Protein 4LFG (pdb70)

Secondary structure (DSSP, 8-state):
---HHHHHHHHHHHHHHSS--S-HHHHHHHHHHHHH----HHHHHHHHHHHHTTPPP-HHHHHHHHHHHHHHHHHHHHHTSTTTT--SEETTEE-HHHHS-HHHHHHHHHHHHHHHHHHHTTS-S-HHHHHHHHHHHHHHHSTTTHHHHHHHHHHTTT----HHHHHHHHIIIIIHHHHHHHHHHHHHTT--HHHHHHHHHHHHHHHHHHHHHHHHHHHHS-HHHHSS-TTHHHHTT---HHHHH-HHHHHHHHHHHHHHHHHHHHHHHTTSS---HHHHHHHHHT----/-HHHHHHHHHHHHHHSS--S-HHHHHHHHHHHHH----HHHHHHHHHHHHTT----HHHHHHHHHHHHHHHHHHHHHTSTTTT--SEETTEE-HHHHS-HHHHHHHHHHHHHHHHHHHHTS-S-HHHHHHHHHHHHHHHSTTTHHHHHHHHHHTTT----HHHHHHHHIIIIIHHHHHHHHHHHHHTT--HHHHHHHHHHHHHHHH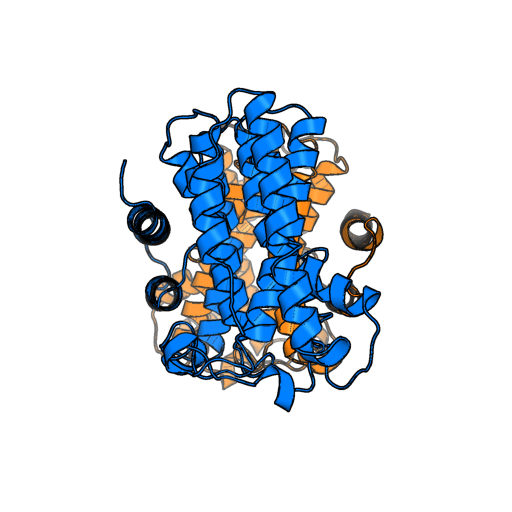HHHHHHHHHHHHS-HHHHSS-TTHHHHTT---HHHHH-HHHHHHHHHHHHHHHHHHHHHHHHHSS---HHHHHHHHHT----

Foldseek 3Di:
DDDLLVLLLVLVVCLQVVDDDDDPLLSVLLNCLVVLDDPLLLLVLLVLQLVQLVHDDDSLSSLLSSLLVLLVSLLVLVCCDPVHLVWLWDSLHGRSCNVPHRVSSNVSSVCSNVVSLVSLVPHPQDVVLSVVLSVLSCCCRDCNAQVVLSVLQLVCFVHDDAPVSLLSSQCGNFQSSQLSSQLSSCSSVVHDPVSSVLSSVLSSLVRSLLQLLVLLCLAPPPCVVRGIHHPSCVVRRTDHCCVRPNNVVSLVSSVVSLVVSVVSQVVVVVPHSGHNPVVNVVSVVSHDDD/DLVVLLLVLVVCLLPVDDDDDPLLSVLLVCLVVLDDPLLLLVLLVLQLVQQVHDDDSLSSLLSSLLVLLVSLLVLVCCDPVHLVWLWDSQHGRSCNVPRNVSSNVSSVCSNVVSLVSLVPHPQDVVLSVVLSVLSCCCRDCNAQVVLSVLQLVCFPHDDDPVSLLSSQCGNFQSSQLSSQLSSCSSVVHDPVNSVLSSVLSNLVRSLVQLLVLLCLAPPDCVVRGIHHDSCVVRRTDHCCVHPNDVVSLVSSVVSLVVSVVSQVVVVVPHSGHNPVVNVVSVVSHDDD

Sequence (578 aa):
SMDKLKKIDQTIHAFYCEKKAVISEKLNEAVLYSINAGGKRIRPILFLEVIEALQIPLTESHFKAAAALEMIHTGSLIHDDLPAMDNDDYRRGQLTNHKKFDEATAILAGDSLFLDAFGMLAETDFPTDVTVDLVRSLSSSASGTFGMVGGQMMLDDMMAAEGKKLNLKNLQLIHRHKTGQLLAYPFWAAARVAQLDENLLATFLEIGMIIGLAFQVRDDILDDITANFEEIGKTPKKDVMAEKMMTYPHLLGLNESYQILDEESLDQAEAILRKLSDEIAFAPQKILSLIERLRLDDADKLKKIDQTIHAFYCEKKAVISEKLNEEAVLYSINAGGKRIRPILFLEVIEEALQIPLTESHFKAAAALEMIHTGSLIHDDLPAMDNDDYRRGQQLTNHKKFDEATAILAGDSLFLDAFGMLAETDFPTDVTVDDLVRSLSSSASGTFGMVGGQMLDMAAEGKKLNLKNLQLIHRHKTGQLLAYPFWAAARVAQLDENNLLATFLEIGMMIIGLAFQVRDDILDITANFEEIGKTPKKDVMAEKMTYPHLLGLNESYQILDESLDQAEAILRKLSDEIAFAPQQKILSSLIERLRLDA

CATH classification: 1.10.600.10

InterPro domains:
  IPR000092 Polyprenyl synthetase-like [PF00348] (23-260)
  IPR000092 Polyprenyl synthetase-like [cd00685] (23-272)
  IPR008949 Isoprenoid synthase domain superfamily [G3DSA:1.10.600.10] (1-289)
  IPR008949 Isoprenoid synthase domain superfamily [SSF48576] (3-272)
  IPR033749 Polyprenyl synthetase, conserved site [PS00444] (205-217)
  IPR033749 Polyprenyl synthetase, conserved site [PS00723] (75-91)
  IPR053378 Prenyl diphosphate synthase [NF045485] (5-270)

Solvent-accessible surface area: 22553 Å² total; per-residue (Å²): 154,121,76,26,81,154,31,0,31,88,3,0,63,21,9,2,100,124,69,88,72,25,3,113,132,0,8,80,0,0,31,44,11,0,88,25,27,36,135,12,11,20,0,18,0,4,0,23,0,0,49,6,20,110,47,110,46,63,80,6,9,12,37,8,0,0,0,2,1,0,0,24,1,0,15,27,7,3,24,5,1,50,30,13,37,75,8,60,81,41,38,38,89,72,2,5,10,103,103,54,74,56,12,15,0,1,4,0,0,2,0,0,2,0,3,0,0,5,1,0,0,47,16,117,20,73,46,66,1,2,10,39,1,1,89,31,1,3,46,7,0,0,0,16,0,8,0,0,0,16,9,33,10,34,45,3,53,48,110,197,58,82,72,149,40,0,37,62,5,1,95,26,43,14,0,39,7,0,0,12,0,0,36,0,0,0,29,19,21,103,38,85,154,107,23,28,61,26,0,72,85,0,0,42,25,0,0,30,1,19,12,0,34,31,3,0,23,15,47,66,10,82,67,137,122,31,10,44,54,33,106,69,25,92,168,44,111,19,10,12,4,15,139,54,64,32,68,130,76,0,35,109,30,2,58,90,16,0,72,94,0,9,60,31,0,123,131,5,42,121,107,56,79,13,60,10,119,126,0,8,55,18,0,80,198,10,60,36,136,130,143,30,96,146,68,0,36,96,8,0,59,34,31,2,90,146,115,86,72,25,2,92,125,0,9,80,0,0,29,44,12,1,90,25,29,39,122,16,17,21,0,17,1,3,0,17,0,0,56,4,18,108,49,109,57,62,80,9,8,9,50,6,0,0,0,1,1,0,0,25,1,0,14,26,8,4,24,6,2,52,29,12,33,87,2,61,79,42,38,40,93,69,2,6,10,107,102,70,77,60,10,14,0,2,4,0,0,2,0,0,2,0,2,0,0,5,1,0,0,66,16,113,17,71,49,69,1,3,11,38,0,1,90,32,1,3,62,5,0,0,0,24,0,7,0,0,0,14,12,35,8,35,56,4,52,46,118,211,55,81,68,151,44,0,43,63,3,0,90,23,41,14,2,51,6,0,3,13,0,0,39,0,0,0,31,20,21,105,39,88,136,124,30,14,61,40,0,71,83,0,0,73,27,1,0,23,0,21,12,0,31,38,3,0,33,6,44,65,8,78,84,145,116,29,8,36,53,42,92,40,27,79,141,37,99,11,8,10,3,15,128,64,50,28,63,128,75,0,38,117,42,3,57,102,19,2,68,86,0,8,57,43,0,126,122,4,43,124,103,46,78,13,60,14,121,112,0,9,54,14,0,84,198,6,61,39,139,129

Radius of gyration: 24.06 Å; Cα contacts (8 Å, |Δi|>4): 1002; chains: 2; bounding box: 75×46×61 Å

Nearest PDB structures (foldseek):
  4lfg-assembly1_B  TM=1.002E+00  e=7.440E-41  Streptococcus uberis 0140J
  4lfe-assembly1_A  TM=9.857E-01  e=1.745E-35  Streptococcus uberis 0140J
  9ddy-assembly1_A  TM=9.814E-01  e=6.508E-26  Streptococcus pneumoniae TIGR4
  9ddy-assembly1_B  TM=9.662E-01  e=3.533E-23  Streptococcus pneumoniae TIGR4
  3p8l-assembly1_A  TM=9.491E-01  e=4.270E-19  Enterococcus faecalis

Organism: Streptococcus uberis (strain ATCC BAA-854 / 0140J) (NCBI:txid218495)

Structure (mmCIF, N/CA/C/O backbone):
data_4LFG
#
_entry.id   4LFG
#
_cell.length_a   70.385
_cell.length_b   74.326
_cell.length_c   124.473
_cell.angle_alpha   90.00
_cell.angle_beta   90.00
_cell.angle_gamma   90.00
#
_symmetry.space_group_name_H-M   'P 21 21 21'
#
loop_
_entity.id
_entity.type
_entity.pdbx_description
1 polymer 'Geranylgeranyl Diphosphate Synthase'
2 non-polymer '3-METHYLBUT-3-ENYL TRIHYDROGEN DIPHOSPHATE'
3 non-polymer 'MAGNESIUM ION'
4 water water
#
loop_
_atom_site.group_PDB
_atom_site.id
_atom_site.type_symbol
_atom_site.label_atom_id
_atom_site.label_alt_id
_atom_site.label_comp_id
_atom_site.label_asym_id
_atom_site.label_entity_id
_atom_site.label_seq_id
_atom_site.pdbx_PDB_ins_code
_atom_site.Cartn_x
_atom_site.Cartn_y
_atom_site.Cartn_z
_atom_site.occupancy
_atom_site.B_iso_or_equiv
_atom_site.auth_seq_id
_atom_site.auth_comp_id
_atom_site.auth_asym_id
_atom_site.auth_atom_id
_atom_site.pdbx_PDB_model_num
ATOM 1 N N . SER A 1 1 ? 58.301 58.911 44.679 1.00 79.33 0 SER A N 1
ATOM 2 C CA . SER A 1 1 ? 57.164 58.054 45.133 1.00 95.47 0 SER A CA 1
ATOM 3 C C . SER A 1 1 ? 56.854 56.978 44.090 1.00 75.81 0 SER A C 1
ATOM 4 O O . SER A 1 1 ? 57.411 55.879 44.140 1.00 66.83 0 SER A O 1
ATOM 7 N N . MET A 1 2 ? 55.977 57.297 43.141 1.00 65.27 1 MET A N 1
ATOM 8 C CA . MET A 1 2 ? 55.653 56.373 42.060 1.00 51.58 1 MET A CA 1
ATOM 9 C C . MET A 1 2 ? 56.750 56.501 41.015 1.00 38.82 1 MET A C 1
ATOM 10 O O . MET A 1 2 ? 57.441 57.528 40.947 1.00 37.41 1 MET A O 1
ATOM 15 N N . ASP A 1 3 ? 56.928 55.460 40.212 1.00 36.85 2 ASP A N 1
ATOM 16 C CA . ASP A 1 3 ? 57.846 55.546 39.106 1.00 31.35 2 ASP A CA 1
ATOM 17 C C . ASP A 1 3 ? 57.311 56.591 38.130 1.00 25.44 2 ASP A C 1
ATOM 18 O O . ASP A 1 3 ? 56.211 56.442 37.613 1.00 27.72 2 ASP A O 1
ATOM 23 N N . LYS A 1 4 ? 58.086 57.646 37.904 1.00 31.38 3 LYS A N 1
ATOM 24 C CA . LYS A 1 4 ? 57.635 58.763 37.074 1.00 23.86 3 LYS A CA 1
ATOM 25 C C . LYS A 1 4 ? 57.382 58.362 35.633 1.00 27.52 3 LYS A C 1
ATOM 26 O O . LYS A 1 4 ? 56.402 58.798 35.031 1.00 23.25 3 LYS A O 1
ATOM 32 N N . LEU A 1 5 ? 58.252 57.534 35.068 1.00 24.66 4 LEU A N 1
ATOM 33 C CA . LEU A 1 5 ? 58.111 57.147 33.674 1.00 25.33 4 LEU A CA 1
ATOM 34 C C . LEU A 1 5 ? 56.783 56.435 33.459 1.00 21.29 4 LEU A C 1
ATOM 35 O O . LEU A 1 5 ? 56.045 56.758 32.547 1.00 23.50 4 LEU A O 1
ATOM 40 N N . LYS A 1 6 ? 56.473 55.482 34.332 1.00 22.13 5 LYS A N 1
ATOM 41 C CA . LYS A 1 6 ? 55.236 54.729 34.215 1.00 21.34 5 LYS A CA 1
ATOM 42 C C . LYS A 1 6 ? 54.001 55.589 34.430 1.00 17.85 5 LYS A C 1
ATOM 43 O O . LYS A 1 6 ? 53.000 55.414 33.738 1.00 19.82 5 LYS A O 1
ATOM 49 N N . LYS A 1 7 ? 54.075 56.501 35.394 1.00 18.40 6 LYS A N 1
ATOM 50 C CA . LYS A 1 7 ? 52.967 57.399 35.677 1.00 22.30 6 LYS A CA 1
ATOM 51 C C . LYS A 1 7 ? 52.714 58.395 34.531 1.00 17.46 6 LYS A C 1
ATOM 52 O O . LYS A 1 7 ? 51.571 58.663 34.193 1.00 17.76 6 LYS A O 1
ATOM 58 N N . ILE A 1 8 ? 53.774 58.924 33.939 1.00 17.46 7 ILE A N 1
ATOM 59 C CA . ILE A 1 8 ? 53.627 59.800 32.762 1.00 16.11 7 ILE A CA 1
ATOM 60 C C . ILE A 1 8 ? 52.876 59.063 31.650 1.00 16.90 7 ILE A C 1
ATOM 61 O O . ILE A 1 8 ? 51.923 59.580 31.057 1.00 16.74 7 ILE A O 1
ATOM 66 N N . ASP A 1 9 ? 53.318 57.848 31.360 1.00 17.10 8 ASP A N 1
ATOM 67 C CA . ASP A 1 9 ? 52.698 57.081 30.301 1.00 15.52 8 ASP A CA 1
ATOM 68 C C . ASP A 1 9 ? 51.270 56.702 30.631 1.00 17.74 8 ASP A C 1
ATOM 69 O O . ASP A 1 9 ? 50.414 56.786 29.762 1.00 17.59 8 ASP A O 1
ATOM 74 N N . GLN A 1 10 ? 51.004 56.329 31.880 1.00 18.24 9 GLN A N 1
ATOM 75 C CA . GLN A 1 10 ? 49.626 56.061 32.310 1.00 18.89 9 GLN A CA 1
ATOM 76 C C . GLN A 1 10 ? 48.727 57.288 32.161 1.00 18.96 9 GLN A C 1
ATOM 77 O O . GLN A 1 10 ? 47.553 57.165 31.798 1.00 17.22 9 GLN A O 1
ATOM 83 N N . THR A 1 11 ? 49.285 58.471 32.422 1.00 16.70 10 THR A N 1
ATOM 84 C CA . THR A 1 11 ? 48.550 59.725 32.310 1.00 14.66 10 THR A CA 1
ATOM 85 C C . THR A 1 11 ? 48.164 59.982 30.835 1.00 15.76 10 THR A C 1
ATOM 86 O O . THR A 1 11 ? 47.032 60.359 30.530 1.00 17.27 10 THR A O 1
ATOM 90 N N . ILE A 1 12 ? 49.100 59.748 29.931 1.00 15.46 11 ILE A N 1
ATOM 91 C CA . ILE A 1 12 ? 48.834 59.900 28.506 1.00 15.41 11 ILE A CA 1
ATOM 92 C C . ILE A 1 12 ? 47.793 58.857 28.070 1.00 20.66 11 ILE A C 1
ATOM 93 O O . ILE A 1 12 ? 46.788 59.195 27.435 1.00 16.54 11 ILE A O 1
ATOM 98 N N . HIS A 1 13 ? 48.005 57.605 28.466 1.00 18.35 12 HIS A N 1
ATOM 99 C CA . HIS A 1 13 ? 47.041 56.527 28.162 1.00 21.72 12 HIS A CA 1
ATOM 100 C C . HIS A 1 13 ? 45.621 56.878 28.601 1.00 20.38 12 HIS A C 1
ATOM 101 O O . HIS A 1 13 ? 44.666 56.694 27.847 1.00 23.34 12 HIS A O 1
ATOM 108 N N . ALA A 1 14 ? 45.488 57.405 29.814 1.00 18.60 13 ALA A N 1
ATOM 109 C CA . ALA A 1 14 ? 44.177 57.729 30.380 1.00 20.42 13 ALA A CA 1
ATOM 110 C C . ALA A 1 14 ? 43.473 58.832 29.591 1.00 23.24 13 ALA A C 1
ATOM 111 O O . ALA A 1 14 ? 42.266 58.802 29.413 1.00 23.67 13 ALA A O 1
ATOM 113 N N . PHE A 1 15 ? 44.233 59.808 29.116 1.00 16.65 14 PHE A N 1
ATOM 114 C CA . PHE A 1 15 ? 43.680 60.852 28.276 1.00 16.99 14 PHE A CA 1
ATOM 115 C C . PHE A 1 15 ? 42.982 60.273 27.062 1.00 17.97 14 PHE A C 1
ATOM 116 O O . PHE A 1 15 ? 41.923 60.773 26.661 1.00 20.26 14 PHE A O 1
ATOM 124 N N . TYR A 1 16 ? 43.590 59.252 26.465 1.00 16.41 15 TYR A N 1
ATOM 125 C CA . TYR A 1 16 ? 43.066 58.644 25.242 1.00 20.74 15 TYR A CA 1
ATOM 126 C C . TYR A 1 16 ? 41.978 57.615 25.490 1.00 30.07 15 TYR A C 1
ATOM 127 O O . TYR A 1 16 ? 41.200 57.342 24.580 1.00 29.54 15 TYR A O 1
ATOM 136 N N . CYS A 1 17 ? 41.919 57.065 26.709 1.00 28.10 16 CYS A N 1
ATOM 137 C CA . CYS A 1 17 ? 40.936 56.020 27.064 1.00 34.20 16 CYS A CA 1
ATOM 138 C C . CYS A 1 17 ? 39.751 56.533 27.885 1.00 41.80 16 CYS A C 1
ATOM 139 O O . CYS A 1 17 ? 38.750 55.834 28.012 1.00 43.16 16 CYS A O 1
ATOM 142 N N . GLU A 1 18 ? 39.853 57.744 28.428 1.00 42.92 17 GLU A N 1
ATOM 143 C CA . GLU A 1 18 ? 38.796 58.308 29.289 1.00 60.53 17 GLU A CA 1
ATOM 144 C C . GLU A 1 18 ? 37.640 58.925 28.509 1.00 54.27 17 GLU A C 1
ATOM 145 O O . GLU A 1 18 ? 36.618 59.312 29.093 1.00 39.85 17 GLU A O 1
ATOM 151 N N . LYS A 1 19 ? 37.912 59.212 27.275 1.00 36.35 18 LYS A N 1
ATOM 152 C CA A LYS A 1 19 ? 36.789 59.631 26.333 0.50 31.85 18 LYS A CA 1
ATOM 153 C CA B LYS A 1 19 ? 36.836 59.629 26.384 0.50 34.21 18 LYS A CA 1
ATOM 154 C C . LYS A 1 19 ? 36.345 58.547 25.200 1.00 25.55 18 LYS A C 1
ATOM 155 O O . LYS A 1 19 ? 37.004 57.571 24.743 1.00 23.55 18 LYS A O 1
ATOM 166 N N . ALA A 1 20 ? 35.076 58.677 24.867 1.00 29.62 19 ALA A N 1
ATOM 167 C CA . ALA A 1 20 ? 34.559 57.744 23.855 1.00 27.83 19 ALA A CA 1
ATOM 168 C C . ALA A 1 20 ? 35.365 57.847 22.555 1.00 24.05 19 ALA A C 1
ATOM 169 O O . ALA A 1 20 ? 35.503 58.924 21.984 1.00 20.32 19 ALA A O 1
ATOM 171 N N . VAL A 1 21 ? 35.892 56.722 22.085 1.00 21.81 20 VAL A N 1
ATOM 172 C CA . VAL A 1 21 ? 36.780 56.732 20.920 1.00 23.11 20 VAL A CA 1
ATOM 173 C C . VAL A 1 21 ? 36.044 57.150 19.656 1.00 20.86 20 VAL A C 1
ATOM 174 O O . VAL A 1 21 ? 34.896 56.766 19.440 1.00 22.16 20 VAL A O 1
ATOM 178 N N . ILE A 1 22 ? 36.685 57.990 18.855 1.00 16.47 21 ILE A N 1
ATOM 179 C CA . ILE A 1 22 ? 36.159 58.386 17.563 1.00 19.12 21 ILE A CA 1
ATOM 180 C C . ILE A 1 22 ? 36.813 57.548 16.475 1.00 21.09 21 ILE A C 1
ATOM 181 O O . ILE A 1 22 ? 36.118 56.923 15.658 1.00 18.70 21 ILE A O 1
ATOM 186 N N . SER A 1 23 ? 38.145 57.524 16.452 1.00 18.85 22 SER A N 1
ATOM 187 C CA . SER A 1 23 ? 38.896 56.628 15.558 1.00 16.84 22 SER A CA 1
ATOM 188 C C . SER A 1 23 ? 39.852 55.751 16.348 1.00 21.35 22 SER A C 1
ATOM 189 O O . SER A 1 23 ? 40.876 56.224 16.841 1.00 17.59 22 SER A O 1
ATOM 192 N N . GLU A 1 24 ? 39.548 54.458 16.439 1.00 19.10 23 GLU A N 1
ATOM 193 C CA . GLU A 1 24 ? 40.458 53.530 17.102 1.00 21.95 23 GLU A CA 1
ATOM 194 C C . GLU A 1 24 ? 41.825 53.503 16.412 1.00 15.58 23 GLU A C 1
ATOM 195 O O . GLU A 1 24 ? 42.854 53.408 17.100 1.00 18.99 23 GLU A O 1
ATOM 201 N N . LYS A 1 25 ? 41.842 53.628 15.085 1.00 18.80 24 LYS A N 1
ATOM 202 C CA . LYS A 1 25 ? 43.104 53.619 14.339 1.00 19.47 24 LYS A CA 1
ATOM 203 C C . LYS A 1 25 ? 43.973 54.800 14.760 1.00 16.87 24 LYS A C 1
ATOM 204 O O . LYS A 1 25 ? 45.179 54.638 14.936 1.00 16.97 24 LYS A O 1
ATOM 210 N N . LEU A 1 26 ? 43.365 55.971 14.954 1.00 16.78 25 LEU A N 1
ATOM 211 C CA . LEU A 1 26 ? 44.119 57.150 15.415 1.00 14.30 25 LEU A CA 1
ATOM 212 C C . LEU A 1 26 ? 44.713 56.955 16.793 1.00 15.20 25 LEU A C 1
ATOM 213 O O . LEU A 1 26 ? 45.898 57.233 17.020 1.00 16.67 25 LEU A O 1
ATOM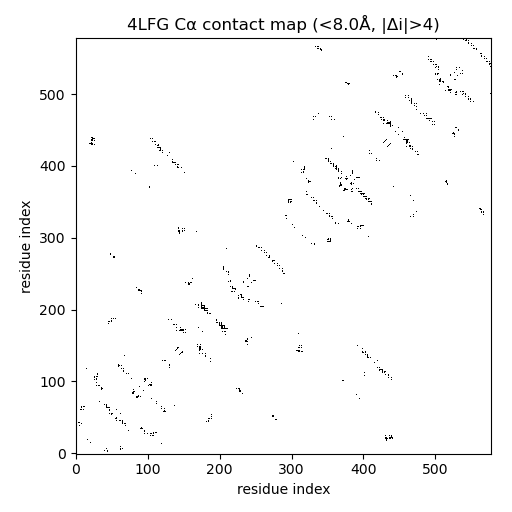 218 N N . ASN A 1 27 ? 43.898 56.480 17.730 1.00 16.98 26 ASN A N 1
ATOM 219 C CA . ASN A 1 27 ? 44.364 56.233 19.086 1.00 17.04 26 ASN A CA 1
ATOM 220 C C . ASN A 1 27 ? 45.512 55.244 19.062 1.00 16.64 26 ASN A C 1
ATOM 221 O O . ASN A 1 27 ? 46.477 55.409 19.792 1.00 16.21 26 ASN A O 1
ATOM 226 N N . GLU A 1 28 ? 45.385 54.208 18.226 1.00 17.35 27 GLU A N 1
ATOM 227 C CA . GLU A 1 28 ? 46.408 53.173 18.126 1.00 17.01 27 GLU A CA 1
ATOM 228 C C . GLU A 1 28 ? 47.728 53.746 17.626 1.00 16.40 27 GLU A C 1
ATOM 229 O O . GLU A 1 28 ? 48.783 53.369 18.120 1.00 17.62 27 GLU A O 1
ATOM 235 N N . ALA A 1 29 ? 47.653 54.634 16.633 1.00 17.38 28 ALA A N 1
ATOM 236 C CA . ALA A 1 29 ? 48.843 55.225 16.030 1.00 17.59 28 ALA A CA 1
ATOM 237 C C . ALA A 1 29 ? 49.545 56.168 16.990 1.00 17.51 28 ALA A C 1
ATOM 238 O O . ALA A 1 29 ? 50.771 56.188 17.081 1.00 17.15 28 ALA A O 1
ATOM 240 N N . VAL A 1 30 ? 48.765 56.979 17.687 1.00 15.52 29 VAL A N 1
ATOM 241 C CA . VAL A 1 30 ? 49.344 57.862 18.703 1.00 15.81 29 VAL A CA 1
ATOM 242 C C . VAL A 1 30 ? 50.062 57.055 19.780 1.00 14.84 29 VAL A C 1
ATOM 243 O O . VAL A 1 30 ? 51.233 57.300 20.112 1.00 18.50 29 VAL A O 1
ATOM 247 N N . LEU A 1 31 ? 49.369 56.087 20.341 1.00 17.43 30 LEU A N 1
ATOM 248 C CA . LEU A 1 31 ? 49.950 55.311 21.427 1.00 14.96 30 LEU A CA 1
ATOM 249 C C . LEU A 1 31 ? 51.141 54.459 20.969 1.00 17.13 30 LEU A C 1
ATOM 250 O O . LEU A 1 31 ? 52.062 54.187 21.744 1.00 18.36 30 LEU A O 1
ATOM 255 N N . TYR A 1 32 ? 51.138 54.054 19.707 1.00 17.59 31 TYR A N 1
ATOM 256 C CA . TYR A 1 32 ? 52.272 53.293 19.188 1.00 18.87 31 TYR A CA 1
ATOM 257 C C . TYR A 1 32 ? 53.563 54.073 19.387 1.00 15.47 31 TYR A C 1
ATOM 258 O O . TYR A 1 32 ? 54.547 53.513 19.863 1.00 17.04 31 TYR A O 1
ATOM 267 N N . SER A 1 33 ? 53.563 55.352 19.011 1.00 15.52 32 SER A N 1
ATOM 268 C CA . SER A 1 33 ? 54.774 56.178 19.115 1.00 19.11 32 SER A CA 1
ATOM 269 C C . SER A 1 33 ? 55.141 56.500 20.570 1.00 18.84 32 SER A C 1
ATOM 270 O O . SER A 1 33 ? 56.332 56.519 20.945 1.00 20.26 32 SER A O 1
ATOM 273 N N . ILE A 1 34 ? 54.133 56.769 21.385 1.00 20.57 33 ILE A N 1
ATOM 274 C CA . ILE A 1 34 ? 54.348 56.938 22.807 1.00 25.56 33 ILE A CA 1
ATOM 275 C C . ILE A 1 34 ? 54.967 55.666 23.397 1.00 25.46 33 ILE A C 1
ATOM 276 O O . ILE A 1 34 ? 55.969 55.732 24.110 1.00 27.26 33 ILE A O 1
ATOM 281 N N . ASN A 1 35 ? 54.384 54.508 23.094 1.00 23.28 34 ASN A N 1
ATOM 282 C CA . ASN A 1 35 ? 54.836 53.243 23.689 1.00 22.80 34 ASN A CA 1
ATOM 283 C C . ASN A 1 35 ? 56.142 52.673 23.111 1.00 26.26 34 ASN A C 1
ATOM 284 O O . ASN A 1 35 ? 56.690 51.724 23.670 1.00 22.79 34 ASN A O 1
ATOM 289 N N . ALA A 1 36 ? 56.639 53.235 22.012 1.00 21.86 35 ALA A N 1
ATOM 290 C CA . ALA A 1 36 ? 57.841 52.707 21.360 1.00 20.22 35 ALA A CA 1
ATOM 291 C C . ALA A 1 36 ? 59.069 52.893 22.232 1.00 24.90 35 ALA A C 1
ATOM 292 O O . ALA A 1 36 ? 60.001 52.090 22.183 1.00 22.18 35 ALA A O 1
ATOM 294 N N . GLY A 1 37 ? 59.063 53.952 23.030 1.00 25.01 36 GLY A N 1
ATOM 295 C CA . GLY A 1 37 ? 60.172 54.233 23.925 1.00 31.49 36 GLY A CA 1
ATOM 296 C C . GLY A 1 37 ? 60.271 55.719 24.199 1.00 22.64 36 GLY A C 1
ATOM 297 O O . GLY A 1 37 ? 59.278 56.448 24.126 1.00 23.69 36 GLY A O 1
ATOM 298 N N . GLY A 1 38 ? 61.485 56.161 24.496 1.00 22.80 37 GLY A N 1
ATOM 299 C CA . GLY A 1 38 ? 61.748 57.561 24.793 1.00 24.79 37 GLY A CA 1
ATOM 300 C C . GLY A 1 38 ? 62.251 57.673 26.218 1.00 20.43 37 GLY A C 1
ATOM 301 O O . GLY A 1 38 ? 61.797 56.949 27.104 1.00 20.28 37 GLY A O 1
ATOM 302 N N . LYS A 1 39 ? 63.221 58.561 26.421 1.00 17.80 38 LYS A N 1
ATOM 303 C CA . LYS A 1 39 ? 63.811 58.772 27.735 1.00 22.78 38 LYS A CA 1
ATOM 304 C C . LYS A 1 39 ? 62.930 59.607 28.671 1.00 19.75 38 LYS A C 1
ATOM 305 O O . LYS A 1 39 ? 63.174 59.641 29.886 1.00 20.83 38 LYS A O 1
ATOM 311 N N . ARG A 1 40 ? 61.919 60.269 28.115 1.00 15.23 39 ARG A N 1
ATOM 312 C CA . ARG A 1 40 ? 60.999 61.125 28.874 1.00 13.03 39 ARG A CA 1
ATOM 313 C C . ARG A 1 40 ? 61.754 62.216 29.643 1.00 15.27 39 ARG A C 1
ATOM 314 O O . ARG A 1 40 ? 61.324 62.628 30.723 1.00 16.37 39 ARG A O 1
ATOM 322 N N . ILE A 1 41 ? 62.866 62.700 29.088 1.00 16.11 40 ILE A N 1
ATOM 323 C CA . ILE A 1 41 ? 63.677 63.698 29.817 1.00 14.96 40 ILE A CA 1
ATOM 324 C C . ILE A 1 41 ? 62.897 64.989 30.089 1.00 13.19 40 ILE A C 1
ATOM 325 O O . ILE A 1 41 ? 63.042 65.593 31.147 1.00 16.41 40 ILE A O 1
ATOM 330 N N . ARG A 1 42 ? 62.101 65.423 29.126 1.00 13.48 41 ARG A N 1
ATOM 331 C CA . ARG A 1 42 ? 61.360 66.682 29.265 1.00 11.60 41 ARG A CA 1
ATOM 332 C C . ARG A 1 42 ? 60.331 66.663 30.408 1.00 15.39 41 ARG A C 1
ATOM 333 O O . ARG A 1 42 ? 60.392 67.522 31.286 1.00 13.78 41 ARG A O 1
ATOM 341 N N . PRO A 1 43 ? 59.396 65.693 30.413 1.00 12.67 42 PRO A N 1
ATOM 342 C CA . PRO A 1 43 ? 58.457 65.624 31.536 1.00 16.23 42 PRO A CA 1
ATOM 343 C C . PRO A 1 43 ? 59.147 65.309 32.884 1.00 14.83 42 PRO A C 1
ATOM 344 O O . PRO A 1 43 ? 58.724 65.820 33.924 1.00 14.32 42 PRO A O 1
ATOM 348 N N . ILE A 1 44 ? 60.198 64.491 32.859 1.00 13.65 43 ILE A N 1
ATOM 349 C CA . ILE A 1 44 ? 60.921 64.144 34.099 1.00 13.65 43 ILE A CA 1
ATOM 350 C C . ILE A 1 44 ? 61.552 65.387 34.699 1.00 16.39 43 ILE A C 1
ATOM 351 O O . ILE A 1 44 ? 61.452 65.604 35.894 1.00 15.66 43 ILE A O 1
ATOM 356 N N . LEU A 1 45 ? 62.146 66.242 33.867 1.00 14.75 44 LEU A N 1
ATOM 357 C CA . LEU A 1 45 ? 62.748 67.478 34.391 1.00 18.18 44 LEU A CA 1
ATOM 358 C C . LEU A 1 45 ? 61.719 68.412 35.043 1.00 18.15 44 LEU A C 1
ATOM 359 O O . LEU A 1 45 ? 61.972 68.952 36.131 1.00 15.78 44 LEU A O 1
ATOM 364 N N . PHE A 1 46 ? 60.563 68.583 34.405 1.00 15.63 45 PHE A N 1
ATOM 365 C CA . PHE A 1 46 ? 59.471 69.344 35.011 1.00 15.72 45 PHE A CA 1
ATOM 366 C C . PHE A 1 46 ? 59.140 68.776 36.409 1.00 16.83 45 PHE A C 1
ATOM 367 O O . PHE A 1 46 ? 59.107 69.513 37.402 1.00 15.01 45 PHE A O 1
ATOM 375 N N . LEU A 1 47 ? 58.897 67.473 36.475 1.00 13.10 46 LEU A N 1
ATOM 376 C CA . LEU A 1 47 ? 58.486 66.820 37.738 1.00 13.25 46 LEU A CA 1
ATOM 377 C C . LEU A 1 47 ? 59.590 66.913 38.793 1.00 18.89 46 LEU A C 1
ATOM 378 O O . LEU A 1 47 ? 59.317 67.130 39.980 1.00 16.59 46 LEU A O 1
ATOM 383 N N . GLU A 1 48 ? 60.834 66.746 38.361 1.00 16.94 47 GLU A N 1
ATOM 384 C CA . GLU A 1 48 ? 61.971 66.879 39.276 1.00 18.41 47 GLU A CA 1
ATOM 385 C C . GLU A 1 48 ? 62.148 68.286 39.802 1.00 14.20 47 GLU A C 1
ATOM 386 O O . GLU A 1 48 ? 62.558 68.453 40.947 1.00 16.95 47 GLU A O 1
ATOM 392 N N . VAL A 1 49 ? 61.881 69.310 38.994 1.00 14.72 48 VAL A N 1
ATOM 393 C CA . VAL A 1 49 ? 61.986 70.683 39.498 1.00 14.98 48 VAL A CA 1
ATOM 394 C C . VAL A 1 49 ? 60.874 70.993 40.520 1.00 20.27 48 VAL A C 1
ATOM 395 O O . VAL A 1 49 ? 61.126 71.613 41.551 1.00 17.23 48 VAL A O 1
ATOM 399 N N . ILE A 1 50 ? 59.649 70.570 40.229 1.00 15.48 49 ILE A N 1
ATOM 400 C CA . ILE A 1 50 ? 58.537 70.653 41.205 1.00 18.20 49 ILE A CA 1
ATOM 401 C C . ILE A 1 50 ? 58.902 70.001 42.554 1.00 14.96 49 ILE A C 1
ATOM 402 O O . ILE A 1 50 ? 58.712 70.607 43.621 1.00 15.02 49 ILE A O 1
ATOM 407 N N . GLU A 1 51 ? 59.452 68.792 42.509 1.00 14.79 50 GLU A N 1
ATOM 408 C CA . GLU A 1 51 ? 59.859 68.081 43.722 1.00 18.94 50 GLU A CA 1
ATOM 409 C C . GLU A 1 51 ? 61.033 68.739 44.415 1.00 19.85 50 GLU A C 1
ATOM 410 O O . GLU A 1 51 ? 61.050 68.805 45.654 1.00 18.02 50 GLU A O 1
ATOM 416 N N . ALA A 1 52 ? 61.988 69.252 43.636 1.00 15.74 51 ALA A N 1
ATOM 417 C CA . ALA A 1 52 ? 63.151 69.950 44.197 1.00 14.64 51 ALA A CA 1
ATOM 418 C C . ALA A 1 52 ? 62.709 71.194 44.950 1.00 18.20 51 ALA A C 1
ATOM 419 O O . ALA A 1 52 ? 63.338 71.564 45.928 1.00 19.03 51 ALA A O 1
ATOM 421 N N . LEU A 1 53 ? 61.630 71.825 44.475 1.00 16.61 52 LEU A N 1
ATOM 422 C CA . LEU A 1 53 ? 61.012 72.974 45.150 1.00 14.88 52 LEU A CA 1
ATOM 423 C C . LEU A 1 53 ? 60.060 72.617 46.288 1.00 16.90 52 LEU A C 1
ATOM 424 O O . LEU A 1 53 ? 59.314 73.469 46.783 1.00 18.95 52 LEU A O 1
ATOM 429 N N . GLN A 1 54 ? 60.108 71.362 46.711 1.00 16.99 53 GLN A N 1
ATOM 430 C CA . GLN A 1 54 ? 59.414 70.850 47.891 1.00 21.34 53 GLN A CA 1
ATOM 431 C C . GLN A 1 54 ? 57.899 70.779 47.723 1.00 29.06 53 GLN A C 1
ATOM 432 O O . GLN A 1 54 ? 57.175 70.710 48.704 1.00 21.73 53 GLN A O 1
ATOM 438 N N . ILE A 1 55 ? 57.431 70.747 46.480 1.00 19.83 54 ILE A N 1
ATOM 439 C CA . ILE A 1 55 ? 56.000 70.652 46.199 1.00 19.23 54 ILE A CA 1
ATOM 440 C C . ILE A 1 55 ? 55.634 69.180 45.992 1.00 20.32 54 ILE A C 1
ATOM 441 O O . ILE A 1 55 ? 56.218 68.525 45.135 1.00 20.23 54 ILE A O 1
ATOM 446 N N . PRO A 1 56 ? 54.699 68.627 46.802 1.00 20.55 55 PRO A N 1
ATOM 447 C CA . PRO A 1 56 ? 54.283 67.244 46.578 1.00 23.92 55 PRO A CA 1
ATOM 448 C C . PRO A 1 56 ? 53.621 67.063 45.211 1.00 19.18 55 PRO A C 1
ATOM 449 O O . PRO A 1 56 ? 52.837 67.913 44.796 1.00 19.81 55 PRO A O 1
ATOM 453 N N . LEU A 1 57 ? 53.970 65.988 44.517 1.00 17.36 56 LEU A N 1
ATOM 454 C CA . LEU A 1 57 ? 53.455 65.766 43.172 1.00 20.06 56 LEU A CA 1
ATOM 455 C C . LEU A 1 57 ? 51.981 65.380 43.212 1.00 23.45 56 LEU A C 1
ATOM 456 O O . LEU A 1 57 ? 51.567 64.574 44.050 1.00 20.82 56 LEU A O 1
ATOM 461 N N . THR A 1 58 ? 51.211 65.957 42.293 1.00 17.85 57 THR A N 1
ATOM 462 C CA . THR A 1 58 ? 49.778 65.679 42.134 1.00 21.32 57 THR A CA 1
ATOM 463 C C . THR A 1 58 ? 49.501 65.214 40.718 1.00 20.22 57 THR A C 1
ATOM 464 O O . THR A 1 58 ? 50.364 65.283 39.851 1.00 18.15 57 THR A O 1
ATOM 468 N N . GLU A 1 59 ? 48.283 64.725 40.496 1.00 18.30 58 GLU A N 1
ATOM 469 C CA . GLU A 1 59 ? 47.830 64.367 39.160 1.00 17.21 58 GLU A CA 1
ATOM 470 C C . GLU A 1 59 ? 48.047 65.507 38.154 1.00 16.85 58 GLU A C 1
ATOM 471 O O . GLU A 1 59 ? 48.423 65.259 36.991 1.00 19.82 58 GLU A O 1
ATOM 477 N N . SER A 1 60 ? 47.808 66.729 38.602 1.00 16.76 59 SER A N 1
ATOM 478 C CA . SER A 1 60 ? 47.950 67.916 37.763 1.00 14.46 59 SER A CA 1
ATOM 479 C C . SER A 1 60 ? 49.383 68.085 37.262 1.00 16.93 59 SER A C 1
ATOM 480 O O . SER A 1 60 ? 49.580 68.421 36.105 1.00 15.14 59 SER A O 1
ATOM 483 N N . HIS A 1 61 ? 50.371 67.844 38.121 1.00 14.35 60 HIS A N 1
ATOM 484 C CA . HIS A 1 61 ? 51.768 67.952 37.673 1.00 15.25 60 HIS A CA 1
ATOM 485 C C . HIS A 1 61 ? 52.030 66.915 36.584 1.00 14.84 60 HIS A C 1
ATOM 486 O O . HIS A 1 61 ? 52.720 67.199 35.601 1.00 15.02 60 HIS A O 1
ATOM 493 N N . PHE A 1 62 ? 51.479 65.717 36.743 1.00 13.76 61 PHE A N 1
ATOM 494 C CA . PHE A 1 62 ? 51.701 64.670 35.743 1.00 16.29 61 PHE A CA 1
ATOM 495 C C . PHE A 1 62 ? 51.007 64.994 34.436 1.00 17.46 61 PHE A C 1
ATOM 496 O O . PHE A 1 62 ? 51.523 64.643 33.380 1.00 14.53 61 PHE A O 1
ATOM 504 N N . LYS A 1 63 ? 49.863 65.679 34.510 1.00 15.69 62 LYS A N 1
ATOM 505 C CA . LYS A 1 63 ? 49.168 66.102 33.297 1.00 13.71 62 LYS A CA 1
ATOM 506 C C . LYS A 1 63 ? 49.960 67.158 32.540 1.00 17.46 62 LYS A C 1
ATOM 507 O O . LYS A 1 63 ? 50.076 67.098 31.315 1.00 13.16 62 LYS A O 1
ATOM 513 N N . ALA A 1 64 ? 50.490 68.138 33.263 1.00 13.28 63 ALA A N 1
ATOM 514 C CA . ALA A 1 64 ? 51.313 69.167 32.633 1.00 13.31 63 ALA A CA 1
ATOM 515 C C . ALA A 1 64 ? 52.561 68.545 32.009 1.00 11.92 63 ALA A C 1
ATOM 516 O O . ALA A 1 64 ? 52.952 68.892 30.895 1.00 15.28 63 ALA A O 1
ATOM 518 N N . ALA A 1 65 ? 53.177 67.604 32.712 1.00 12.27 64 ALA A N 1
ATOM 519 C CA . ALA A 1 65 ? 54.350 66.895 32.190 1.00 13.11 64 ALA A CA 1
ATOM 520 C C . ALA A 1 65 ? 53.985 66.121 30.922 1.00 14.08 64 ALA A C 1
ATOM 521 O O . ALA A 1 65 ? 54.713 66.159 29.908 1.00 13.69 64 ALA A O 1
ATOM 523 N N . ALA A 1 66 ? 52.833 65.457 30.967 1.00 16.05 65 ALA A N 1
ATOM 524 C CA . ALA A 1 66 ? 52.375 64.630 29.858 1.00 14.24 65 ALA A CA 1
ATOM 525 C C . ALA A 1 66 ? 52.122 65.482 28.611 1.00 12.41 65 ALA A C 1
ATOM 526 O O . ALA A 1 66 ? 52.430 65.074 27.491 1.00 14.32 65 ALA A O 1
ATOM 528 N N . ALA A 1 67 ? 51.560 66.669 28.798 1.00 14.02 66 ALA A N 1
ATOM 529 C CA . ALA A 1 67 ? 51.292 67.582 27.694 1.00 13.20 66 ALA A CA 1
ATOM 530 C C . ALA A 1 67 ? 52.580 67.936 26.952 1.00 15.60 66 ALA A C 1
ATOM 531 O O . ALA A 1 67 ? 52.633 67.971 25.711 1.00 15.26 66 ALA A O 1
ATOM 533 N N . LEU A 1 68 ? 53.620 68.231 27.722 1.00 16.68 67 LEU A N 1
ATOM 534 C CA . LEU A 1 68 ? 54.927 68.505 27.151 1.00 15.82 67 LEU A CA 1
ATOM 535 C C . LEU A 1 68 ? 55.444 67.303 26.350 1.00 11.28 67 LEU A C 1
ATOM 536 O O . LEU A 1 68 ? 55.936 67.464 25.235 1.00 12.93 67 LEU A O 1
ATOM 541 N N . GLU A 1 69 ? 55.354 66.104 26.916 1.00 13.32 68 GLU A N 1
ATOM 542 C CA . GLU A 1 69 ? 55.801 64.915 26.220 1.00 14.05 68 GLU A CA 1
ATOM 543 C C . GLU A 1 69 ? 54.994 64.667 24.941 1.00 12.54 68 GLU A C 1
ATOM 544 O O . GLU A 1 69 ? 55.544 64.210 23.942 1.00 13.33 68 GLU A O 1
ATOM 550 N N . MET A 1 70 ? 53.712 65.002 24.962 1.00 13.76 69 MET A N 1
ATOM 551 C CA . MET A 1 70 ? 52.857 64.855 23.788 1.00 11.92 69 MET A CA 1
ATOM 552 C C . MET A 1 70 ? 53.338 65.730 22.649 1.00 13.39 69 MET A C 1
ATOM 553 O O . MET A 1 70 ? 53.499 65.228 21.538 1.00 13.33 69 MET A O 1
ATOM 558 N N . ILE A 1 71 ? 53.658 66.998 22.928 1.00 11.84 70 ILE A N 1
ATOM 559 C CA . ILE A 1 71 ? 54.182 67.879 21.875 1.00 12.60 70 ILE A CA 1
ATOM 560 C C . ILE A 1 71 ? 55.509 67.333 21.347 1.00 13.40 70 ILE A C 1
ATOM 561 O O . ILE A 1 71 ? 55.707 67.252 20.127 1.00 13.94 70 ILE A O 1
ATOM 566 N N . HIS A 1 72 ? 56.397 66.949 22.256 1.00 10.71 71 HIS A N 1
ATOM 567 C CA . HIS A 1 72 ? 57.688 66.369 21.866 1.00 13.59 71 HIS A CA 1
ATOM 568 C C . HIS A 1 72 ? 57.494 65.145 20.936 1.00 11.07 71 HIS A C 1
ATOM 569 O O . HIS A 1 72 ? 58.137 65.030 19.875 1.00 13.42 71 HIS A O 1
ATOM 576 N N . THR A 1 73 ? 56.585 64.261 21.318 1.00 15.76 72 THR A N 1
ATOM 577 C CA . THR A 1 73 ? 56.303 63.072 20.526 1.00 14.15 72 THR A CA 1
ATOM 578 C C . THR A 1 73 ? 55.770 63.417 19.129 1.00 14.65 72 THR A C 1
ATOM 579 O O . THR A 1 73 ? 56.251 62.869 18.129 1.00 13.19 72 THR A O 1
ATOM 583 N N . GLY A 1 74 ? 54.824 64.349 19.048 1.00 14.97 73 GLY A N 1
ATOM 584 C CA . GLY A 1 74 ? 54.302 64.765 17.762 1.00 13.41 73 GLY A CA 1
ATOM 585 C C . GLY A 1 74 ? 55.418 65.312 16.871 1.00 12.64 73 GLY A C 1
ATOM 586 O O . GLY A 1 74 ? 55.442 65.065 15.669 1.00 14.86 73 GLY A O 1
ATOM 587 N N . SER A 1 75 ? 56.343 66.055 17.469 1.00 14.06 74 SER A N 1
ATOM 588 C CA . SER A 1 75 ? 57.449 66.642 16.720 1.00 12.51 74 SER A CA 1
ATOM 589 C C . SER A 1 75 ? 58.342 65.550 16.106 1.00 13.31 74 SER A C 1
ATOM 590 O O . SER A 1 75 ? 58.812 65.707 14.982 1.00 15.82 74 SER A O 1
ATOM 593 N N . LEU A 1 76 ? 58.550 64.456 16.824 1.00 13.50 75 LEU A N 1
ATOM 594 C CA . LEU A 1 76 ? 59.363 63.331 16.310 1.00 13.89 75 LEU A CA 1
ATOM 595 C C . LEU A 1 76 ? 58.678 62.645 15.152 1.00 13.49 75 LEU A C 1
ATOM 596 O O . LEU A 1 76 ? 59.325 62.314 14.149 1.00 13.94 75 LEU A O 1
ATOM 601 N N . ILE A 1 77 ? 57.370 62.442 15.280 1.00 14.31 76 ILE A N 1
ATOM 602 C CA . ILE A 1 77 ? 56.607 61.751 14.240 1.00 14.56 76 ILE A CA 1
ATOM 603 C C . ILE A 1 77 ? 56.708 62.517 12.930 1.00 14.94 76 ILE A C 1
ATOM 604 O O . ILE A 1 77 ? 56.948 61.932 11.873 1.00 14.13 76 ILE A O 1
ATOM 609 N N . HIS A 1 78 ? 56.557 63.833 12.994 1.00 14.84 77 HIS A N 1
ATOM 610 C CA . HIS A 1 78 ? 56.656 64.640 11.771 1.00 15.90 77 HIS A CA 1
ATOM 611 C C . HIS A 1 78 ? 58.086 64.771 11.285 1.00 14.32 77 HIS A C 1
ATOM 612 O O . HIS A 1 78 ? 58.327 64.794 10.076 1.00 17.45 77 HIS A O 1
ATOM 619 N N . ASP A 1 79 ? 59.026 64.827 12.219 1.00 14.37 78 ASP A N 1
ATOM 620 C CA . ASP A 1 79 ? 60.446 64.949 11.869 1.00 17.33 78 ASP A CA 1
ATOM 621 C C . ASP A 1 79 ? 60.922 63.739 11.062 1.00 17.32 78 ASP A C 1
ATOM 622 O O . ASP A 1 79 ? 61.787 63.891 10.205 1.00 18.48 78 ASP A O 1
ATOM 627 N N . ASP A 1 80 ? 60.363 62.560 11.341 1.00 14.78 79 ASP A N 1
ATOM 628 C CA . ASP A 1 80 ? 60.753 61.307 10.664 1.00 16.38 79 ASP A CA 1
ATOM 629 C C . ASP A 1 80 ? 60.149 61.115 9.282 1.00 16.16 79 ASP A C 1
ATOM 630 O O . ASP A 1 80 ? 60.584 60.249 8.527 1.00 17.24 79 ASP A O 1
ATOM 635 N N . LEU A 1 81 ? 59.133 61.911 8.934 1.00 17.23 80 LEU A N 1
ATOM 636 C CA . LEU A 1 81 ? 58.419 61.706 7.697 1.00 17.25 80 LEU A CA 1
ATOM 637 C C . LEU A 1 81 ? 59.331 61.785 6.467 1.00 14.02 80 LEU A C 1
ATOM 638 O O . LEU A 1 81 ? 60.374 62.457 6.487 1.00 15.59 80 LEU A O 1
ATOM 643 N N . PRO A 1 82 ? 58.921 61.130 5.387 1.00 17.99 81 PRO A N 1
ATOM 644 C CA . PRO A 1 82 ? 59.691 61.136 4.147 1.00 22.32 81 PRO A CA 1
ATOM 645 C C . PRO A 1 82 ? 60.026 62.515 3.616 1.00 22.48 81 PRO A C 1
ATOM 646 O O . PRO A 1 82 ? 61.134 62.716 3.155 1.00 18.87 81 PRO A O 1
ATOM 650 N N . ALA A 1 83 ? 59.102 63.472 3.722 1.00 21.37 82 ALA A N 1
ATOM 651 C CA . ALA A 1 83 ? 59.389 64.844 3.298 1.00 20.54 82 ALA A CA 1
ATOM 652 C C . ALA A 1 83 ? 60.372 65.583 4.214 1.00 23.79 82 ALA A C 1
ATOM 653 O O . ALA A 1 83 ? 60.967 66.575 3.819 1.00 21.65 82 ALA A O 1
ATOM 655 N N . MET A 1 84 ? 60.561 65.080 5.429 1.00 17.79 83 MET A N 1
ATOM 656 C CA . MET A 1 84 ? 61.457 65.668 6.398 1.00 20.10 83 MET A CA 1
ATOM 657 C C . MET A 1 84 ? 62.728 64.812 6.436 1.00 21.36 83 MET A C 1
ATOM 658 O O . MET A 1 84 ? 63.443 64.765 5.433 1.00 22.84 83 MET A O 1
ATOM 663 N N . ASP A 1 85 ? 63.005 64.118 7.543 1.00 17.66 84 ASP A N 1
ATOM 664 C CA . ASP A 1 85 ? 64.280 63.400 7.695 1.00 17.98 84 ASP A CA 1
ATOM 665 C C . ASP A 1 85 ? 64.248 61.982 7.111 1.00 20.06 84 ASP A C 1
ATOM 666 O O . ASP A 1 85 ? 65.315 61.360 6.945 1.00 21.41 84 ASP A O 1
ATOM 671 N N . ASN A 1 86 ? 63.048 61.475 6.813 1.00 17.60 85 ASN A N 1
ATOM 672 C CA . ASN A 1 86 ? 62.889 60.197 6.099 1.00 20.51 85 ASN A CA 1
ATOM 673 C C . ASN A 1 86 ? 63.583 59.017 6.801 1.00 20.58 85 ASN A C 1
ATOM 674 O O . ASN A 1 86 ? 64.382 58.301 6.199 1.00 21.02 85 ASN A O 1
ATOM 679 N N . ASP A 1 87 ? 63.290 58.818 8.083 1.00 17.94 86 ASP A N 1
ATOM 680 C CA . ASP A 1 87 ? 63.866 57.688 8.828 1.00 16.70 86 ASP A CA 1
ATOM 681 C C . ASP A 1 87 ? 62.838 56.602 8.898 1.00 19.15 86 ASP A C 1
ATOM 682 O O . ASP A 1 87 ? 61.643 56.857 9.107 1.00 20.00 86 ASP A O 1
ATOM 687 N N . ASP A 1 88 ? 63.327 55.377 8.745 1.00 15.47 87 ASP A N 1
ATOM 688 C CA . ASP A 1 88 ? 62.504 54.197 8.925 1.00 17.47 87 ASP A CA 1
ATOM 689 C C . ASP A 1 88 ? 62.432 53.731 10.374 1.00 16.56 87 ASP A C 1
ATOM 690 O O . ASP A 1 88 ? 61.539 52.951 10.701 1.00 15.71 87 ASP A O 1
ATOM 695 N N . TYR A 1 89 ? 63.333 54.226 11.243 1.00 17.48 88 TYR A N 1
ATOM 696 C CA . TYR A 1 89 ? 63.397 53.818 12.649 1.00 15.98 88 TYR A CA 1
ATOM 697 C C . TYR A 1 89 ? 63.462 55.014 13.624 1.00 15.34 88 TYR A C 1
ATOM 698 O O . TYR A 1 89 ? 64.094 56.023 13.337 1.00 15.63 88 TYR A O 1
ATOM 707 N N . ARG A 1 90 ? 62.793 54.850 14.760 1.00 16.01 89 ARG A N 1
ATOM 708 C CA . ARG A 1 90 ? 62.721 55.822 15.874 1.00 15.44 89 ARG A CA 1
ATOM 709 C C . ARG A 1 90 ? 62.449 55.004 17.143 1.00 20.01 89 ARG A C 1
ATOM 710 O O . ARG A 1 90 ? 61.569 54.153 17.164 1.00 21.33 89 ARG A O 1
ATOM 718 N N . ARG A 1 91 ? 63.188 55.282 18.205 1.00 20.01 90 ARG A N 1
ATOM 719 C CA . ARG A 1 91 ? 63.003 54.587 19.492 1.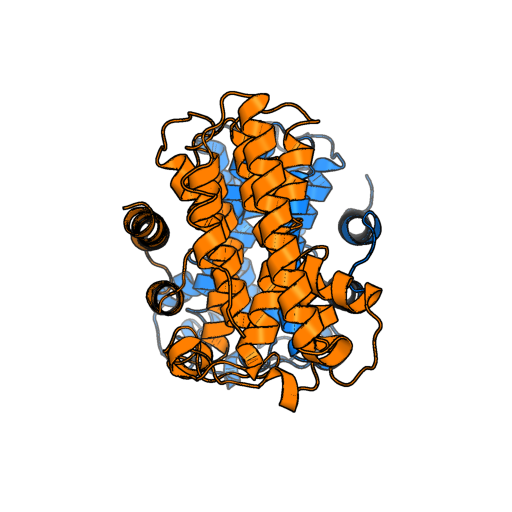00 20.20 90 ARG A CA 1
ATOM 720 C C . ARG A 1 91 ? 63.123 53.069 19.360 1.00 23.56 90 ARG A C 1
ATOM 721 O O . ARG A 1 91 ? 62.469 52.314 20.083 1.00 25.96 90 ARG A O 1
ATOM 729 N N . GLY A 1 92 ? 63.985 52.632 18.439 1.00 18.74 91 GLY A N 1
ATOM 730 C CA . GLY A 1 92 ? 64.310 51.218 18.268 1.00 29.47 91 GLY A CA 1
ATOM 731 C C . GLY A 1 92 ? 63.275 50.454 17.465 1.00 28.47 91 GLY A C 1
ATOM 732 O O . GLY A 1 92 ? 63.395 49.239 17.284 1.00 23.35 91 GLY A O 1
ATOM 733 N N . GLN A 1 93 ? 62.275 51.163 16.954 1.00 18.84 92 GLN A N 1
ATOM 734 C CA . GLN A 1 93 ? 61.161 50.539 16.249 1.00 18.56 92 GLN A CA 1
ATOM 735 C C . GLN A 1 93 ? 60.923 51.242 14.916 1.00 17.66 92 GLN A C 1
ATOM 736 O O . GLN A 1 93 ? 61.463 52.303 14.660 1.00 17.00 92 GLN A O 1
ATOM 742 N N . LEU A 1 94 ? 60.099 50.636 14.067 1.00 18.14 93 LEU A N 1
ATOM 743 C CA . LEU A 1 94 ? 59.640 51.320 12.877 1.00 13.27 93 LEU A CA 1
ATOM 744 C C . LEU A 1 94 ? 59.029 52.648 13.268 1.00 16.69 93 LEU A C 1
ATOM 745 O O . LEU A 1 94 ? 58.313 52.755 14.281 1.00 17.26 93 LEU A O 1
ATOM 750 N N . THR A 1 95 ? 59.331 53.667 12.468 1.00 16.68 94 THR A N 1
ATOM 751 C CA . THR A 1 95 ? 58.690 54.955 12.630 1.00 15.85 94 THR A CA 1
ATOM 752 C C . THR A 1 95 ? 57.194 54.820 12.360 1.00 14.01 94 THR A C 1
ATOM 753 O O . THR A 1 95 ? 56.719 53.871 11.690 1.00 12.39 94 THR A O 1
ATOM 757 N N . ASN A 1 96 ? 56.441 55.793 12.848 1.00 15.33 95 ASN A N 1
ATOM 758 C CA . ASN A 1 96 ? 54.993 55.762 12.727 1.00 16.81 95 ASN A CA 1
ATOM 759 C C . ASN A 1 96 ? 54.504 55.528 11.288 1.00 15.70 95 ASN A C 1
ATOM 760 O O . ASN A 1 96 ? 53.636 54.683 11.044 1.00 17.03 95 ASN A O 1
ATOM 765 N N . HIS A 1 97 ? 55.070 56.262 10.327 1.00 13.44 96 HIS A N 1
ATOM 766 C CA . HIS A 1 97 ? 54.634 56.133 8.946 1.00 13.40 96 HIS A CA 1
ATOM 767 C C . HIS A 1 97 ? 55.026 54.800 8.293 1.00 15.35 96 HIS A C 1
ATOM 768 O O . HIS A 1 97 ? 54.375 54.390 7.338 1.00 17.92 96 HIS A O 1
ATOM 775 N N . LYS A 1 98 ? 56.066 54.144 8.808 1.00 15.29 97 LYS A N 1
ATOM 776 C CA . LYS A 1 98 ? 56.498 52.829 8.297 1.00 17.17 97 LYS A CA 1
ATOM 777 C C . LYS A 1 98 ? 55.742 51.698 8.981 1.00 18.40 97 LYS A C 1
ATOM 778 O O . LYS A 1 98 ? 55.532 50.644 8.389 1.00 23.82 97 LYS A O 1
ATOM 784 N N . LYS A 1 99 ? 55.338 51.889 10.225 1.00 15.33 98 LYS A N 1
ATOM 785 C CA . LYS A 1 99 ? 54.414 50.988 10.886 1.00 17.83 98 LYS A CA 1
ATOM 786 C C . LYS A 1 99 ? 52.977 51.004 10.312 1.00 23.62 98 LYS A C 1
ATOM 787 O O . LYS A 1 99 ? 52.328 49.982 10.162 1.00 18.21 98 LYS A O 1
ATOM 793 N N . PHE A 1 100 ? 52.518 52.217 10.027 1.00 16.40 99 PHE A N 1
ATOM 794 C CA . PHE A 1 100 ? 51.186 52.476 9.561 1.00 17.89 99 PHE A CA 1
ATOM 795 C C . PHE A 1 100 ? 51.255 52.968 8.134 1.00 22.81 99 PHE A C 1
ATOM 796 O O . PHE A 1 100 ? 51.560 52.219 7.262 1.00 17.37 99 PHE A O 1
ATOM 804 N N . ASP A 1 101 ? 51.018 54.239 7.927 1.00 16.05 100 ASP A N 1
ATOM 805 C CA . ASP A 1 101 ? 51.242 54.867 6.647 1.00 19.16 100 ASP A CA 1
ATOM 806 C C . ASP A 1 101 ? 51.478 56.384 6.787 1.00 16.93 100 ASP A C 1
ATOM 807 O O . ASP A 1 101 ? 51.388 56.900 7.856 1.00 16.45 100 ASP A O 1
ATOM 812 N N . GLU A 1 102 ? 51.800 57.065 5.701 1.00 18.04 101 GLU A N 1
ATOM 813 C CA . GLU A 1 102 ? 52.113 58.490 5.795 1.00 16.34 101 GLU A CA 1
ATOM 814 C C . GLU A 1 102 ? 50.952 59.326 6.359 1.00 13.75 101 GLU A C 1
ATOM 815 O O . GLU A 1 102 ? 51.168 60.144 7.263 1.00 16.63 101 GLU A O 1
ATOM 821 N N . ALA A 1 103 ? 49.754 59.120 5.835 1.00 16.92 102 ALA A N 1
ATOM 822 C CA . ALA A 1 103 ? 48.565 59.844 6.298 1.00 15.19 102 ALA A CA 1
ATOM 823 C C . ALA A 1 103 ? 48.344 59.675 7.806 1.00 16.08 102 ALA A C 1
ATOM 824 O O . ALA A 1 103 ? 48.077 60.652 8.549 1.00 16.42 102 ALA A O 1
ATOM 826 N N . THR A 1 104 ? 48.457 58.434 8.258 1.00 14.96 103 THR A N 1
ATOM 827 C CA . THR A 1 104 ? 48.262 58.110 9.656 1.00 14.47 103 THR A CA 1
ATOM 828 C C . THR A 1 104 ? 49.260 58.868 10.529 1.00 13.05 103 THR A C 1
ATOM 829 O O . THR A 1 104 ? 48.883 59.393 11.571 1.00 14.34 103 THR A O 1
ATOM 833 N N . ALA A 1 105 ? 50.520 58.883 10.112 1.00 14.75 104 ALA A N 1
ATOM 834 C CA . ALA A 1 105 ? 51.585 59.559 10.858 1.00 12.96 104 ALA A CA 1
ATOM 835 C C . ALA A 1 105 ? 51.394 61.066 10.895 1.00 11.75 104 ALA A C 1
ATOM 836 O O . ALA A 1 105 ? 51.594 61.690 11.938 1.00 13.09 104 ALA A O 1
ATOM 838 N N . ILE A 1 106 ? 51.011 61.646 9.767 1.00 14.33 105 ILE A N 1
ATOM 839 C CA . ILE A 1 106 ? 50.701 63.079 9.731 1.00 15.92 105 ILE A CA 1
ATOM 840 C C . ILE A 1 106 ? 49.620 63.384 10.766 1.00 12.67 105 ILE A C 1
ATOM 841 O O . ILE A 1 106 ? 49.763 64.299 11.599 1.00 14.52 105 ILE A O 1
ATOM 846 N N . LEU A 1 107 ? 48.524 62.644 10.703 1.00 12.94 106 LEU A N 1
ATOM 847 C CA . LEU A 1 107 ? 47.409 62.866 11.609 1.00 13.99 106 LEU A CA 1
ATOM 848 C C . LEU A 1 107 ? 47.737 62.559 13.069 1.00 13.88 106 LEU A C 1
ATOM 849 O O . LEU A 1 107 ? 47.288 63.291 13.964 1.00 11.78 106 LEU A O 1
ATOM 854 N N . ALA A 1 108 ? 48.553 61.535 13.319 1.00 14.93 107 ALA A N 1
ATOM 855 C CA . ALA A 1 108 ? 48.958 61.191 14.677 1.00 13.29 107 ALA A CA 1
ATOM 856 C C . ALA A 1 108 ? 49.750 62.342 15.308 1.00 9.82 107 ALA A C 1
ATOM 857 O O . ALA A 1 108 ? 49.528 62.702 16.473 1.00 13.05 107 ALA A O 1
ATOM 859 N N . GLY A 1 109 ? 50.653 62.951 14.543 1.00 14.07 108 GLY A N 1
ATOM 860 C CA . GLY A 1 109 ? 51.406 64.091 15.054 1.00 15.59 108 GLY A CA 1
ATOM 861 C C . GLY A 1 109 ? 50.486 65.271 15.307 1.00 12.18 108 GLY A C 1
ATOM 862 O O . GLY A 1 109 ? 50.597 65.953 16.336 1.00 13.08 108 GLY A O 1
ATOM 863 N N . ASP A 1 110 ? 49.550 65.500 14.388 1.00 15.57 109 ASP A N 1
ATOM 864 C CA . ASP A 1 110 ? 48.591 66.612 14.537 1.00 13.84 109 ASP A CA 1
ATOM 865 C C . ASP A 1 110 ? 47.766 66.450 15.803 1.00 14.05 109 ASP A C 1
ATOM 866 O O . ASP A 1 110 ? 47.576 67.401 16.578 1.00 13.23 109 ASP A O 1
ATOM 871 N N . SER A 1 111 ? 47.276 65.242 16.006 1.00 12.77 110 SER A N 1
ATOM 872 C CA . SER A 1 111 ? 46.574 64.886 17.248 1.00 13.38 110 SER A CA 1
ATOM 873 C C . SER A 1 111 ? 47.345 65.241 18.499 1.00 12.51 110 SER A C 1
ATOM 874 O O . SER A 1 111 ? 46.816 65.875 19.426 1.00 12.82 110 SER A O 1
ATOM 877 N N . LEU A 1 112 ? 48.606 64.836 18.534 1.00 12.50 111 LEU A N 1
ATOM 878 C CA . LEU A 1 112 ? 49.427 65.062 19.712 1.00 12.76 111 LEU A CA 1
ATOM 879 C C . LEU A 1 112 ? 49.584 66.544 19.999 1.00 13.83 111 LEU A C 1
ATOM 880 O O . LEU A 1 112 ? 49.471 66.956 21.150 1.00 13.46 111 LEU A O 1
ATOM 885 N N . PHE A 1 113 ? 49.789 67.349 18.957 1.00 11.53 112 PHE A N 1
ATOM 886 C CA . PHE A 1 113 ? 49.905 68.800 19.128 1.00 13.90 112 PHE A CA 1
ATOM 887 C C . PHE A 1 113 ? 48.613 69.407 19.701 1.00 15.59 112 PHE A C 1
ATOM 888 O O . PHE A 1 113 ? 48.632 70.184 20.668 1.00 16.33 112 PHE A O 1
ATOM 896 N N . LEU A 1 114 ? 47.497 69.052 19.085 1.00 13.35 113 LEU A N 1
ATOM 897 C CA . LEU A 1 114 ? 46.212 69.617 19.446 1.00 11.46 113 LEU A CA 1
ATOM 898 C C . LEU A 1 114 ? 45.712 69.098 20.788 1.00 11.83 113 LEU A C 1
ATOM 899 O O . LEU A 1 114 ? 45.181 69.872 21.588 1.00 13.26 113 LEU A O 1
ATOM 904 N N . ASP A 1 115 ? 45.904 67.806 21.032 1.00 14.51 114 ASP A N 1
ATOM 905 C CA . ASP A 1 115 ? 45.511 67.164 22.293 1.00 14.56 114 ASP A CA 1
ATOM 906 C C . ASP A 1 115 ? 46.297 67.684 23.489 1.00 14.68 114 ASP A C 1
ATOM 907 O O . ASP A 1 115 ? 45.772 67.730 24.602 1.00 13.23 114 ASP A O 1
ATOM 912 N N . ALA A 1 116 ? 47.573 68.008 23.272 1.00 12.68 115 ALA A N 1
ATOM 913 C CA . ALA A 1 116 ? 48.457 68.463 24.352 1.00 12.41 115 ALA A CA 1
ATOM 914 C C . ALA A 1 116 ? 47.861 69.652 25.134 1.00 11.33 115 ALA A C 1
ATOM 915 O O . ALA A 1 116 ? 47.943 69.723 26.361 1.00 10.85 115 ALA A O 1
ATOM 917 N N . PHE A 1 117 ? 47.240 70.571 24.428 1.00 11.21 116 PHE A N 1
ATOM 918 C CA . PHE A 1 117 ? 46.681 71.738 25.088 1.00 12.92 116 PHE A CA 1
ATOM 919 C C . PHE A 1 117 ? 45.429 71.392 25.866 1.00 14.03 116 PHE A C 1
ATOM 920 O O . PHE A 1 117 ? 45.155 72.016 26.902 1.00 14.63 116 PHE A O 1
ATOM 928 N N . GLY A 1 118 ? 44.677 70.402 25.394 1.00 13.19 117 GLY A N 1
ATOM 929 C CA . GLY A 1 118 ? 43.542 69.865 26.156 1.00 14.61 117 GLY A CA 1
ATOM 930 C C . GLY A 1 118 ? 44.005 69.209 27.449 1.00 15.70 117 GLY A C 1
ATOM 931 O O . GLY A 1 118 ? 43.438 69.440 28.525 1.00 13.79 117 GLY A O 1
ATOM 932 N N . MET A 1 119 ? 45.056 68.410 27.345 1.00 14.20 118 MET A N 1
ATOM 933 C CA . MET A 1 119 ? 45.688 67.795 28.511 1.00 12.14 118 MET A CA 1
ATOM 934 C C . MET A 1 119 ? 46.092 68.862 29.540 1.00 13.75 118 MET A C 1
ATOM 935 O O . MET A 1 119 ? 45.806 68.737 30.733 1.00 14.80 118 MET A O 1
ATOM 940 N N . LEU A 1 120 ? 46.746 69.908 29.070 1.00 13.33 119 LEU A N 1
ATOM 941 C CA . LEU A 1 120 ? 47.246 70.954 29.953 1.00 13.88 119 LEU A CA 1
ATOM 942 C C . LEU A 1 120 ? 46.084 71.695 30.608 1.00 15.54 119 LEU A C 1
ATOM 943 O O . LEU A 1 120 ? 46.179 72.077 31.766 1.00 18.05 119 LEU A O 1
ATOM 948 N N . ALA A 1 121 ? 44.981 71.880 29.886 1.00 15.04 120 ALA A N 1
ATOM 949 C CA . ALA A 1 121 ? 43.828 72.579 30.441 1.00 19.01 120 ALA A CA 1
ATOM 950 C C . ALA A 1 121 ? 42.983 71.713 31.392 1.00 20.51 120 ALA A C 1
ATOM 951 O O . ALA A 1 121 ? 42.015 72.211 31.968 1.00 22.57 120 ALA A O 1
ATOM 953 N N . GLU A 1 122 ? 43.347 70.442 31.553 1.00 17.27 121 GLU A N 1
ATOM 954 C CA . GLU A 1 122 ? 42.682 69.525 32.501 1.00 21.62 121 GLU A CA 1
ATOM 955 C C . GLU A 1 122 ? 43.233 69.610 33.933 1.00 23.65 121 GLU A C 1
ATOM 956 O O . GLU A 1 122 ? 42.697 68.971 34.836 1.00 25.37 121 GLU A O 1
ATOM 962 N N . THR A 1 123 ? 44.288 70.388 34.148 1.00 17.88 122 THR A N 1
ATOM 963 C CA . THR A 1 123 ? 44.938 70.431 35.459 1.00 18.46 122 THR A CA 1
ATOM 964 C C . THR A 1 123 ? 44.039 71.176 36.464 1.00 20.43 122 THR A C 1
ATOM 965 O O . THR A 1 123 ? 43.063 71.833 36.082 1.00 22.71 122 THR A O 1
ATOM 969 N N . ASP A 1 124 ? 44.369 71.052 37.741 1.00 24.77 123 ASP A N 1
ATOM 970 C CA . ASP A 1 124 ? 43.684 71.801 38.799 1.00 25.86 123 ASP A CA 1
ATOM 971 C C . ASP A 1 124 ? 44.522 73.006 39.230 1.00 28.87 123 ASP A C 1
ATOM 972 O O . ASP A 1 124 ? 44.277 73.573 40.295 1.00 25.93 123 ASP A O 1
ATOM 977 N N . PHE A 1 125 ? 45.493 73.415 38.410 1.00 20.86 124 PHE A N 1
ATOM 978 C CA . PHE A 1 125 ? 46.270 74.607 38.726 1.00 18.63 124 PHE A CA 1
ATOM 979 C C . PHE A 1 125 ? 45.332 75.814 38.753 1.00 19.06 124 PHE A C 1
ATOM 980 O O . PHE A 1 125 ? 44.256 75.779 38.138 1.00 17.87 124 PHE A O 1
ATOM 988 N N . PRO A 1 126 ? 45.733 76.892 39.453 1.00 21.92 125 PRO A N 1
ATOM 989 C CA . PRO A 1 126 ? 45.014 78.160 39.300 1.00 26.07 125 PRO A CA 1
ATOM 990 C C . PRO A 1 126 ? 44.956 78.535 37.829 1.00 31.49 125 PRO A C 1
ATOM 991 O O . PRO A 1 126 ? 45.923 78.300 37.092 1.00 20.93 125 PRO A O 1
ATOM 995 N N . THR A 1 127 ? 43.842 79.104 37.388 1.00 21.80 126 THR A N 1
ATOM 996 C CA . THR A 1 127 ? 43.659 79.327 35.955 1.00 21.16 126 THR A CA 1
ATOM 997 C C . THR A 1 127 ? 44.650 80.320 35.380 1.00 19.70 126 THR A C 1
ATOM 998 O O . THR A 1 127 ? 44.966 80.255 34.196 1.00 18.43 126 THR A O 1
ATOM 1002 N N . ASP A 1 128 ? 45.150 81.256 36.195 1.00 18.65 127 ASP A N 1
ATOM 1003 C CA . ASP A 1 128 ? 46.131 82.208 35.698 1.00 22.33 127 ASP A CA 1
ATOM 1004 C C . ASP A 1 128 ? 47.445 81.484 35.404 1.00 19.15 127 ASP A C 1
ATOM 1005 O O . ASP A 1 128 ? 48.140 81.838 34.458 1.00 19.69 127 ASP A O 1
ATOM 1010 N N . VAL A 1 129 ? 47.763 80.481 36.217 1.00 18.38 128 VAL A N 1
ATOM 1011 C CA . VAL A 1 129 ? 48.933 79.639 35.972 1.00 18.74 128 VAL A CA 1
ATOM 1012 C C . VAL A 1 129 ? 48.746 78.881 34.654 1.00 18.57 128 VAL A C 1
ATOM 1013 O O . VAL A 1 129 ? 49.619 78.889 33.815 1.00 15.11 128 VAL A O 1
ATOM 1017 N N . THR A 1 130 ? 47.604 78.232 34.486 1.00 16.59 129 THR A N 1
ATOM 1018 C CA . THR A 1 130 ? 47.358 77.448 33.272 1.00 16.26 129 THR A CA 1
ATOM 1019 C C . THR A 1 130 ? 47.444 78.298 32.013 1.00 15.52 129 THR A C 1
ATOM 1020 O O . THR A 1 130 ? 48.040 77.886 31.010 1.00 16.92 129 THR A O 1
ATOM 1024 N N . VAL A 1 131 ? 46.857 79.493 32.042 1.00 16.29 130 VAL A N 1
ATOM 1025 C CA . VAL A 1 131 ? 46.925 80.381 30.887 1.00 17.57 130 VAL A CA 1
ATOM 1026 C C . VAL A 1 131 ? 48.370 80.713 30.521 1.00 15.36 130 VAL A C 1
ATOM 1027 O O . VAL A 1 131 ? 48.753 80.685 29.342 1.00 14.63 130 VAL A O 1
ATOM 1031 N N . ASP A 1 132 ? 49.187 81.028 31.525 1.00 16.56 131 ASP A N 1
ATOM 1032 C CA . ASP A 1 132 ? 50.605 81.300 31.277 1.00 15.72 131 ASP A CA 1
ATOM 1033 C C . ASP A 1 132 ? 51.351 80.067 30.726 1.00 14.46 131 ASP A C 1
ATOM 1034 O O . ASP A 1 132 ? 52.187 80.189 29.830 1.00 14.49 131 ASP A O 1
ATOM 1039 N N . LEU A 1 133 ? 51.038 78.890 31.257 1.00 14.21 132 LEU A N 1
ATOM 1040 C CA . LEU A 1 133 ? 51.641 77.649 30.743 1.00 14.99 132 LEU A CA 1
ATOM 1041 C C . LEU A 1 133 ? 51.251 77.373 29.277 1.00 16.05 132 LEU A C 1
ATOM 1042 O O . LEU A 1 133 ? 52.088 76.974 28.491 1.00 14.70 132 LEU A O 1
ATOM 1047 N N . VAL A 1 134 ? 50.000 77.633 28.923 1.00 15.22 133 VAL A N 1
ATOM 1048 C CA . VAL A 1 134 ? 49.506 77.444 27.555 1.00 16.18 133 VAL A CA 1
ATOM 1049 C C . VAL A 1 134 ? 50.208 78.409 26.628 1.00 18.08 133 VAL A C 1
ATOM 1050 O O . VAL A 1 134 ? 50.706 78.013 25.578 1.00 14.61 133 VAL A O 1
ATOM 1054 N N . ARG A 1 135 ? 50.287 79.670 27.037 1.00 15.44 134 ARG A N 1
ATOM 1055 C CA . ARG A 1 135 ? 50.948 80.674 26.222 1.00 14.45 134 ARG A CA 1
ATOM 1056 C C . ARG A 1 135 ? 52.399 80.319 25.968 1.00 13.71 134 ARG A C 1
ATOM 1057 O O . ARG A 1 135 ? 52.889 80.383 24.827 1.00 16.63 134 ARG A O 1
ATOM 1065 N N . SER A 1 136 ? 53.090 79.930 27.028 1.00 13.48 135 SER A N 1
ATOM 1066 C CA . SER A 1 136 ? 54.499 79.605 26.939 1.00 14.83 135 SER A CA 1
ATOM 1067 C C . SER A 1 136 ? 54.752 78.323 26.165 1.00 15.43 135 SER A C 1
ATOM 1068 O O . SER A 1 136 ? 55.738 78.237 25.450 1.00 13.16 135 SER A O 1
ATOM 1071 N N . LEU A 1 137 ? 53.869 77.336 26.293 1.00 14.91 136 LEU A N 1
ATOM 1072 C CA . LEU A 1 137 ? 54.073 76.089 25.565 1.00 15.50 136 LEU A CA 1
ATOM 1073 C C . LEU A 1 137 ? 53.880 76.302 24.062 1.00 14.52 136 LEU A C 1
ATOM 1074 O O . LEU A 1 137 ? 54.640 75.777 23.241 1.00 13.62 136 LEU A O 1
ATOM 1079 N N . SER A 1 138 ? 52.886 77.106 23.700 1.00 14.36 137 SER A N 1
ATOM 1080 C CA . SER A 1 138 ? 52.728 77.523 22.313 1.00 14.34 137 SER A CA 1
ATOM 1081 C C . SER A 1 138 ? 53.976 78.239 21.803 1.00 13.00 137 SER A C 1
ATOM 1082 O O . SER A 1 138 ? 54.478 77.918 20.742 1.00 14.34 137 SER A O 1
ATOM 1085 N N . SER A 1 139 ? 54.463 79.214 22.560 1.00 12.79 138 SER A N 1
ATOM 1086 C CA A SER A 1 139 ? 55.679 79.956 22.182 0.50 13.95 138 SER A CA 1
ATOM 1087 C CA B SER A 1 139 ? 55.659 79.946 22.155 0.50 15.30 138 SER A CA 1
ATOM 1088 C C . SER A 1 139 ? 56.849 79.019 21.932 1.00 12.91 138 SER A C 1
ATOM 1089 O O . SER A 1 139 ? 57.590 79.169 20.938 1.00 16.10 138 SER A O 1
ATOM 1094 N N . ALA A 1 140 ? 57.025 78.050 22.825 1.00 11.40 139 ALA A N 1
ATOM 1095 C CA . ALA A 1 140 ? 58.167 77.138 22.764 1.00 13.27 139 ALA A CA 1
ATOM 1096 C C . ALA A 1 140 ? 58.057 76.182 21.579 1.00 13.07 139 ALA A C 1
ATOM 1097 O O . ALA A 1 140 ? 59.071 75.745 21.048 1.00 14.39 139 ALA A O 1
ATOM 1099 N N . SER A 1 141 ? 56.818 75.884 21.175 1.00 13.99 140 SER A N 1
ATOM 1100 C CA . SER A 1 141 ? 56.533 74.805 20.219 1.00 11.67 140 SER A CA 1
ATOM 1101 C C . SER A 1 141 ? 56.350 75.268 18.769 1.00 15.03 140 SER A C 1
ATOM 1102 O O . SER A 1 141 ? 56.629 74.507 17.838 1.00 14.83 140 SER A O 1
ATOM 1105 N N . GLY A 1 142 ? 55.851 76.486 18.577 1.00 13.19 141 GLY A N 1
ATOM 1106 C CA . GLY A 1 142 ? 55.356 76.944 17.270 1.00 14.06 141 GLY A CA 1
ATOM 1107 C C . GLY A 1 142 ? 56.322 77.669 16.355 1.00 14.14 141 GLY A C 1
ATOM 1108 O O . GLY A 1 142 ? 57.502 77.356 16.308 1.00 16.10 141 GLY A O 1
ATOM 1109 N N . THR A 1 143 ? 55.789 78.653 15.626 1.00 13.00 142 THR A N 1
ATOM 1110 C CA . THR A 1 143 ? 56.520 79.403 14.629 1.00 14.25 142 THR A CA 1
ATOM 1111 C C . THR A 1 143 ? 57.764 80.118 15.192 1.00 15.46 142 THR A C 1
ATOM 1112 O O . THR A 1 143 ? 58.750 80.323 14.462 1.00 18.09 142 THR A O 1
ATOM 1116 N N . PHE A 1 144 ? 57.699 80.502 16.465 1.00 16.22 143 PHE A N 1
ATOM 1117 C CA . PHE A 1 144 ? 58.810 81.168 17.158 1.00 20.09 143 PHE A CA 1
ATOM 1118 C C . PHE A 1 144 ? 59.581 80.228 18.076 1.00 16.72 143 PHE A C 1
ATOM 1119 O O . PHE A 1 144 ? 60.375 80.646 18.911 1.00 19.23 143 PHE A O 1
ATOM 1127 N N . GLY A 1 145 ? 59.353 78.938 17.898 1.00 15.15 144 GLY A N 1
ATOM 1128 C CA . GLY A 1 145 ? 59.950 77.923 18.740 1.00 14.03 144 GLY A CA 1
ATOM 1129 C C . GLY A 1 145 ? 60.291 76.710 17.882 1.00 13.30 144 GLY A C 1
ATOM 1130 O O . GLY A 1 145 ? 60.878 76.837 16.815 1.00 14.30 144 GLY A O 1
ATOM 1131 N N . MET A 1 146 ? 59.876 75.539 18.343 1.00 14.74 145 MET A N 1
ATOM 1132 C CA . MET A 1 146 ? 60.227 74.279 17.708 1.00 15.25 145 MET A CA 1
ATOM 1133 C C . MET A 1 146 ? 59.989 74.233 16.191 1.00 16.53 145 MET A C 1
ATOM 1134 O O . MET A 1 146 ? 60.890 73.836 15.440 1.00 15.76 145 MET A O 1
ATOM 1139 N N . VAL A 1 147 ? 58.802 74.602 15.719 1.00 13.27 146 VAL A N 1
ATOM 1140 C CA . VAL A 1 147 ? 58.509 74.469 14.283 1.00 14.99 146 VAL A CA 1
ATOM 1141 C C . VAL A 1 147 ? 59.396 75.428 13.490 1.00 14.68 146 VAL A C 1
ATOM 1142 O O . VAL A 1 147 ? 59.891 75.084 12.425 1.00 14.83 146 VAL A O 1
ATOM 1146 N N . GLY A 1 148 ? 59.606 76.630 14.029 1.00 14.49 147 GLY A N 1
ATOM 1147 C CA . GLY A 1 148 ? 60.516 77.585 13.410 1.00 14.61 147 GLY A CA 1
ATOM 1148 C C . GLY A 1 148 ? 61.916 77.019 13.286 1.00 14.68 147 GLY A C 1
ATOM 1149 O O . GLY A 1 148 ? 62.544 77.154 12.249 1.00 17.06 147 GLY A O 1
ATOM 1150 N N . GLY A 1 149 ? 62.387 76.349 14.339 1.00 14.04 148 GLY A N 1
ATOM 1151 C CA . GLY A 1 149 ? 63.689 75.698 14.316 1.00 16.69 148 GLY A CA 1
ATOM 1152 C C . GLY A 1 149 ? 63.733 74.574 13.293 1.00 15.64 148 GLY A C 1
ATOM 1153 O O . GLY A 1 149 ? 64.730 74.404 12.584 1.00 16.56 148 GLY A O 1
ATOM 1154 N N . GLN A 1 150 ? 62.641 73.806 13.211 1.00 13.83 149 GLN A N 1
ATOM 1155 C CA . GLN A 1 150 ? 62.531 72.748 12.210 1.00 14.95 149 GLN A CA 1
ATOM 1156 C C . GLN A 1 150 ? 62.643 73.286 10.785 1.00 17.71 149 GLN A C 1
ATOM 1157 O O . GLN A 1 150 ? 63.348 72.707 9.964 1.00 17.46 149 GLN A O 1
ATOM 1163 N N . MET A 1 151 ? 61.971 74.389 10.483 1.00 16.58 150 MET A N 1
ATOM 1164 C CA A MET A 1 151 ? 62.087 74.999 9.162 0.50 18.39 150 MET A CA 1
ATOM 1165 C CA B MET A 1 151 ? 62.079 74.993 9.159 0.50 16.86 150 MET A CA 1
ATOM 1166 C C . MET A 1 151 ? 63.504 75.464 8.892 1.00 17.62 150 MET A C 1
ATOM 1167 O O . MET A 1 151 ? 64.036 75.274 7.788 1.00 20.51 150 MET A O 1
ATOM 1176 N N . LEU A 1 152 ? 64.128 76.078 9.887 1.00 17.90 151 LEU A N 1
ATOM 1177 C CA . LEU A 1 152 ? 65.514 76.550 9.699 1.00 19.73 151 LEU A CA 1
ATOM 1178 C C . LEU A 1 152 ? 66.470 75.406 9.421 1.00 21.35 151 LEU A C 1
ATOM 1179 O O . LEU A 1 152 ? 67.381 75.537 8.617 1.00 22.87 151 LEU A O 1
ATOM 1184 N N . ASP A 1 153 ? 66.239 74.289 10.099 1.00 18.93 152 ASP A N 1
ATOM 1185 C CA A ASP A 1 153 ? 67.070 73.089 9.982 0.50 20.06 152 ASP A CA 1
ATOM 1186 C CA B ASP A 1 153 ? 67.100 73.119 9.961 0.50 19.48 152 ASP A CA 1
ATOM 1187 C C . ASP A 1 153 ? 66.993 72.555 8.542 1.00 24.29 152 ASP A C 1
ATOM 1188 O O . ASP A 1 153 ? 68.012 72.245 7.913 1.00 31.51 152 ASP A O 1
ATOM 1197 N N . MET A 1 154 ? 65.778 72.474 8.006 1.00 23.31 153 MET A N 1
ATOM 1198 C CA A MET A 1 154 ? 65.613 71.984 6.632 0.50 29.03 153 MET A CA 1
ATOM 1199 C CA B MET A 1 154 ? 65.552 72.044 6.621 0.50 36.06 153 MET A CA 1
ATOM 1200 C C . MET A 1 154 ? 66.210 72.979 5.616 1.00 29.51 153 MET A C 1
ATOM 1201 O O . MET A 1 154 ? 66.806 72.555 4.630 1.00 34.24 153 MET A O 1
ATOM 1210 N N . ALA A 1 155 ? 66.074 74.275 5.871 1.00 35.16 154 ALA A N 1
ATOM 1211 C CA . ALA A 1 155 ? 66.585 75.308 4.963 1.00 35.78 154 ALA A CA 1
ATOM 1212 C C . ALA A 1 155 ? 68.111 75.361 4.905 1.00 45.91 154 ALA A C 1
ATOM 1213 O O . ALA A 1 155 ? 68.671 75.814 3.912 1.00 42.94 154 ALA A O 1
ATOM 1215 N N . ALA A 1 156 ? 68.771 74.899 5.968 1.00 38.20 155 ALA A N 1
ATOM 1216 C CA . ALA A 1 156 ? 70.229 74.981 6.095 1.00 42.48 155 ALA A CA 1
ATOM 1217 C C . ALA A 1 156 ? 70.940 73.766 5.502 1.00 40.97 155 ALA A C 1
ATOM 1218 O O . ALA A 1 156 ? 72.171 73.729 5.461 1.00 44.83 155 ALA A O 1
ATOM 1220 N N . GLU A 1 157 ? 70.170 72.772 5.067 1.00 36.61 156 GLU A N 1
ATOM 1221 C CA . GLU A 1 157 ? 70.726 71.602 4.388 1.00 43.69 156 GLU A CA 1
ATOM 1222 C C . GLU A 1 157 ? 71.563 72.021 3.182 1.00 54.75 156 GLU A C 1
ATOM 1223 O O . GLU A 1 157 ? 71.074 72.734 2.302 1.00 40.68 156 GLU A O 1
ATOM 1229 N N . GLY A 1 158 ? 72.827 71.595 3.168 1.00 46.98 157 GLY A N 1
ATOM 1230 C CA . GLY A 1 158 ? 73.752 71.925 2.086 1.00 53.27 157 GLY A CA 1
ATOM 1231 C C . GLY A 1 158 ? 74.330 73.331 2.150 1.00 49.67 157 GLY A C 1
ATOM 1232 O O . GLY A 1 158 ? 75.113 73.716 1.282 1.00 58.26 157 GLY A O 1
ATOM 1233 N N . LYS A 1 159 ? 73.968 74.071 3.191 1.00 45.08 158 LYS A N 1
ATOM 1234 C CA . LYS A 1 159 ? 74.398 75.452 3.392 1.00 61.12 158 LYS A CA 1
ATOM 1235 C C . LYS A 1 159 ? 75.519 75.531 4.418 1.00 65.57 158 LYS A C 1
ATOM 1236 O O . LYS A 1 159 ? 75.524 74.795 5.392 1.00 75.26 158 LYS A O 1
ATOM 1242 N N . LYS A 1 160 ? 76.478 76.416 4.196 1.00 77.21 159 LYS A N 1
ATOM 1243 C CA . LYS A 1 160 ? 77.475 76.676 5.203 1.00 81.84 159 LYS A CA 1
ATOM 1244 C C . LYS A 1 160 ? 77.001 77.902 5.936 1.00 72.19 159 LYS A C 1
ATOM 1245 O O . LYS A 1 160 ? 76.764 78.953 5.345 1.00 65.92 159 LYS A O 1
ATOM 1251 N N . LEU A 1 161 ? 76.848 77.759 7.236 1.00 47.33 160 LEU A N 1
ATOM 1252 C CA . LEU A 1 161 ? 76.508 78.898 8.081 1.00 52.57 160 LEU A CA 1
ATOM 1253 C C . LEU A 1 161 ? 77.387 78.924 9.331 1.00 56.56 160 LEU A C 1
ATOM 1254 O O . LEU A 1 161 ? 78.138 77.988 9.616 1.00 43.92 160 LEU A O 1
ATOM 1259 N N . ASN A 1 162 ? 77.297 80.024 10.060 1.00 43.80 161 ASN A N 1
ATOM 1260 C CA . ASN A 1 162 ? 78.180 80.262 11.182 1.00 45.92 161 ASN A CA 1
ATOM 1261 C C . ASN A 1 162 ? 77.616 79.653 12.475 1.00 49.41 161 ASN A C 1
ATOM 1262 O O . ASN A 1 162 ? 76.600 78.933 12.456 1.00 32.29 161 ASN A O 1
ATOM 1267 N N . LEU A 1 163 ? 78.292 79.917 13.589 1.00 38.53 162 LEU A N 1
ATOM 1268 C CA . LEU A 1 163 ? 77.827 79.477 14.894 1.00 35.76 162 LEU A CA 1
ATOM 1269 C C . LEU A 1 163 ? 76.504 80.137 15.235 1.00 38.43 162 LEU A C 1
ATOM 1270 O O . LEU A 1 163 ? 75.593 79.483 15.731 1.00 33.81 162 LEU A O 1
ATOM 1275 N N . LYS A 1 164 ? 76.393 81.435 14.972 1.00 31.78 163 LYS A N 1
ATOM 1276 C CA . LYS A 1 164 ? 75.175 82.174 15.292 1.00 42.80 163 LYS A CA 1
ATOM 1277 C C . LYS A 1 164 ? 73.950 81.504 14.669 1.00 32.28 163 LYS A C 1
ATOM 1278 O O . LYS A 1 164 ? 72.929 81.314 15.338 1.00 36.85 163 LYS A O 1
ATOM 1284 N N . ASN A 1 165 ? 74.064 81.127 13.400 1.00 31.36 164 ASN A N 1
ATOM 1285 C CA . ASN A 1 165 ? 72.950 80.504 12.689 1.00 40.39 164 ASN A CA 1
ATOM 1286 C C . ASN A 1 165 ? 72.714 79.069 13.148 1.00 30.63 164 ASN A C 1
ATOM 1287 O O . ASN A 1 165 ? 71.579 78.590 13.175 1.00 26.30 164 ASN A O 1
ATOM 1292 N N . LEU A 1 166 ? 73.788 78.377 13.497 1.00 20.98 165 LEU A N 1
ATOM 1293 C CA . LEU A 1 166 ? 73.662 77.026 14.039 1.00 26.67 165 LEU A CA 1
ATOM 1294 C C . LEU A 1 166 ? 72.950 77.073 15.397 1.00 25.53 165 LEU A C 1
ATOM 1295 O O . LEU A 1 166 ? 72.100 76.230 15.689 1.00 23.15 165 LEU A O 1
ATOM 1300 N N . GLN A 1 167 ? 73.294 78.061 16.219 1.00 25.96 166 GLN A N 1
ATOM 1301 C CA . GLN A 1 167 ? 72.653 78.230 17.529 1.00 26.56 166 GLN A CA 1
ATOM 1302 C C . GLN A 1 167 ? 71.195 78.617 17.386 1.00 34.38 166 GLN A C 1
ATOM 1303 O O . GLN A 1 167 ? 70.348 78.173 18.161 1.00 28.05 166 GLN A O 1
ATOM 1309 N N . LEU A 1 168 ? 70.886 79.433 16.385 1.00 24.99 167 LEU A N 1
ATOM 1310 C CA . LEU A 1 168 ? 69.498 79.796 16.130 1.00 29.74 167 LEU A CA 1
ATOM 1311 C C . LEU A 1 168 ? 68.660 78.546 15.857 1.00 25.90 167 LEU A C 1
ATOM 1312 O O . LEU A 1 168 ? 67.556 78.409 16.373 1.00 25.91 167 LEU A O 1
ATOM 1317 N N . ILE A 1 169 ? 69.186 77.634 15.044 1.00 16.60 168 ILE A N 1
ATOM 1318 C CA . ILE A 1 169 ? 68.461 76.410 14.730 1.00 20.00 168 ILE A CA 1
ATOM 1319 C C . ILE A 1 169 ? 68.295 75.656 16.031 1.00 17.93 168 ILE A C 1
ATOM 1320 O O . ILE A 1 169 ? 67.185 75.333 16.426 1.00 17.05 168 ILE A O 1
ATOM 1325 N N . HIS A 1 170 ? 69.413 75.399 16.703 1.00 17.78 169 HIS A N 1
ATOM 1326 C CA . HIS A 1 170 ? 69.412 74.507 17.868 1.00 16.98 169 HIS A CA 1
ATOM 1327 C C . HIS A 1 170 ? 68.586 75.027 19.024 1.00 19.49 169 HIS A C 1
ATOM 1328 O O . HIS A 1 170 ? 67.862 74.251 19.666 1.00 17.17 169 HIS A O 1
ATOM 1335 N N . ARG A 1 171 ? 68.687 76.329 19.288 1.00 17.95 170 ARG A N 1
ATOM 1336 C CA . ARG A 1 171 ? 67.941 76.935 20.386 1.00 20.64 170 ARG A CA 1
ATOM 1337 C C . ARG A 1 171 ? 66.442 76.839 20.190 1.00 19.09 170 ARG A C 1
ATOM 1338 O O . ARG A 1 171 ? 65.699 76.720 21.160 1.00 18.04 170 ARG A O 1
ATOM 1346 N N . HIS A 1 172 ? 66.004 76.877 18.940 1.00 16.77 171 HIS A N 1
ATOM 1347 C CA . HIS A 1 172 ? 64.589 76.816 18.655 1.00 17.97 171 HIS A CA 1
ATOM 1348 C C . HIS A 1 172 ? 64.076 75.408 18.406 1.00 18.33 171 HIS A C 1
ATOM 1349 O O . HIS A 1 172 ? 63.052 75.045 18.979 1.00 16.63 171 HIS A O 1
ATOM 1356 N N . LYS A 1 173 ? 64.770 74.598 17.610 1.00 16.50 172 LYS A N 1
ATOM 1357 C CA . LYS A 1 173 ? 64.257 73.265 17.354 1.00 14.77 172 LYS A CA 1
ATOM 1358 C C . LYS A 1 173 ? 64.300 72.362 18.575 1.00 18.16 172 LYS A C 1
ATOM 1359 O O . LYS A 1 173 ? 63.459 71.481 18.707 1.00 17.51 172 LYS A O 1
ATOM 1365 N N . THR A 1 174 ? 65.283 72.567 19.452 1.00 15.17 173 THR A N 1
ATOM 1366 C CA . THR A 1 174 ? 65.468 71.697 20.623 1.00 15.65 173 THR A CA 1
ATOM 1367 C C . THR A 1 174 ? 65.500 72.461 21.948 1.00 13.26 173 THR A C 1
ATOM 1368 O O . THR A 1 174 ? 64.964 71.986 22.958 1.00 16.45 173 THR A O 1
ATOM 1372 N N . GLY A 1 175 ? 66.162 73.609 21.971 1.00 14.42 174 GLY A N 1
ATOM 1373 C CA . GLY A 1 175 ? 66.361 74.330 23.235 1.00 14.55 174 GLY A CA 1
ATOM 1374 C C . GLY A 1 175 ? 65.089 74.692 23.976 1.00 16.64 174 GLY A C 1
ATOM 1375 O O . GLY A 1 175 ? 64.985 74.494 25.186 1.00 18.64 174 GLY A O 1
ATOM 1376 N N . GLN A 1 176 ? 64.112 75.219 23.246 1.00 17.97 175 GLN A N 1
ATOM 1377 C CA . GLN A 1 176 ? 62.905 75.766 23.852 1.00 19.68 175 GLN A CA 1
ATOM 1378 C C . GLN A 1 176 ? 62.094 74.745 24.641 1.00 20.38 175 GLN A C 1
ATOM 1379 O O . GLN A 1 176 ? 61.590 75.067 25.719 1.00 17.01 175 GLN A O 1
ATOM 1385 N N . LEU A 1 177 ? 61.927 73.538 24.100 1.00 15.99 176 LEU A N 1
ATOM 1386 C CA . LEU A 1 177 ? 61.126 72.502 24.766 1.00 16.83 176 LEU A CA 1
ATOM 1387 C C . LEU A 1 177 ? 61.897 71.762 25.854 1.00 15.89 176 LEU A C 1
ATOM 1388 O O . LEU A 1 177 ? 61.301 71.023 26.649 1.00 18.26 176 LEU A O 1
ATOM 1393 N N . LEU A 1 178 ? 63.216 71.958 25.897 1.00 15.29 177 LEU A N 1
ATOM 1394 C CA . LEU A 1 178 ? 63.975 71.579 27.079 1.00 18.25 177 LEU A CA 1
ATOM 1395 C C . LEU A 1 178 ? 64.048 72.688 28.114 1.00 17.99 177 LEU A C 1
ATOM 1396 O O . LEU A 1 178 ? 64.217 72.407 29.285 1.00 19.07 177 LEU A O 1
ATOM 1401 N N . ALA A 1 179 ? 63.916 73.946 27.696 1.00 16.57 178 ALA A N 1
ATOM 1402 C CA . ALA A 1 179 ? 63.890 75.060 28.639 1.00 18.31 178 ALA A CA 1
ATOM 1403 C C . ALA A 1 179 ? 62.536 75.142 29.317 1.00 23.14 178 ALA A C 1
ATOM 1404 O O . ALA A 1 179 ? 62.455 75.440 30.497 1.00 16.98 178 ALA A O 1
ATOM 1406 N N . TYR A 1 180 ? 61.480 74.866 28.559 1.00 15.66 179 TYR A N 1
ATOM 1407 C CA . TYR A 1 180 ? 60.113 74.947 29.072 1.00 14.04 179 TYR A CA 1
ATOM 1408 C C . TYR A 1 180 ? 59.871 74.211 30.391 1.00 14.67 179 TYR A C 1
ATOM 1409 O O . TYR A 1 180 ? 59.274 74.787 31.299 1.00 15.92 179 TYR A O 1
ATOM 1418 N N . PRO A 1 181 ? 60.331 72.948 30.529 1.00 14.18 180 PRO A N 1
ATOM 1419 C CA . PRO A 1 181 ? 59.978 72.299 31.800 1.00 13.76 180 PRO A CA 1
ATOM 1420 C C . PRO A 1 181 ? 60.544 72.999 33.041 1.00 18.01 180 PRO A C 1
ATOM 1421 O O . PRO A 1 181 ? 59.917 72.973 34.095 1.00 17.39 180 PRO A O 1
ATOM 1425 N N . PHE A 1 182 ? 61.718 73.613 32.911 1.00 15.24 181 PHE A N 1
ATOM 1426 C CA . PHE A 1 182 ? 62.322 74.352 34.026 1.00 15.17 181 PHE A CA 1
ATOM 1427 C C . PHE A 1 182 ? 61.500 75.572 34.358 1.00 13.50 181 PHE A C 1
ATOM 1428 O O . PHE A 1 182 ? 61.104 75.771 35.518 1.00 17.40 181 PHE A O 1
ATOM 1436 N N . TRP A 1 183 ? 61.221 76.382 33.340 1.00 12.60 182 TRP A N 1
ATOM 1437 C CA . TRP A 1 183 ? 60.431 77.587 33.495 1.00 14.34 182 TRP A CA 1
ATOM 1438 C C . TRP A 1 183 ? 59.045 77.260 34.030 1.00 18.44 182 TRP A C 1
ATOM 1439 O O . TRP A 1 183 ? 58.564 77.918 34.941 1.00 13.69 182 TRP A O 1
ATOM 1450 N N . ALA A 1 184 ? 58.425 76.214 33.487 1.00 13.60 183 ALA A N 1
ATOM 1451 C CA . ALA A 1 184 ? 57.052 75.878 33.805 1.00 17.06 183 ALA A CA 1
ATOM 1452 C C . ALA A 1 184 ? 56.909 75.405 35.257 1.00 15.67 183 ALA A C 1
ATOM 1453 O O . ALA A 1 184 ? 55.950 75.749 35.946 1.00 15.51 183 ALA A O 1
ATOM 1455 N N . ALA A 1 185 ? 57.884 74.644 35.734 1.00 13.92 184 ALA A N 1
ATOM 1456 C CA . ALA A 1 185 ? 57.861 74.195 37.111 1.00 14.36 184 ALA A CA 1
ATOM 1457 C C . ALA A 1 185 ? 57.998 75.384 38.061 1.00 17.89 184 ALA A C 1
ATOM 1458 O O . ALA A 1 185 ? 57.261 75.486 39.040 1.00 17.62 184 ALA A O 1
ATOM 1460 N N . ALA A 1 186 ? 58.900 76.310 37.743 1.00 15.86 185 ALA A N 1
ATOM 1461 C CA . ALA A 1 186 ? 59.069 77.534 38.545 1.00 17.25 185 ALA A CA 1
ATOM 1462 C C . ALA A 1 186 ? 57.801 78.378 38.527 1.00 16.04 185 ALA A C 1
ATOM 1463 O O . ALA A 1 186 ? 57.449 78.989 39.546 1.00 16.12 185 ALA A O 1
ATOM 1465 N N . ARG A 1 187 ? 57.080 78.356 37.401 1.00 14.50 186 ARG A N 1
ATOM 1466 C CA . ARG A 1 187 ? 55.837 79.110 37.269 1.00 12.75 186 ARG A CA 1
ATOM 1467 C C . ARG A 1 187 ? 54.740 78.499 38.107 1.00 15.19 186 ARG A C 1
ATOM 1468 O O . ARG A 1 187 ? 53.990 79.226 38.765 1.00 17.88 186 ARG A O 1
ATOM 1476 N N . VAL A 1 188 ? 54.629 77.168 38.074 1.00 16.51 187 VAL A N 1
ATOM 1477 C CA . VAL A 1 188 ? 53.679 76.454 38.929 1.00 15.54 187 VAL A CA 1
ATOM 1478 C C . VAL A 1 188 ? 53.999 76.697 40.411 1.00 16.56 187 VAL A C 1
ATOM 1479 O O . VAL A 1 188 ? 53.097 76.811 41.253 1.00 17.80 187 VAL A O 1
ATOM 1483 N N . ALA A 1 189 ? 55.290 76.750 40.727 1.00 17.47 188 ALA A N 1
ATOM 1484 C CA . ALA A 1 189 ? 55.763 77.079 42.087 1.00 17.65 188 ALA A CA 1
ATOM 1485 C C . ALA A 1 189 ? 55.513 78.547 42.462 1.00 21.35 188 ALA A C 1
ATOM 1486 O O . ALA A 1 189 ? 55.736 78.951 43.611 1.00 23.78 188 ALA A O 1
ATOM 1488 N N . GLN A 1 190 ? 55.124 79.361 41.486 1.00 19.59 189 GLN A N 1
ATOM 1489 C CA . GLN A 1 190 ? 54.789 80.769 41.702 1.00 18.85 189 GLN A CA 1
ATOM 1490 C C . GLN A 1 190 ? 56.002 81.588 42.157 1.00 27.42 189 GLN A C 1
ATOM 1491 O O . GLN A 1 190 ? 55.891 82.469 43.019 1.00 22.88 189 GLN A O 1
ATOM 1497 N N . LEU A 1 191 ? 57.165 81.310 41.570 1.00 21.87 190 LEU A N 1
ATOM 1498 C CA . LEU A 1 191 ? 58.379 82.061 41.900 1.00 25.38 190 LEU A CA 1
ATOM 1499 C C . LEU A 1 191 ? 58.395 83.438 41.267 1.00 27.19 190 LEU A C 1
ATOM 1500 O O . LEU A 1 191 ? 57.739 83.671 40.259 1.00 21.00 190 LEU A O 1
ATOM 1505 N N . ASP A 1 192 ? 59.161 84.364 41.855 1.00 21.31 191 ASP A N 1
ATOM 1506 C CA . ASP A 1 192 ? 59.237 85.720 41.312 1.00 28.80 191 ASP A CA 1
ATOM 1507 C C . ASP A 1 192 ? 59.889 85.735 39.929 1.00 27.00 191 ASP A C 1
ATOM 1508 O O . ASP A 1 192 ? 60.518 84.744 39.512 1.00 24.71 191 ASP A O 1
ATOM 1513 N N . GLU A 1 193 ? 59.729 86.858 39.224 1.00 23.12 192 GLU A N 1
ATOM 1514 C CA . GLU A 1 193 ? 60.169 86.996 37.845 1.00 29.83 192 GLU A CA 1
ATOM 1515 C C . GLU A 1 193 ? 61.632 86.623 37.642 1.00 28.62 192 GLU A C 1
ATOM 1516 O O . GLU A 1 193 ? 61.978 85.950 36.662 1.00 28.76 192 GLU A O 1
ATOM 1522 N N . ASN A 1 194 ? 62.476 87.093 38.554 1.00 26.51 193 ASN A N 1
ATOM 1523 C CA . ASN A 1 194 ? 63.913 86.842 38.503 1.00 32.01 193 ASN A CA 1
ATOM 1524 C C . ASN A 1 194 ? 64.239 85.342 38.534 1.00 28.81 193 ASN A C 1
ATOM 1525 O O . ASN A 1 194 ? 65.082 84.881 37.762 1.00 30.13 193 ASN A O 1
ATOM 1530 N N . LEU A 1 195 ? 63.570 84.606 39.426 1.00 24.28 194 LEU A N 1
ATOM 1531 C CA . LEU A 1 195 ? 63.739 83.168 39.543 1.00 18.67 194 LEU A CA 1
ATOM 1532 C C . LEU A 1 195 ? 63.214 82.453 38.294 1.00 19.29 194 LEU A C 1
ATOM 1533 O O . LEU A 1 195 ? 63.855 81.514 37.810 1.00 19.16 194 LEU A O 1
ATOM 1538 N N . LEU A 1 196 ? 62.076 82.900 37.758 1.00 20.38 195 LEU A N 1
ATOM 1539 C CA . LEU A 1 196 ? 61.557 82.345 36.495 1.00 21.90 195 LEU A CA 1
ATOM 1540 C C . LEU A 1 196 ? 62.587 82.448 35.383 1.00 23.94 195 LEU A C 1
ATOM 1541 O O . LEU A 1 196 ? 62.805 81.493 34.634 1.00 20.69 195 LEU A O 1
ATOM 1546 N N . ALA A 1 197 ? 63.243 83.600 35.297 1.00 21.74 196 ALA A N 1
ATOM 1547 C CA . ALA A 1 197 ? 64.278 83.828 34.302 1.00 22.34 196 ALA A CA 1
ATOM 1548 C C . ALA A 1 197 ? 65.495 82.954 34.540 1.00 22.19 196 ALA A C 1
ATOM 1549 O O . ALA A 1 197 ? 66.080 82.442 33.581 1.00 19.86 196 ALA A O 1
ATOM 1551 N N . THR A 1 198 ? 65.867 82.758 35.801 1.00 20.49 197 THR A N 1
ATOM 1552 C CA . THR A 1 198 ? 66.989 81.870 36.129 1.00 17.31 197 THR A CA 1
ATOM 1553 C C . THR A 1 198 ? 66.690 80.434 35.738 1.00 19.07 197 THR A C 1
ATOM 1554 O O . THR A 1 198 ? 67.529 79.768 35.154 1.00 18.04 197 THR A O 1
ATOM 1558 N N . PHE A 1 199 ? 65.485 79.966 36.033 1.00 16.45 198 PHE A N 1
ATOM 1559 C CA . PHE A 1 199 ? 65.132 78.601 35.657 1.00 17.34 198 PHE A CA 1
ATOM 1560 C C . PHE A 1 199 ? 65.098 78.438 34.136 1.00 16.47 198 PHE A C 1
ATOM 1561 O O . PHE A 1 199 ? 65.589 77.434 33.610 1.00 14.39 198 PHE A O 1
ATOM 1569 N N . LEU A 1 200 ? 64.578 79.436 33.430 1.00 17.42 199 LEU A N 1
ATOM 1570 C CA . LEU A 1 200 ? 64.573 79.407 31.971 1.00 17.99 199 LEU A CA 1
ATOM 1571 C C . LEU A 1 200 ? 65.994 79.316 31.432 1.00 16.99 199 LEU A C 1
ATOM 1572 O O . LEU A 1 200 ? 66.267 78.528 30.519 1.00 18.65 199 LEU A O 1
ATOM 1577 N N . GLU A 1 201 ? 66.894 80.120 32.002 1.00 18.67 200 GLU A N 1
ATOM 1578 C CA . GLU A 1 201 ? 68.323 80.131 31.643 1.00 16.62 200 GLU A CA 1
ATOM 1579 C C . GLU A 1 201 ? 68.981 78.757 31.804 1.00 19.72 200 GLU A C 1
ATOM 1580 O O . GLU A 1 201 ? 69.674 78.285 30.901 1.00 17.75 200 GLU A O 1
ATOM 1586 N N . ILE A 1 202 ? 68.746 78.113 32.946 1.00 15.28 201 ILE A N 1
ATOM 1587 C CA . ILE A 1 202 ? 69.220 76.761 33.177 1.00 14.17 201 ILE A CA 1
ATOM 1588 C C . ILE A 1 202 ? 68.716 75.838 32.059 1.00 17.73 201 ILE A C 1
ATOM 1589 O O . ILE A 1 202 ? 69.470 75.019 31.509 1.00 14.69 201 ILE A O 1
ATOM 1594 N N . GLY A 1 203 ? 67.432 75.948 31.757 1.00 17.40 202 GLY A N 1
ATOM 1595 C CA . GLY A 1 203 ? 66.822 75.058 30.768 1.00 18.18 202 GLY A CA 1
ATOM 1596 C C . GLY A 1 203 ? 67.365 75.287 29.371 1.00 14.68 202 GLY A C 1
ATOM 1597 O O . GLY A 1 203 ? 67.556 74.325 28.611 1.00 17.69 202 GLY A O 1
ATOM 1598 N N . MET A 1 204 ? 67.641 76.542 29.030 1.00 18.86 203 MET A N 1
ATOM 1599 C CA . MET A 1 204 ? 68.223 76.860 27.721 1.00 20.65 203 MET A CA 1
ATOM 1600 C C . MET A 1 204 ? 69.645 76.313 27.602 1.00 21.39 203 MET A C 1
ATOM 1601 O O . MET A 1 204 ? 70.041 75.843 26.540 1.00 19.56 203 MET A O 1
ATOM 1606 N N . ILE A 1 205 ? 70.414 76.366 28.687 1.00 16.78 204 ILE A N 1
ATOM 1607 C CA . ILE A 1 205 ? 71.751 75.782 28.690 1.00 15.49 204 ILE A CA 1
ATOM 1608 C C . ILE A 1 205 ? 71.683 74.262 28.482 1.00 20.73 204 ILE A C 1
ATOM 1609 O O . ILE A 1 205 ? 72.424 73.696 27.671 1.00 19.76 204 ILE A O 1
ATOM 1614 N N . ILE A 1 206 ? 70.823 73.605 29.255 1.00 18.11 205 ILE A N 1
ATOM 1615 C CA . ILE A 1 206 ? 70.620 72.168 29.122 1.00 16.00 205 ILE A CA 1
ATOM 1616 C C . ILE A 1 206 ? 70.093 71.833 27.721 1.00 16.07 205 ILE A C 1
ATOM 1617 O O . ILE A 1 206 ? 70.522 70.844 27.117 1.00 20.50 205 ILE A O 1
ATOM 1622 N N . GLY A 1 207 ? 69.184 72.659 27.205 1.00 17.86 206 GLY A N 1
ATOM 1623 C CA . GLY A 1 207 ? 68.574 72.422 25.895 1.00 19.26 206 GLY A CA 1
ATOM 1624 C C . GLY A 1 207 ? 69.576 72.493 24.759 1.00 20.86 206 GLY A C 1
ATOM 1625 O O . GLY A 1 207 ? 69.635 71.601 23.891 1.00 23.69 206 GLY A O 1
ATOM 1626 N N . LEU A 1 208 ? 70.373 73.552 24.741 1.00 24.38 207 LEU A N 1
ATOM 1627 C CA . LEU A 1 208 ? 71.413 73.669 23.722 1.00 27.65 207 LEU A CA 1
ATOM 1628 C C . LEU A 1 208 ? 72.433 72.525 23.848 1.00 28.41 207 LEU A C 1
ATOM 1629 O O . LEU A 1 208 ? 72.796 71.897 22.843 1.00 31.87 207 LEU A O 1
ATOM 1634 N N . ALA A 1 209 ? 72.823 72.198 25.080 1.00 23.52 208 ALA A N 1
ATOM 1635 C CA . ALA A 1 209 ? 73.734 71.099 25.358 1.00 21.72 208 ALA A CA 1
ATOM 1636 C C . ALA A 1 209 ? 73.206 69.753 24.875 1.00 28.81 208 ALA A C 1
ATOM 1637 O O . ALA A 1 209 ? 73.967 68.938 24.364 1.00 22.78 208 ALA A O 1
ATOM 1639 N N . PHE A 1 210 ? 71.909 69.524 25.059 1.00 19.98 209 PHE A N 1
ATOM 1640 C CA . PHE A 1 210 ? 71.274 68.273 24.626 1.00 19.25 209 PHE A CA 1
ATOM 1641 C C . PHE A 1 210 ? 71.373 68.065 23.108 1.00 17.25 209 PHE A C 1
ATOM 1642 O O . PHE A 1 210 ? 71.538 66.921 22.640 1.00 20.23 209 PHE A O 1
ATOM 1650 N N . GLN A 1 211 ? 71.283 69.151 22.334 1.00 20.36 210 GLN A N 1
ATOM 1651 C CA . GLN A 1 211 ? 71.417 69.062 20.888 1.00 20.39 210 GLN A CA 1
ATOM 1652 C C . GLN A 1 211 ? 72.882 68.860 20.485 1.00 24.28 210 GLN A C 1
ATOM 1653 O O . GLN A 1 211 ? 73.169 68.145 19.515 1.00 20.91 210 GLN A O 1
ATOM 1659 N N . VAL A 1 212 ? 73.813 69.466 21.212 1.00 22.88 211 VAL A N 1
ATOM 1660 C CA . VAL A 1 212 ? 75.239 69.191 20.949 1.00 24.31 211 VAL A CA 1
ATOM 1661 C C . VAL A 1 212 ? 75.483 67.696 21.141 1.00 23.30 211 VAL A C 1
ATOM 1662 O O . VAL A 1 212 ? 76.064 67.023 20.291 1.00 24.33 211 VAL A O 1
ATOM 1666 N N . ARG A 1 213 ? 75.038 67.190 22.282 1.00 22.02 212 ARG A N 1
ATOM 1667 C CA . ARG A 1 213 ? 75.086 65.773 22.584 1.00 21.57 212 ARG A CA 1
ATOM 1668 C C . ARG A 1 213 ? 74.458 64.930 21.469 1.00 17.37 212 ARG A C 1
ATOM 1669 O O . ARG A 1 213 ? 75.025 63.922 21.054 1.00 19.85 212 ARG A O 1
ATOM 1677 N N . ASP A 1 214 ? 73.267 65.317 21.022 1.00 18.80 213 ASP A N 1
ATOM 1678 C CA . ASP A 1 214 ? 72.557 64.541 19.983 1.00 21.61 213 ASP A CA 1
ATOM 1679 C C . ASP A 1 214 ? 73.361 64.509 18.677 1.00 23.18 213 ASP A C 1
ATOM 1680 O O . ASP A 1 214 ? 73.462 63.473 18.023 1.00 23.10 213 ASP A O 1
ATOM 1685 N N . ASP A 1 215 ? 73.913 65.658 18.310 1.00 20.91 214 ASP A N 1
ATOM 1686 C CA . ASP A 1 215 ? 74.785 65.779 17.132 1.00 22.24 214 ASP A CA 1
ATOM 1687 C C . ASP A 1 215 ? 75.986 64.832 17.239 1.00 22.70 214 ASP A C 1
ATOM 1688 O O . ASP A 1 215 ? 76.354 64.160 16.263 1.00 24.33 214 ASP A O 1
ATOM 1693 N N . ILE A 1 216 ? 76.589 64.774 18.421 1.00 20.15 215 ILE A N 1
ATOM 1694 C CA . ILE A 1 216 ? 77.754 63.923 18.652 1.00 19.38 215 ILE A CA 1
ATOM 1695 C C . ILE A 1 216 ? 77.375 62.445 18.566 1.00 28.14 215 ILE A C 1
ATOM 1696 O O . ILE A 1 216 ? 78.084 61.652 17.954 1.00 24.70 215 ILE A O 1
ATOM 1701 N N . LEU A 1 217 ? 76.253 62.085 19.180 1.00 21.27 216 LEU A N 1
ATOM 1702 C CA . LEU A 1 217 ? 75.780 60.719 19.115 1.00 24.79 216 LEU A CA 1
ATOM 1703 C C . LEU A 1 217 ? 75.432 60.266 17.694 1.00 26.27 216 LEU A C 1
ATOM 1704 O O . LEU A 1 217 ? 75.727 59.132 17.332 1.00 25.07 216 LEU A O 1
ATOM 1709 N N A ASP A 1 218 ? 74.842 61.141 16.889 0.50 24.80 217 ASP A N 1
ATOM 1710 N N B ASP A 1 218 ? 74.845 61.159 16.892 0.50 22.93 217 ASP A N 1
ATOM 1711 C CA A ASP A 1 218 ? 74.438 60.757 15.539 0.50 27.73 217 ASP A CA 1
ATOM 1712 C CA B ASP A 1 218 ? 74.455 60.836 15.509 0.50 24.56 217 ASP A CA 1
ATOM 1713 C C A ASP A 1 218 ? 75.605 60.280 14.658 0.50 25.08 217 ASP A C 1
ATOM 1714 C C B ASP A 1 218 ? 75.610 60.255 14.690 0.50 23.32 217 ASP A C 1
ATOM 1715 O O A ASP A 1 218 ? 75.396 59.510 13.710 0.50 25.46 217 ASP A O 1
ATOM 1716 O O B ASP A 1 218 ? 75.400 59.398 13.820 0.50 23.12 217 ASP A O 1
ATOM 1725 N N . ILE A 1 219 ? 76.817 60.728 14.976 1.00 24.54 218 ILE A N 1
ATOM 1726 C CA . ILE A 1 219 ? 78.008 60.350 14.205 1.00 29.83 218 ILE A CA 1
ATOM 1727 C C . ILE A 1 219 ? 78.989 59.433 14.938 1.00 31.21 218 ILE A C 1
ATOM 1728 O O . ILE A 1 219 ? 79.919 58.922 14.309 1.00 31.71 218 ILE A O 1
ATOM 1733 N N . THR A 1 220 ? 78.789 59.210 16.238 1.00 27.17 219 THR A N 1
ATOM 1734 C CA . THR A 1 220 ? 79.678 58.334 17.015 1.00 26.42 219 THR A CA 1
ATOM 1735 C C . THR A 1 220 ? 79.048 57.020 17.480 1.00 29.13 219 THR A C 1
ATOM 1736 O O . THR A 1 220 ? 79.771 56.073 17.797 1.00 32.64 219 THR A O 1
ATOM 1740 N N . ALA A 1 221 ? 77.721 56.964 17.541 1.00 24.78 220 ALA A N 1
ATOM 1741 C CA . ALA A 1 221 ? 77.030 55.828 18.143 1.00 25.96 220 ALA A CA 1
ATOM 1742 C C . ALA A 1 221 ? 76.374 54.985 17.058 1.00 30.45 220 ALA A C 1
ATOM 1743 O O . ALA A 1 221 ? 76.142 55.458 15.950 1.00 26.46 220 ALA A O 1
ATOM 1745 N N . ASN A 1 222 ? 76.072 53.736 17.394 1.00 27.43 221 ASN A N 1
ATOM 1746 C CA . ASN A 1 222 ? 75.455 52.812 16.447 1.00 30.12 221 ASN A CA 1
ATOM 1747 C C . ASN A 1 222 ? 73.929 52.780 16.615 1.00 26.80 221 ASN A C 1
ATOM 1748 O O . ASN A 1 222 ? 73.372 53.358 17.550 1.00 24.26 221 ASN A O 1
ATOM 1753 N N . PHE A 1 223 ? 73.266 52.091 15.693 1.00 27.10 222 PHE A N 1
ATOM 1754 C CA . PHE A 1 223 ? 71.811 52.000 15.648 1.00 30.03 222 PHE A CA 1
ATOM 1755 C C . PHE A 1 223 ? 71.228 51.423 16.936 1.00 32.86 222 PHE A C 1
ATOM 1756 O O . PHE A 1 223 ? 70.206 51.893 17.441 1.00 29.85 222 PHE A O 1
ATOM 1764 N N . GLU A 1 224 ? 71.894 50.403 17.467 1.00 24.46 223 GLU A N 1
ATOM 1765 C CA . GLU A 1 224 ? 71.447 49.730 18.689 1.00 28.85 223 GLU A CA 1
ATOM 1766 C C . GLU A 1 224 ? 71.406 50.695 19.868 1.00 30.25 223 GLU A C 1
ATOM 1767 O O . GLU A 1 224 ? 70.518 50.611 20.716 1.00 41.28 223 GLU A O 1
ATOM 1773 N N . GLU A 1 225 ? 72.351 51.630 19.894 1.00 27.84 224 GLU A N 1
ATOM 1774 C CA . GLU A 1 225 ? 72.453 52.602 20.979 1.00 23.25 224 GLU A CA 1
ATOM 1775 C C . GLU A 1 225 ? 71.403 53.728 20.892 1.00 32.82 224 GLU A C 1
ATOM 1776 O O . GLU A 1 225 ? 70.769 54.074 21.896 1.00 32.23 224 GLU A O 1
ATOM 1782 N N . ILE A 1 226 ? 71.223 54.295 19.701 1.00 24.21 225 ILE A N 1
ATOM 1783 C CA . ILE A 1 226 ? 70.392 55.502 19.547 1.00 20.42 225 ILE A CA 1
ATOM 1784 C C . ILE A 1 226 ? 68.953 55.229 19.076 1.00 26.25 225 ILE A C 1
ATOM 1785 O O . ILE A 1 226 ? 68.082 56.094 19.221 1.00 22.19 225 ILE A O 1
ATOM 1790 N N . GLY A 1 227 ? 68.706 54.035 18.534 1.00 23.29 226 GLY A N 1
ATOM 1791 C CA . GLY A 1 227 ? 67.352 53.597 18.173 1.00 21.43 226 GLY A CA 1
ATOM 1792 C C . GLY A 1 227 ? 66.807 54.265 16.932 1.00 23.45 226 GLY A C 1
ATOM 1793 O O . GLY A 1 227 ? 65.599 54.239 16.677 1.00 21.41 226 GLY A O 1
ATOM 1794 N N . LYS A 1 228 ? 67.719 54.853 16.165 1.00 21.70 227 LYS A N 1
ATOM 1795 C CA . LYS A 1 228 ? 67.428 55.540 14.915 1.00 21.96 227 LYS A CA 1
ATOM 1796 C C . LYS A 1 228 ? 68.656 55.355 14.028 1.00 24.42 227 LYS A C 1
ATOM 1797 O O . LYS A 1 228 ? 69.695 54.880 14.496 1.00 22.07 227 LYS A O 1
ATOM 1803 N N . THR A 1 229 ? 68.540 55.708 12.757 1.00 24.00 228 THR A N 1
ATOM 1804 C CA . THR A 1 229 ? 69.615 55.460 11.792 1.00 21.85 228 THR A CA 1
ATOM 1805 C C . THR A 1 229 ? 70.749 56.444 12.029 1.00 26.51 228 THR A C 1
ATOM 1806 O O . THR A 1 229 ? 70.534 57.641 11.962 1.00 23.70 228 THR A O 1
ATOM 1810 N N . PRO A 1 230 ? 71.964 55.953 12.307 1.00 25.85 229 PRO A N 1
ATOM 1811 C CA . PRO A 1 230 ? 73.065 56.907 12.496 1.00 21.95 229 PRO A CA 1
ATOM 1812 C C . PRO A 1 230 ? 73.464 57.650 11.225 1.00 27.41 229 PRO A C 1
ATOM 1813 O O . PRO A 1 230 ? 73.202 57.175 10.111 1.00 27.24 229 PRO A O 1
ATOM 1817 N N . LYS A 1 231 ? 74.078 58.815 11.415 1.00 22.65 230 LYS A N 1
ATOM 1818 C CA . LYS A 1 231 ? 74.742 59.589 10.350 1.00 27.03 230 LYS A CA 1
ATOM 1819 C C . LYS A 1 231 ? 73.812 60.227 9.309 1.00 31.32 230 LYS A C 1
ATOM 1820 O O . LYS A 1 231 ? 74.271 60.696 8.265 1.00 36.00 230 LYS A O 1
ATOM 1826 N N . LYS A 1 232 ? 72.529 60.300 9.604 1.00 27.28 231 LYS A N 1
ATOM 1827 C CA . LYS A 1 232 ? 71.582 60.949 8.724 1.00 25.15 231 LYS A CA 1
ATOM 1828 C C . LYS A 1 232 ? 71.963 62.387 8.479 1.00 33.36 231 LYS A C 1
ATOM 1829 O O . LYS A 1 232 ? 71.819 62.849 7.392 1.00 31.38 231 LYS A O 1
ATOM 1835 N N . ASP A 1 233 ? 72.418 63.064 9.535 1.00 41.91 232 ASP A N 1
ATOM 1836 C CA . ASP A 1 233 ? 72.899 64.463 9.496 1.00 45.70 232 ASP A CA 1
ATOM 1837 C C . ASP A 1 233 ? 73.957 64.705 8.426 1.00 41.81 232 ASP A C 1
ATOM 1838 O O . ASP A 1 233 ? 73.925 65.726 7.740 1.00 43.39 232 ASP A O 1
ATOM 1843 N N . VAL A 1 234 ? 74.899 63.766 8.313 1.00 42.56 233 VAL A N 1
ATOM 1844 C CA . VAL A 1 234 ? 76.025 63.888 7.395 1.00 53.96 233 VAL A CA 1
ATOM 1845 C C . VAL A 1 234 ? 75.501 63.819 5.966 1.00 47.39 233 VAL A C 1
ATOM 1846 O O . VAL A 1 234 ? 75.718 64.739 5.176 1.00 38.90 233 VAL A O 1
ATOM 1850 N N . MET A 1 235 ? 74.783 62.741 5.657 1.00 45.30 234 MET A N 1
ATOM 1851 C CA . MET A 1 235 ? 74.299 62.499 4.297 1.00 61.13 234 MET A CA 1
ATOM 1852 C C . MET A 1 235 ? 73.358 63.606 3.800 1.00 57.40 234 MET A C 1
ATOM 1853 O O . MET A 1 235 ? 73.403 63.965 2.627 1.00 42.42 234 MET A O 1
ATOM 1858 N N . ALA A 1 236 ? 72.527 64.152 4.693 1.00 33.38 235 ALA A N 1
ATOM 1859 C CA . ALA A 1 236 ? 71.580 65.210 4.329 1.00 31.78 235 ALA A CA 1
ATOM 1860 C C . ALA A 1 236 ? 72.218 66.610 4.339 1.00 36.73 235 ALA A C 1
ATOM 1861 O O . ALA A 1 236 ? 71.558 67.601 3.987 1.00 33.59 235 ALA A O 1
ATOM 1863 N N . GLU A 1 237 ? 73.486 66.683 4.755 1.00 30.23 236 GLU A N 1
ATOM 1864 C CA . GLU A 1 237 ? 74.255 67.946 4.812 1.00 42.82 236 GLU A CA 1
ATOM 1865 C C . GLU A 1 237 ? 73.647 68.963 5.786 1.00 32.02 236 GLU A C 1
ATOM 1866 O O . GLU A 1 237 ? 73.519 70.146 5.481 1.00 36.11 236 GLU A O 1
ATOM 1872 N N . LYS A 1 238 ? 73.296 68.478 6.973 1.00 36.12 237 LYS A N 1
ATOM 1873 C CA . LYS A 1 238 ? 72.750 69.318 8.038 1.00 40.77 237 LYS A CA 1
ATOM 1874 C C . LYS A 1 238 ? 73.849 70.117 8.714 1.00 32.01 237 LYS A C 1
ATOM 1875 O O . LYS A 1 238 ? 74.996 69.688 8.746 1.00 34.19 237 LYS A O 1
ATOM 1881 N N A MET A 1 239 ? 73.505 71.285 9.250 0.50 34.22 238 MET A N 1
ATOM 1882 N N B MET A 1 239 ? 73.477 71.277 9.249 0.50 35.76 238 MET A N 1
ATOM 1883 C CA A MET A 1 239 ? 74.431 72.033 10.098 0.50 29.87 238 MET A CA 1
ATOM 1884 C CA B MET A 1 239 ? 74.333 72.023 10.158 0.50 32.13 238 MET A CA 1
ATOM 1885 C C A MET A 1 239 ? 74.409 71.430 11.506 0.50 33.75 238 MET A C 1
ATOM 1886 C C B MET A 1 239 ? 74.375 71.294 11.492 0.50 34.84 238 MET A C 1
ATOM 1887 O O A MET A 1 239 ? 73.359 71.380 12.150 0.50 34.72 238 MET A O 1
ATOM 1888 O O B MET A 1 239 ? 73.327 71.016 12.079 0.50 36.44 238 MET A O 1
ATOM 1897 N N . THR A 1 240 ? 75.574 70.982 11.970 1.00 27.62 239 THR A N 1
ATOM 1898 C CA . THR A 1 240 ? 75.735 70.372 13.282 1.00 31.13 239 THR A CA 1
ATOM 1899 C C . THR A 1 240 ? 76.967 70.963 13.989 1.00 29.43 239 THR A C 1
ATOM 1900 O O . THR A 1 240 ? 77.790 71.649 13.364 1.00 30.19 239 THR A O 1
ATOM 1904 N N . TYR A 1 241 ? 77.111 70.664 15.277 1.00 23.57 240 TYR A N 1
ATOM 1905 C CA . TYR A 1 241 ? 78.277 71.126 16.027 1.00 25.68 240 TYR A CA 1
ATOM 1906 C C . TYR A 1 241 ? 79.575 70.450 15.576 1.00 25.40 240 TYR A C 1
ATOM 1907 O O . TYR A 1 241 ? 80.566 71.151 15.344 1.00 24.45 240 TYR A O 1
ATOM 1916 N N . PRO A 1 242 ? 79.592 69.103 15.444 1.00 27.20 241 PRO A N 1
ATOM 1917 C CA . PRO A 1 242 ? 80.852 68.480 15.016 1.00 34.23 241 PRO A CA 1
ATOM 1918 C C . PRO A 1 242 ? 81.325 68.923 13.625 1.00 32.78 241 PRO A C 1
ATOM 1919 O O . PRO A 1 242 ? 82.531 68.969 13.377 1.00 31.31 241 PRO A O 1
ATOM 1923 N N . HIS A 1 243 ? 80.379 69.254 12.752 1.00 37.70 242 HIS A N 1
ATOM 1924 C CA . HIS A 1 243 ? 80.696 69.776 11.429 1.00 42.73 242 HIS A CA 1
ATOM 1925 C C . HIS A 1 243 ? 81.264 71.194 11.506 1.00 34.09 242 HIS A C 1
ATOM 1926 O O . HIS A 1 243 ? 82.254 71.491 10.842 1.00 37.11 242 HIS A O 1
ATOM 1933 N N . LEU A 1 244 ? 80.655 72.060 12.318 1.00 26.20 243 LEU A N 1
ATOM 1934 C CA . LEU A 1 244 ? 81.107 73.445 12.438 1.00 25.87 243 LEU A CA 1
ATOM 1935 C C . LEU A 1 244 ? 82.437 73.577 13.174 1.00 27.88 243 LEU A C 1
ATOM 1936 O O . LEU A 1 244 ? 83.268 74.400 12.792 1.00 25.06 243 LEU A O 1
ATOM 1941 N N . LEU A 1 245 ? 82.613 72.796 14.240 1.00 24.25 244 LEU A N 1
ATOM 1942 C CA . LEU A 1 245 ? 83.680 73.010 15.217 1.00 21.57 244 LEU A CA 1
ATOM 1943 C C . LEU A 1 245 ? 84.619 71.837 15.450 1.00 19.73 244 LEU A C 1
ATOM 1944 O O . LEU A 1 245 ? 85.625 71.969 16.156 1.00 23.41 244 LEU A O 1
ATOM 1949 N N . GLY A 1 246 ? 84.306 70.684 14.869 1.00 22.57 245 GLY A N 1
ATOM 1950 C CA . GLY A 1 246 ? 85.077 69.460 15.132 1.00 20.47 245 GLY A CA 1
ATOM 1951 C C . GLY A 1 246 ? 84.554 68.700 16.337 1.00 28.47 245 GLY A C 1
ATOM 1952 O O . GLY A 1 246 ? 83.922 69.295 17.218 1.00 24.00 245 GLY A O 1
ATOM 1953 N N . LEU A 1 247 ? 84.823 67.393 16.378 1.00 33.25 246 LEU A N 1
ATOM 1954 C CA . LEU A 1 247 ? 84.385 66.537 17.492 1.00 37.28 246 LEU A CA 1
ATOM 1955 C C . LEU A 1 247 ? 85.009 66.922 18.820 1.00 28.43 246 LEU A C 1
ATOM 1956 O O . LEU A 1 247 ? 84.307 66.974 19.827 1.00 33.55 246 LEU A O 1
ATOM 1961 N N . ASN A 1 248 ? 86.316 67.176 18.831 1.00 26.49 247 ASN A N 1
ATOM 1962 C CA . ASN A 1 248 ? 87.008 67.552 20.074 1.00 26.08 247 ASN A CA 1
ATOM 1963 C C . ASN A 1 248 ? 86.401 68.762 20.774 1.00 32.84 247 ASN A C 1
ATOM 1964 O O . ASN A 1 248 ? 86.188 68.747 21.988 1.00 26.97 247 ASN A O 1
ATOM 1969 N N . GLU A 1 249 ? 86.163 69.824 20.017 1.00 22.34 248 GLU A N 1
ATOM 1970 C CA . GLU A 1 249 ? 85.609 71.050 20.596 1.00 24.39 248 GLU A CA 1
ATOM 1971 C C . GLU A 1 249 ? 84.143 70.809 20.990 1.00 20.89 248 GLU A C 1
ATOM 1972 O O . GLU A 1 249 ? 83.661 71.403 21.953 1.00 25.08 248 GLU A O 1
ATOM 1978 N N . SER A 1 250 ? 83.448 69.937 20.256 1.00 22.70 249 SER A N 1
ATOM 1979 C CA . SER A 1 250 ? 82.044 69.627 20.552 1.00 22.09 249 SER A CA 1
ATOM 1980 C C . SER A 1 250 ? 81.940 68.911 21.904 1.00 28.98 249 SER A C 1
ATOM 1981 O O . SER A 1 250 ? 81.067 69.238 22.720 1.00 21.19 249 SER A O 1
ATOM 1984 N N . TYR A 1 251 ? 82.838 67.963 22.170 1.00 22.74 250 TYR A N 1
ATOM 1985 C CA . TYR A 1 251 ? 82.858 67.328 23.484 1.00 27.83 250 TYR A CA 1
ATOM 1986 C C . TYR A 1 251 ? 83.100 68.349 24.597 1.00 22.46 250 TYR A C 1
ATOM 1987 O O . TYR A 1 251 ? 82.485 68.290 25.655 1.00 27.53 250 TYR A O 1
ATOM 1996 N N . GLN A 1 252 ? 84.038 69.252 24.364 1.00 23.70 251 GLN A N 1
ATOM 1997 C CA . GLN A 1 252 ? 84.380 70.288 25.326 1.00 20.73 251 GLN A CA 1
ATOM 1998 C C . GLN A 1 252 ? 83.210 71.212 25.655 1.00 26.71 251 GLN A C 1
ATOM 1999 O O . GLN A 1 252 ? 82.994 71.563 26.808 1.00 22.57 251 GLN A O 1
ATOM 2005 N N . ILE A 1 253 ? 82.499 71.641 24.621 1.00 20.26 252 ILE A N 1
ATOM 2006 C CA . ILE A 1 253 ? 81.316 72.490 24.769 1.00 20.06 252 ILE A CA 1
ATOM 2007 C C . ILE A 1 253 ? 80.219 71.775 25.570 1.00 24.11 252 ILE A C 1
ATOM 2008 O O . ILE A 1 253 ? 79.616 72.374 26.470 1.00 21.56 252 ILE A O 1
ATOM 2013 N N . LEU A 1 254 ? 79.971 70.499 25.264 1.00 21.92 253 LEU A N 1
ATOM 2014 C CA . LEU A 1 254 ? 78.968 69.734 25.994 1.00 21.13 253 LEU A CA 1
ATOM 2015 C C . LEU A 1 254 ? 79.311 69.719 27.470 1.00 28.35 253 LEU A C 1
ATOM 2016 O O . LEU A 1 254 ? 78.482 70.062 28.312 1.00 20.79 253 LEU A O 1
ATOM 2021 N N . ASP A 1 255 ? 80.547 69.337 27.786 1.00 23.06 254 ASP A N 1
ATOM 2022 C CA . ASP A 1 255 ? 80.947 69.203 29.174 1.00 28.93 254 ASP A CA 1
ATOM 2023 C C . ASP A 1 255 ? 80.866 70.539 29.917 1.00 25.37 254 ASP A C 1
ATOM 2024 O O . ASP A 1 255 ? 80.350 70.599 31.027 1.00 25.31 254 ASP A O 1
ATOM 2029 N N . GLU A 1 256 ? 81.332 71.616 29.297 1.00 22.03 255 GLU A N 1
ATOM 2030 C CA A GLU A 1 256 ? 81.339 72.903 29.982 0.50 21.77 255 GLU A CA 1
ATOM 2031 C CA B GLU A 1 256 ? 81.335 72.935 29.926 0.50 20.20 255 GLU A CA 1
ATOM 2032 C C . GLU A 1 256 ? 79.920 73.481 30.105 1.00 17.05 255 GLU A C 1
ATOM 2033 O O . GLU A 1 256 ? 79.625 74.179 31.073 1.00 21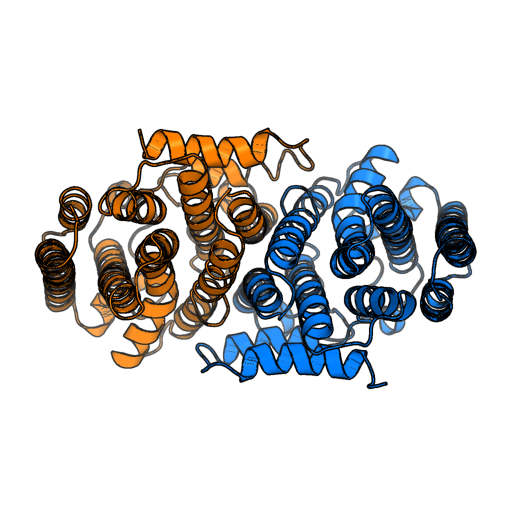.86 255 GLU A O 1
ATOM 2044 N N . SER A 1 257 ? 79.041 73.165 29.159 1.00 19.51 256 SER A N 1
ATOM 2045 C CA . SER A 1 257 ? 77.636 73.593 29.260 1.00 19.35 256 SER A CA 1
ATOM 2046 C C . SER A 1 257 ? 76.952 72.904 30.432 1.00 18.08 256 SER A C 1
ATOM 2047 O O . SER A 1 257 ? 76.219 73.532 31.190 1.00 18.04 256 SER A O 1
ATOM 2050 N N . LEU A 1 258 ? 77.174 71.605 30.568 1.00 18.95 257 LEU A N 1
ATOM 2051 C CA . LEU A 1 258 ? 76.562 70.851 31.653 1.00 20.47 257 LEU A CA 1
ATOM 2052 C C . LEU A 1 258 ? 77.143 71.307 32.994 1.00 22.84 257 LEU A C 1
ATOM 2053 O O . LEU A 1 258 ? 76.406 71.436 33.969 1.00 21.99 257 LEU A O 1
ATOM 2058 N N . ASP A 1 259 ? 78.446 71.596 33.032 1.00 23.07 258 ASP A N 1
ATOM 2059 C CA . ASP A 1 259 ? 79.052 72.244 34.210 1.00 21.11 258 ASP A CA 1
ATOM 2060 C C . ASP A 1 259 ? 78.365 73.563 34.594 1.00 18.99 258 ASP A C 1
ATOM 2061 O O . ASP A 1 259 ? 78.101 73.821 35.778 1.00 21.49 258 ASP A O 1
ATOM 2066 N N . GLN A 1 260 ? 78.083 74.400 33.601 1.00 18.94 259 GLN A N 1
ATOM 2067 C CA . GLN A 1 260 ? 77.492 75.723 33.847 1.00 21.27 259 GLN A CA 1
ATOM 2068 C C . GLN A 1 260 ? 76.096 75.592 34.441 1.00 21.01 259 GLN A C 1
ATOM 2069 O O . GLN A 1 260 ? 75.734 76.313 35.373 1.00 19.90 259 GLN A O 1
ATOM 2075 N N . ALA A 1 261 ? 75.307 74.677 33.888 1.00 17.38 260 ALA A N 1
ATOM 2076 C CA . ALA A 1 261 ? 73.941 74.453 34.372 1.00 19.49 260 ALA A CA 1
ATOM 2077 C C . ALA A 1 261 ? 73.957 73.944 35.802 1.00 18.42 260 ALA A C 1
ATOM 2078 O O . ALA A 1 261 ? 73.128 74.348 36.633 1.00 20.13 260 ALA A O 1
ATOM 2080 N N . GLU A 1 262 ? 74.877 73.036 36.089 1.00 20.94 261 GLU A N 1
ATOM 2081 C CA . GLU A 1 262 ? 75.018 72.496 37.441 1.00 22.97 261 GLU A CA 1
ATOM 2082 C C . GLU A 1 262 ? 75.407 73.576 38.447 1.00 23.90 261 GLU A C 1
ATOM 2083 O O . GLU A 1 262 ? 74.870 73.616 39.548 1.00 20.96 261 GLU A O 1
ATOM 2089 N N . ALA A 1 263 ? 76.301 74.475 38.055 1.00 21.26 262 ALA A N 1
ATOM 2090 C CA . ALA A 1 263 ? 76.676 75.592 38.923 1.00 19.81 262 ALA A CA 1
ATOM 2091 C C . ALA A 1 263 ? 75.508 76.521 39.284 1.00 20.09 262 ALA A C 1
ATOM 2092 O O . ALA A 1 263 ? 75.428 77.014 40.426 1.00 19.83 262 ALA A O 1
ATOM 2094 N N . ILE A 1 264 ? 74.623 76.803 38.331 1.00 17.37 263 ILE A N 1
ATOM 2095 C CA . ILE A 1 264 ? 73.487 77.681 38.629 1.00 18.76 263 ILE A CA 1
ATOM 2096 C C . ILE A 1 264 ? 72.562 76.961 39.616 1.00 16.76 263 ILE A C 1
ATOM 2097 O O . ILE A 1 264 ? 72.040 77.564 40.570 1.00 19.12 263 ILE A O 1
ATOM 2102 N N . LEU A 1 265 ? 72.328 75.686 39.359 1.00 16.71 264 LEU A N 1
ATOM 2103 C CA . LEU A 1 265 ? 71.427 74.896 40.205 1.00 18.71 264 LEU A CA 1
ATOM 2104 C C . LEU A 1 265 ? 71.974 74.816 41.636 1.00 21.17 264 LEU A C 1
ATOM 2105 O O . LEU A 1 265 ? 71.222 74.898 42.595 1.00 18.96 264 LEU A O 1
ATOM 2110 N N . ARG A 1 266 ? 73.282 74.636 41.778 1.00 17.55 265 ARG A N 1
ATOM 2111 C CA . ARG A 1 266 ? 73.890 74.602 43.124 1.00 19.06 265 ARG A CA 1
ATOM 2112 C C . ARG A 1 266 ? 73.787 75.937 43.822 1.00 21.76 265 ARG A C 1
ATOM 2113 O O . ARG A 1 266 ? 73.520 75.999 45.024 1.00 23.47 265 ARG A O 1
ATOM 2121 N N . LYS A 1 267 ? 73.996 77.015 43.077 1.00 18.83 266 LYS A N 1
ATOM 2122 C CA . LYS A 1 267 ? 73.848 78.352 43.642 1.00 21.37 266 LYS A CA 1
ATOM 2123 C C . LYS A 1 267 ? 72.426 78.596 44.146 1.00 22.80 266 LYS A C 1
ATOM 2124 O O . LYS A 1 267 ? 72.229 79.126 45.247 1.00 19.86 266 LYS A O 1
ATOM 2130 N N . LEU A 1 268 ? 71.419 78.204 43.371 1.00 20.96 267 LEU A N 1
ATOM 2131 C CA . LEU A 1 268 ? 70.033 78.342 43.847 1.00 18.51 267 LEU A CA 1
ATOM 2132 C C . LEU A 1 268 ? 69.792 77.581 45.157 1.00 17.40 267 LEU A C 1
ATOM 2133 O O . LEU A 1 268 ? 69.057 78.046 46.022 1.00 17.88 267 LEU A O 1
ATOM 2138 N N . SER A 1 269 ? 70.411 76.415 45.299 1.00 18.00 268 SER A N 1
ATOM 2139 C CA . SER A 1 269 ? 70.229 75.594 46.495 1.00 17.79 268 SER A CA 1
ATOM 2140 C C . SER A 1 269 ? 70.825 76.246 47.751 1.00 19.18 268 SER A C 1
ATOM 2141 O O . SER A 1 269 ? 70.466 75.866 48.854 1.00 17.85 268 SER A O 1
ATOM 2144 N N . ASP A 1 270 ? 71.714 77.218 47.558 1.00 19.61 269 ASP A N 1
ATOM 2145 C CA . ASP A 1 270 ? 72.313 78.015 48.644 1.00 20.34 269 ASP A CA 1
ATOM 2146 C C . ASP A 1 270 ? 71.532 79.288 48.934 1.00 17.52 269 ASP A C 1
ATOM 2147 O O . ASP A 1 270 ? 71.965 80.101 49.753 1.00 21.24 269 ASP A O 1
ATOM 2152 N N . GLU A 1 271 ? 70.410 79.486 48.251 1.00 20.86 270 GLU A N 1
ATOM 2153 C CA . GLU A 1 271 ? 69.684 80.754 48.278 1.00 20.06 270 GLU A CA 1
ATOM 2154 C C . GLU A 1 271 ? 68.197 80.622 48.621 1.00 19.21 270 GLU A C 1
ATOM 2155 O O . GLU A 1 271 ? 67.604 81.546 49.189 1.00 21.39 270 GLU A O 1
ATOM 2161 N N . ILE A 1 272 ? 67.591 79.517 48.205 1.00 18.56 271 ILE A N 1
ATOM 2162 C CA . ILE A 1 272 ? 66.171 79.285 48.386 1.00 16.37 271 ILE A CA 1
ATOM 2163 C C . ILE A 1 272 ? 65.959 77.848 48.819 1.00 16.80 271 ILE A C 1
ATOM 2164 O O . ILE A 1 272 ? 66.910 77.052 48.829 1.00 17.93 271 ILE A O 1
ATOM 2169 N N . ALA A 1 273 ? 64.722 77.508 49.173 1.00 17.95 272 ALA A N 1
ATOM 2170 C CA . ALA A 1 273 ? 64.387 76.142 49.577 1.00 14.02 272 ALA A CA 1
ATOM 2171 C C . ALA A 1 273 ? 64.289 75.248 48.340 1.00 19.90 272 ALA A C 1
ATOM 2172 O O . ALA A 1 273 ? 63.209 75.064 47.774 1.00 21.68 272 ALA A O 1
ATOM 2174 N N . PHE A 1 274 ? 65.429 74.711 47.937 1.00 19.88 273 PHE A N 1
ATOM 2175 C CA . PHE A 1 274 ? 65.566 73.998 46.669 1.00 15.80 273 PHE A CA 1
ATOM 2176 C C . PHE A 1 274 ? 66.613 72.891 46.852 1.00 17.18 273 PHE A C 1
ATOM 2177 O O . PHE A 1 274 ? 67.699 73.148 47.371 1.00 18.44 273 PHE A O 1
ATOM 2185 N N . ALA A 1 275 ? 66.271 71.682 46.419 1.00 14.82 274 ALA A N 1
ATOM 2186 C CA . ALA A 1 275 ? 67.073 70.487 46.625 1.00 17.58 274 ALA A CA 1
ATOM 2187 C C . ALA A 1 275 ? 67.264 69.764 45.281 1.00 16.87 274 ALA A C 1
ATOM 2188 O O . ALA A 1 275 ? 66.490 68.873 44.935 1.00 17.73 274 ALA A O 1
ATOM 2190 N N . PRO A 1 276 ? 68.288 70.173 44.513 1.00 21.12 275 PRO A N 1
ATOM 2191 C CA . PRO A 1 276 ? 68.423 69.719 43.119 1.00 17.63 275 PRO A CA 1
ATOM 2192 C C . PRO A 1 276 ? 69.237 68.444 42.917 1.00 22.18 275 PRO A C 1
ATOM 2193 O O . PRO A 1 276 ? 69.647 68.167 41.788 1.00 20.93 275 PRO A O 1
ATOM 2197 N N . GLN A 1 277 ? 69.453 67.637 43.952 1.00 19.55 276 GLN A N 1
ATOM 2198 C CA . GLN A 1 277 ? 70.330 66.476 43.750 1.00 23.67 276 GLN A CA 1
ATOM 2199 C C . GLN A 1 277 ? 69.871 65.538 42.640 1.00 19.97 276 GLN A C 1
ATOM 2200 O O . GLN A 1 277 ? 70.702 64.998 41.910 1.00 22.63 276 GLN A O 1
ATOM 2206 N N . LYS A 1 278 ? 68.566 65.340 42.484 1.00 18.62 277 LYS A N 1
ATOM 2207 C CA . LYS A 1 278 ? 68.081 64.390 41.472 1.00 18.74 277 LYS A CA 1
ATOM 2208 C C . LYS A 1 278 ? 68.234 64.997 40.089 1.00 21.71 277 LYS A C 1
ATOM 2209 O O . LYS A 1 278 ? 68.515 64.292 39.121 1.00 21.52 277 LYS A O 1
ATOM 2215 N N . ILE A 1 279 ? 68.042 66.311 39.989 1.00 18.02 278 ILE A N 1
ATOM 2216 C CA . ILE A 1 279 ? 68.297 67.001 38.732 1.00 17.19 278 ILE A CA 1
ATOM 2217 C C . ILE A 1 279 ? 69.768 66.888 38.336 1.00 19.35 278 ILE A C 1
ATOM 2218 O O . ILE A 1 279 ? 70.096 66.582 37.184 1.00 20.98 278 ILE A O 1
ATOM 2223 N N . LEU A 1 280 ? 70.652 67.117 39.293 1.00 18.79 279 LEU A N 1
ATOM 2224 C CA . LEU A 1 280 ? 72.077 67.036 39.053 1.00 20.93 279 LEU A CA 1
ATOM 2225 C C . LEU A 1 280 ? 72.479 65.640 38.600 1.00 21.51 279 LEU A C 1
ATOM 2226 O O . LEU A 1 280 ? 73.295 65.507 37.691 1.00 22.10 279 LEU A O 1
ATOM 2231 N N . SER A 1 281 ? 71.907 64.608 39.223 1.00 21.46 280 SER A N 1
ATOM 2232 C CA . SER A 1 281 ? 72.171 63.226 38.811 1.00 22.74 280 SER A CA 1
ATOM 2233 C C . SER A 1 281 ? 71.702 62.911 37.384 1.00 27.85 280 SER A C 1
ATOM 2234 O O . SER A 1 281 ? 72.347 62.132 36.663 1.00 23.67 280 SER A O 1
ATOM 2237 N N . LEU A 1 282 ? 70.581 63.504 36.984 1.00 20.54 281 LEU A N 1
ATOM 2238 C CA . LEU A 1 282 ? 70.074 63.356 35.616 1.00 23.52 281 LEU A CA 1
ATOM 2239 C C . LEU A 1 282 ? 71.025 64.013 34.630 1.00 20.62 281 LEU A C 1
ATOM 2240 O O . LEU A 1 282 ? 71.358 63.428 33.606 1.00 22.61 281 LEU A O 1
ATOM 2245 N N . ILE A 1 283 ? 71.450 65.231 34.948 1.00 21.79 282 ILE A N 1
ATOM 2246 C CA . ILE A 1 283 ? 72.403 65.956 34.121 1.00 22.26 282 ILE A CA 1
ATOM 2247 C C . ILE A 1 283 ? 73.694 65.172 33.937 1.00 25.86 282 ILE A C 1
ATOM 2248 O O . ILE A 1 283 ? 74.212 65.080 32.820 1.00 23.56 282 ILE A O 1
ATOM 2253 N N . GLU A 1 284 ? 74.191 64.581 35.016 1.00 23.12 283 GLU A N 1
ATOM 2254 C CA . GLU A 1 284 ? 75.395 63.747 34.945 1.00 24.29 283 GLU A CA 1
ATOM 2255 C C . GLU A 1 284 ? 75.235 62.561 34.012 1.00 22.98 283 GLU A C 1
ATOM 2256 O O . GLU A 1 284 ? 76.196 62.150 33.355 1.00 23.24 283 GLU A O 1
ATOM 2262 N N . ARG A 1 285 ? 74.025 62.031 33.906 1.00 22.06 284 ARG A N 1
ATOM 2263 C CA . ARG A 1 285 ? 73.781 60.930 32.962 1.00 26.27 284 ARG A CA 1
ATOM 2264 C C . ARG A 1 285 ? 73.844 61.380 31.487 1.00 24.96 284 ARG A C 1
ATOM 2265 O O . ARG A 1 285 ? 73.944 60.544 30.584 1.00 26.08 284 ARG A O 1
ATOM 2273 N N . LEU A 1 286 ? 73.786 62.685 31.241 1.00 19.11 285 LEU A N 1
ATOM 2274 C CA . LEU A 1 286 ? 73.894 63.224 29.883 1.00 22.36 285 LEU A CA 1
ATOM 2275 C C . LEU A 1 286 ? 75.342 63.371 29.425 1.00 34.57 285 LEU A C 1
ATOM 2276 O O . LEU A 1 286 ? 75.593 63.668 28.251 1.00 28.76 285 LEU A O 1
ATOM 2281 N N . ARG A 1 287 ? 76.300 63.203 30.334 1.00 25.32 286 ARG A N 1
ATOM 2282 C CA . ARG A 1 287 ? 77.705 63.401 29.966 1.00 26.80 286 ARG A CA 1
ATOM 2283 C C . ARG A 1 287 ? 78.166 62.340 28.953 1.00 24.11 286 ARG A C 1
ATOM 2284 O O . ARG A 1 287 ? 77.667 61.226 28.964 1.00 24.19 286 ARG A O 1
ATOM 2292 N N . LEU A 1 288 ? 79.091 62.719 28.067 1.00 31.27 287 LEU A N 1
ATOM 2293 C CA . LEU A 1 288 ? 79.760 61.775 27.154 1.00 27.60 287 LEU A CA 1
ATOM 2294 C C . LEU A 1 288 ? 81.274 61.830 27.338 1.00 33.91 287 LEU A C 1
ATOM 2295 O O . LEU A 1 288 ? 81.807 62.835 27.804 1.00 33.52 287 LEU A O 1
ATOM 2300 N N . ASP A 1 289 ? 81.951 60.725 27.104 1.00 44.49 288 ASP A N 1
ATOM 2301 C CA A ASP A 1 289 ? 83.392 60.663 26.772 0.50 58.23 288 ASP A CA 1
ATOM 2302 C CA B ASP A 1 289 ? 83.418 60.609 26.844 0.50 54.49 288 ASP A CA 1
ATOM 2303 C C . ASP A 1 289 ? 83.938 60.040 25.403 1.00 47.64 288 ASP A C 1
ATOM 2304 O O . ASP A 1 289 ? 83.374 59.220 24.579 1.00 47.02 288 ASP A O 1
ATOM 2313 N N . ALA A 1 290 ? 84.927 60.819 24.968 1.00 49.62 289 ALA A N 1
ATOM 2314 C CA . ALA A 1 290 ? 85.430 60.469 23.638 1.00 62.13 289 ALA A CA 1
ATOM 2315 C C . ALA A 1 290 ? 85.835 58.997 23.588 1.00 68.26 289 ALA A C 1
ATOM 2316 O O . ALA A 1 290 ? 86.429 58.481 24.532 1.00 51.57 289 ALA A O 1
ATOM 2319 N N . ASP B 1 3 ? 35.115 94.785 7.220 1.00 61.55 2 ASP B N 1
ATOM 2320 C CA . ASP B 1 3 ? 35.531 95.323 8.554 1.00 59.78 2 ASP B CA 1
ATOM 2321 C C . ASP B 1 3 ? 35.949 94.214 9.512 1.00 39.89 2 ASP B C 1
ATOM 2322 O O . ASP B 1 3 ? 37.094 94.190 9.952 1.00 42.72 2 ASP B O 1
ATOM 2327 N N . LYS B 1 4 ? 35.020 93.313 9.840 1.00 35.97 3 LYS B N 1
ATOM 2328 C CA . LYS B 1 4 ? 35.361 92.103 10.598 1.00 37.55 3 LYS B CA 1
ATOM 2329 C C . LYS B 1 4 ? 36.400 91.303 9.829 1.00 34.52 3 LYS B C 1
ATOM 2330 O O . LYS B 1 4 ? 37.389 90.858 10.399 1.00 28.29 3 LYS B O 1
ATOM 2336 N N . LEU B 1 5 ? 36.172 91.136 8.532 1.00 27.59 4 LEU B N 1
ATOM 2337 C CA . LEU B 1 5 ? 37.097 90.399 7.690 1.00 27.62 4 LEU B CA 1
ATOM 2338 C C . LEU B 1 5 ? 38.475 91.019 7.751 1.00 34.57 4 LEU B C 1
ATOM 2339 O O . LEU B 1 5 ? 39.471 90.334 8.006 1.00 27.37 4 LEU B O 1
ATOM 2344 N N . LYS B 1 6 ? 38.525 92.326 7.539 1.00 30.63 5 LYS B N 1
ATOM 2345 C CA . LYS B 1 6 ? 39.787 93.048 7.556 1.00 35.78 5 LYS B CA 1
ATOM 2346 C C . LYS B 1 6 ? 40.505 92.896 8.905 1.00 25.88 5 LYS B C 1
ATOM 2347 O O . LYS B 1 6 ? 41.713 92.664 8.947 1.00 28.28 5 LYS B O 1
ATOM 2353 N N . LYS B 1 7 ? 39.751 93.032 9.991 1.00 26.99 6 LYS B N 1
ATOM 2354 C CA . LYS B 1 7 ? 40.314 92.968 11.333 1.00 27.01 6 LYS B CA 1
ATOM 2355 C C . LYS B 1 7 ? 40.800 91.555 11.695 1.00 20.41 6 LYS B C 1
ATOM 2356 O O . LYS B 1 7 ? 41.774 91.412 12.429 1.00 21.30 6 LYS B O 1
ATOM 2362 N N . ILE B 1 8 ? 40.101 90.523 11.219 1.00 20.07 7 ILE B N 1
ATOM 2363 C CA . ILE B 1 8 ? 40.551 89.141 11.490 1.00 22.22 7 ILE B CA 1
ATOM 2364 C C . ILE B 1 8 ? 41.943 88.932 10.888 1.00 19.42 7 ILE B C 1
ATOM 2365 O O . ILE B 1 8 ? 42.854 88.398 11.542 1.00 20.20 7 ILE B O 1
ATOM 2370 N N . ASP B 1 9 ? 42.106 89.365 9.640 1.00 24.58 8 ASP B N 1
ATOM 2371 C CA . ASP B 1 9 ? 43.376 89.192 8.934 1.00 25.83 8 ASP B CA 1
ATOM 2372 C C . ASP B 1 9 ? 44.471 90.061 9.559 1.00 28.70 8 ASP B C 1
ATOM 2373 O O . ASP B 1 9 ? 45.605 89.601 9.712 1.00 24.90 8 ASP B O 1
ATOM 2378 N N . GLN B 1 10 ? 44.123 91.277 9.975 1.00 20.96 9 GLN B N 1
ATOM 2379 C CA . GLN B 1 10 ? 45.055 92.119 10.740 1.00 26.60 9 GLN B CA 1
ATOM 2380 C C . GLN B 1 10 ? 45.554 91.457 12.021 1.00 26.96 9 GLN B C 1
ATOM 2381 O O . GLN B 1 10 ? 46.740 91.569 12.370 1.00 21.31 9 GLN B O 1
ATOM 2387 N N . THR B 1 11 ? 44.641 90.793 12.735 1.00 19.74 10 THR B N 1
ATOM 2388 C CA . THR B 1 11 ? 44.973 90.123 13.982 1.00 18.71 10 THR B CA 1
ATOM 2389 C C . THR B 1 11 ? 45.952 88.973 13.716 1.00 15.67 10 THR B C 1
ATOM 2390 O O . THR B 1 11 ? 46.950 88.810 14.429 1.00 19.77 10 THR B O 1
ATOM 2394 N N . ILE B 1 12 ? 45.694 88.204 12.673 1.00 20.41 11 ILE B N 1
ATOM 2395 C CA . ILE B 1 12 ? 46.598 87.105 12.330 1.00 19.18 11 ILE B CA 1
ATOM 2396 C C . ILE B 1 12 ? 47.954 87.645 11.885 1.00 23.53 11 ILE B C 1
ATOM 2397 O O . ILE B 1 12 ? 48.988 87.182 12.350 1.00 21.61 11 ILE B O 1
ATOM 2402 N N . HIS B 1 13 ? 47.944 88.642 11.002 1.00 23.60 12 HIS B N 1
ATOM 2403 C CA . HIS B 1 13 ? 49.199 89.251 10.545 1.00 27.20 12 HIS B CA 1
ATOM 2404 C C . HIS B 1 13 ? 50.005 89.785 11.726 1.00 24.10 12 HIS B C 1
ATOM 2405 O O . HIS B 1 13 ? 51.221 89.600 11.779 1.00 26.85 12 HIS B O 1
ATOM 2412 N N . ALA B 1 14 ? 49.327 90.424 12.678 1.00 27.21 13 ALA B N 1
ATOM 2413 C CA . ALA B 1 14 ? 49.989 90.978 13.848 1.00 24.28 13 ALA B CA 1
ATOM 2414 C C . ALA B 1 14 ? 50.685 89.922 14.691 1.00 33.46 13 ALA B C 1
ATOM 2415 O O . ALA B 1 14 ? 51.800 90.143 15.173 1.00 24.09 13 ALA B O 1
ATOM 2417 N N . PHE B 1 15 ? 50.035 88.774 14.867 1.00 23.50 14 PHE B N 1
ATOM 2418 C CA . PHE B 1 15 ? 50.622 87.693 15.641 1.00 23.29 14 PHE B CA 1
ATOM 2419 C C . PHE B 1 15 ? 51.966 87.260 15.036 1.00 20.08 14 PHE B C 1
ATOM 2420 O O . PHE B 1 15 ? 52.925 87.005 15.766 1.00 23.69 14 PHE B O 1
ATOM 2428 N N . TYR B 1 16 ? 52.020 87.196 13.712 1.00 18.92 15 TYR B N 1
ATOM 2429 C CA . TYR B 1 16 ? 53.205 86.698 12.994 1.00 24.70 15 TYR B CA 1
ATOM 2430 C C . TYR B 1 16 ? 54.282 87.748 12.776 1.00 37.62 15 TYR B C 1
ATOM 2431 O O . TYR B 1 16 ? 55.449 87.385 12.565 1.00 29.46 15 TYR B O 1
ATOM 2440 N N . CYS B 1 17 ? 53.903 89.028 12.834 1.00 29.80 16 CYS B N 1
ATOM 2441 C CA . CYS B 1 17 ? 54.816 90.125 12.453 1.00 45.08 16 CYS B CA 1
ATOM 2442 C C . CYS B 1 17 ? 55.271 90.997 13.626 1.00 42.48 16 CYS B C 1
ATOM 2443 O O . CYS B 1 17 ? 56.068 91.910 13.430 1.00 71.49 16 CYS B O 1
ATOM 2446 N N . GLU B 1 18 ? 54.795 90.708 14.839 1.00 47.79 17 GLU B N 1
ATOM 2447 C CA . GLU B 1 18 ? 55.115 91.523 16.022 1.00 64.68 17 GLU B CA 1
ATOM 2448 C C . GLU B 1 18 ? 56.087 90.850 16.996 1.00 61.33 17 GLU B C 1
ATOM 2449 O O . GLU B 1 18 ? 56.431 91.422 18.031 1.00 68.81 17 GLU B O 1
ATOM 2455 N N . LYS B 1 19 ? 56.500 89.628 16.674 1.00 58.36 18 LYS B N 1
ATOM 2456 C CA A LYS B 1 19 ? 57.571 88.944 17.389 0.50 45.74 18 LYS B CA 1
ATOM 2457 C CA B LYS B 1 19 ? 57.586 88.962 17.387 0.50 48.16 18 LYS B CA 1
ATOM 2458 C C . LYS B 1 19 ? 58.757 88.844 16.433 1.00 30.84 18 LYS B C 1
ATOM 2459 O O . LYS B 1 19 ? 58.573 88.850 15.215 1.00 32.66 18 LYS B O 1
ATOM 2470 N N . ALA B 1 20 ? 59.968 88.758 16.973 1.00 40.82 19 ALA B N 1
ATOM 2471 C CA . ALA B 1 20 ? 61.155 88.648 16.123 1.00 41.87 19 ALA B CA 1
ATOM 2472 C C . ALA B 1 20 ? 61.095 87.331 15.333 1.00 30.46 19 ALA B C 1
ATOM 2473 O O . ALA B 1 20 ? 60.909 86.268 15.913 1.00 29.86 19 ALA B O 1
ATOM 2475 N N . VAL B 1 21 ? 61.246 87.413 14.016 1.00 26.56 20 VAL B N 1
ATOM 2476 C CA . VAL B 1 21 ? 61.085 86.240 13.150 1.00 26.19 20 VAL B CA 1
ATOM 2477 C C . VAL B 1 21 ? 62.201 85.226 13.382 1.00 31.18 20 VAL B C 1
ATOM 2478 O O . VAL B 1 21 ? 63.358 85.599 13.554 1.00 27.14 20 VAL B O 1
ATOM 2482 N N . ILE B 1 22 ? 61.837 83.946 13.405 1.00 25.82 21 ILE B N 1
ATOM 2483 C CA . ILE B 1 22 ? 62.802 82.856 13.531 1.00 23.41 21 ILE B CA 1
ATOM 2484 C C . ILE B 1 22 ? 63.083 82.260 12.161 1.00 24.03 21 ILE B C 1
ATOM 2485 O O . ILE B 1 22 ? 64.233 82.158 11.760 1.00 25.09 21 ILE B O 1
ATOM 2490 N N . SER B 1 23 ? 62.035 81.867 11.441 1.00 23.18 22 SER B N 1
ATOM 2491 C CA . SER B 1 23 ? 62.175 81.389 10.068 1.00 21.48 22 SER B CA 1
ATOM 2492 C C . SER B 1 23 ? 61.332 82.244 9.134 1.00 23.55 22 SER B C 1
ATOM 2493 O O . SER B 1 23 ? 60.113 82.153 9.153 1.00 20.24 22 SER B O 1
ATOM 2496 N N . GLU B 1 24 ? 61.966 83.063 8.298 1.00 22.08 23 GLU B N 1
ATOM 2497 C CA . GLU B 1 24 ? 61.207 83.844 7.329 1.00 24.27 23 GLU B CA 1
ATOM 2498 C C . GLU B 1 24 ? 60.388 82.947 6.391 1.00 17.64 23 GLU B C 1
ATOM 2499 O O . GLU B 1 24 ? 59.257 83.293 6.041 1.00 20.64 23 GLU B O 1
ATOM 2505 N N . LYS B 1 25 ? 60.948 81.806 5.992 1.00 17.90 24 LYS B N 1
ATOM 2506 C CA . LYS B 1 25 ? 60.244 80.901 5.088 1.00 19.47 24 LYS B CA 1
ATOM 2507 C C . LYS B 1 25 ? 58.965 80.339 5.730 1.00 16.50 24 LYS B C 1
ATOM 2508 O O . LYS B 1 25 ? 57.963 80.156 5.036 1.00 21.08 24 LYS B O 1
ATOM 2514 N N . LEU B 1 26 ? 59.011 80.050 7.034 1.00 20.20 25 LEU B N 1
ATOM 2515 C CA . LEU B 1 26 ? 57.837 79.526 7.734 1.00 18.00 25 LEU B CA 1
ATOM 2516 C C . LEU B 1 26 ? 56.737 80.569 7.772 1.00 15.93 25 LEU B C 1
ATOM 2517 O O . LEU B 1 26 ? 55.590 80.284 7.414 1.00 17.03 25 LEU B O 1
ATOM 2522 N N . ASN B 1 27 ? 57.070 81.769 8.227 1.00 19.27 26 ASN B N 1
ATOM 2523 C CA . ASN B 1 27 ? 56.098 82.847 8.245 1.00 21.61 26 ASN B CA 1
ATOM 2524 C C . ASN B 1 27 ? 55.486 83.051 6.863 1.00 19.14 26 ASN B C 1
ATOM 2525 O O . ASN B 1 27 ? 54.283 83.256 6.761 1.00 18.40 26 ASN B O 1
ATOM 2530 N N . GLU B 1 28 ? 56.318 83.028 5.819 1.00 18.05 27 GLU B N 1
ATOM 2531 C CA A GLU B 1 28 ? 55.805 83.258 4.476 0.50 18.80 27 GLU B CA 1
ATOM 2532 C CA B GLU B 1 28 ? 55.867 83.210 4.426 0.50 18.51 27 GLU B CA 1
ATOM 2533 C C . GLU B 1 28 ? 54.830 82.152 4.055 1.00 16.30 27 GLU B C 1
ATOM 2534 O O . GLU B 1 28 ? 53.794 82.453 3.456 1.00 18.67 27 GLU B O 1
ATOM 2545 N N . ALA B 1 29 ? 55.147 80.907 4.397 1.00 15.37 28 ALA B N 1
ATOM 2546 C CA . ALA B 1 29 ? 54.304 79.756 4.048 1.00 17.17 28 ALA B CA 1
ATOM 2547 C C . ALA B 1 29 ? 52.964 79.769 4.776 1.00 16.98 28 ALA B C 1
ATOM 2548 O O . ALA B 1 29 ? 51.928 79.446 4.175 1.00 19.79 28 ALA B O 1
ATOM 2550 N N . VAL B 1 30 ? 52.982 80.120 6.061 1.00 14.71 29 VAL B N 1
ATOM 2551 C CA . VAL B 1 30 ? 51.752 80.240 6.834 1.00 15.13 29 VAL B CA 1
ATOM 2552 C C . VAL B 1 30 ? 50.871 81.354 6.258 1.00 18.75 29 VAL B C 1
ATOM 2553 O O . VAL B 1 30 ? 49.674 81.157 5.989 1.00 18.44 29 VAL B O 1
ATOM 2557 N N . LEU B 1 31 ? 51.467 82.518 6.031 1.00 16.75 30 LEU B N 1
ATOM 2558 C CA . LEU B 1 31 ? 50.719 83.643 5.485 1.00 16.44 30 LEU B CA 1
ATOM 2559 C C . LEU B 1 31 ? 50.220 83.447 4.056 1.00 15.88 30 LEU B C 1
ATOM 2560 O O . LEU B 1 31 ? 49.156 83.971 3.696 1.00 18.35 30 LEU B O 1
ATOM 2565 N N . TYR B 1 32 ? 50.968 82.701 3.242 1.00 15.24 31 TYR B N 1
ATOM 2566 C CA . TYR B 1 32 ? 50.515 82.332 1.920 1.00 14.10 31 TYR B CA 1
ATOM 2567 C C . TYR B 1 32 ? 49.124 81.703 1.930 1.00 16.52 31 TYR B C 1
ATOM 2568 O O . TYR B 1 32 ? 48.245 82.090 1.158 1.00 17.84 31 TYR B O 1
ATOM 2577 N N . SER B 1 33 ? 48.928 80.725 2.807 1.00 17.96 32 SER B N 1
ATOM 2578 C CA . SER B 1 33 ? 47.660 80.008 2.864 1.00 18.23 32 SER B CA 1
ATOM 2579 C C . SER B 1 33 ? 46.543 80.901 3.425 1.00 18.46 32 SER B C 1
ATOM 2580 O O . SER B 1 33 ? 45.417 80.889 2.927 1.00 17.92 32 SER B O 1
ATOM 2583 N N . ILE B 1 34 ? 46.879 81.706 4.425 1.00 19.62 33 ILE B N 1
ATOM 2584 C CA . ILE B 1 34 ? 45.934 82.671 5.000 1.00 22.50 33 ILE B CA 1
ATOM 2585 C C . ILE B 1 34 ? 45.502 83.658 3.925 1.00 23.04 33 ILE B C 1
ATOM 2586 O O . ILE B 1 34 ? 44.311 83.907 3.714 1.00 22.37 33 ILE B O 1
ATOM 2591 N N . ASN B 1 35 ? 46.476 84.229 3.236 1.00 22.60 34 ASN B N 1
ATOM 2592 C CA . ASN B 1 35 ? 46.190 85.258 2.229 1.00 20.16 34 ASN B CA 1
ATOM 2593 C C . ASN B 1 35 ? 45.619 84.719 0.911 1.00 21.04 34 ASN B C 1
ATOM 2594 O O . ASN B 1 35 ? 45.192 85.495 0.062 1.00 22.82 34 ASN B O 1
ATOM 2599 N N . ALA B 1 36 ? 45.591 83.396 0.728 1.00 19.20 35 ALA B N 1
ATOM 2600 C CA . ALA B 1 36 ? 45.086 82.827 -0.518 1.00 19.43 35 ALA B CA 1
ATOM 2601 C C . ALA B 1 36 ? 43.589 83.086 -0.678 1.00 23.17 35 ALA B C 1
ATOM 2602 O O . ALA B 1 36 ? 43.092 83.189 -1.799 1.00 20.96 35 ALA B O 1
ATOM 2604 N N . GLY B 1 37 ? 42.875 83.203 0.441 1.00 17.90 36 GLY B N 1
ATOM 2605 C CA . GLY B 1 37 ? 41.426 83.424 0.403 1.00 20.92 36 GLY B CA 1
ATOM 2606 C C . GLY B 1 37 ? 40.737 82.768 1.589 1.00 17.84 36 GLY B C 1
ATOM 2607 O O . GLY B 1 37 ? 41.345 82.575 2.641 1.00 18.60 36 GLY B O 1
ATOM 2608 N N . GLY B 1 38 ? 39.475 82.408 1.411 1.00 16.56 37 GLY B N 1
ATOM 2609 C CA . GLY B 1 38 ? 38.713 81.773 2.501 1.00 15.34 37 GLY B CA 1
ATOM 2610 C C . GLY B 1 38 ? 37.564 82.671 2.901 1.00 19.74 37 GLY B C 1
ATOM 2611 O O . GLY B 1 38 ? 37.709 83.899 2.933 1.00 17.36 37 GLY B O 1
ATOM 2612 N N . LYS B 1 39 ? 36.436 82.054 3.243 1.00 16.62 38 LYS B N 1
ATOM 2613 C CA . LYS B 1 39 ? 35.209 82.779 3.586 1.00 16.22 38 LYS B CA 1
ATOM 2614 C C . LYS B 1 39 ? 35.201 83.313 5.019 1.00 16.07 38 LYS B C 1
ATOM 2615 O O . LYS B 1 39 ? 34.378 84.172 5.369 1.00 15.86 38 LYS B O 1
ATOM 2621 N N . ARG B 1 40 ? 36.103 82.798 5.849 1.00 14.04 39 ARG B N 1
ATOM 2622 C CA . ARG B 1 40 ? 36.200 83.157 7.251 1.00 14.03 39 ARG B CA 1
ATOM 2623 C C . ARG B 1 40 ? 34.898 82.925 8.016 1.00 14.76 39 ARG B C 1
ATOM 2624 O O . ARG B 1 40 ? 34.603 83.656 8.949 1.00 14.57 39 ARG B O 1
ATOM 2632 N N . ILE B 1 41 ? 34.137 81.892 7.637 1.00 14.10 40 ILE B N 1
ATOM 2633 C CA . ILE B 1 41 ? 32.856 81.619 8.281 1.00 15.32 40 ILE B CA 1
ATOM 2634 C C . ILE B 1 41 ? 33.008 81.385 9.791 1.00 13.12 40 ILE B C 1
ATOM 2635 O O . ILE B 1 41 ? 32.195 81.847 10.595 1.00 15.47 40 ILE B O 1
ATOM 2640 N N . ARG B 1 42 ? 34.030 80.627 10.182 1.00 14.99 41 ARG B N 1
ATOM 2641 C CA . ARG B 1 42 ? 34.175 80.236 11.570 1.00 13.32 41 ARG B CA 1
ATOM 2642 C C . ARG B 1 42 ? 34.464 81.424 12.490 1.00 14.50 41 ARG B C 1
ATOM 2643 O O . ARG B 1 42 ? 33.731 81.628 13.456 1.00 14.09 41 ARG B O 1
ATOM 2651 N N . PRO B 1 43 ? 35.474 82.241 12.163 1.00 12.15 42 PRO B N 1
ATOM 2652 C CA . PRO B 1 43 ? 35.713 83.409 13.034 1.00 13.48 42 PRO B CA 1
ATOM 2653 C C . PRO B 1 43 ? 34.571 84.422 12.991 1.00 15.04 42 PRO B C 1
ATOM 2654 O O . PRO B 1 43 ? 34.234 85.031 14.025 1.00 15.68 42 PRO B O 1
ATOM 2658 N N . ILE B 1 44 ? 33.971 84.587 11.823 1.00 13.63 43 ILE B N 1
ATOM 2659 C CA . ILE B 1 44 ? 32.884 85.550 11.662 1.00 15.26 43 ILE B CA 1
ATOM 2660 C C . ILE B 1 44 ? 31.718 85.140 12.548 1.00 16.58 43 ILE B C 1
ATOM 2661 O O . ILE B 1 44 ? 31.140 85.977 13.217 1.00 17.91 43 ILE B O 1
ATOM 2666 N N . LEU B 1 45 ? 31.354 83.865 12.526 1.00 14.67 44 LEU B N 1
ATOM 2667 C CA . LEU B 1 45 ? 30.279 83.386 13.384 1.00 18.08 44 LEU B CA 1
ATOM 2668 C C . LEU B 1 45 ? 30.554 83.637 14.861 1.00 17.74 44 LEU B C 1
ATOM 2669 O O . LEU B 1 45 ? 29.661 84.072 15.593 1.00 16.89 44 LEU B O 1
ATOM 2674 N N . PHE B 1 46 ? 31.787 83.387 15.310 1.00 16.11 45 PHE B N 1
ATOM 2675 C CA . PHE B 1 46 ? 32.123 83.685 16.707 1.00 15.13 45 PHE B CA 1
ATOM 2676 C C . PHE B 1 46 ? 31.843 85.165 17.024 1.00 14.40 45 PHE B C 1
ATOM 2677 O O . PHE B 1 46 ? 31.169 85.492 18.015 1.00 17.21 45 PHE B O 1
ATOM 2685 N N . LEU B 1 47 ? 32.352 86.052 16.178 1.00 15.16 46 LEU B N 1
ATOM 2686 C CA . LEU B 1 47 ? 32.230 87.495 16.401 1.00 16.47 46 LEU B CA 1
ATOM 2687 C C . LEU B 1 47 ? 30.786 87.969 16.312 1.00 19.25 46 LEU B C 1
ATOM 2688 O O . LEU B 1 47 ? 30.355 88.817 17.089 1.00 16.97 46 LEU B O 1
ATOM 2693 N N . GLU B 1 48 ? 30.033 87.401 15.378 1.00 17.22 47 GLU B N 1
ATOM 2694 C CA . GLU B 1 48 ? 28.615 87.735 15.224 1.00 16.43 47 GLU B CA 1
ATOM 2695 C C . GLU B 1 48 ? 27.777 87.321 16.413 1.00 16.58 47 GLU B C 1
ATOM 2696 O O . GLU B 1 48 ? 26.858 88.040 16.773 1.00 18.80 47 GLU B O 1
ATOM 2702 N N . VAL B 1 49 ? 28.088 86.190 17.042 1.00 16.19 48 VAL B N 1
ATOM 2703 C CA . VAL B 1 49 ? 27.334 85.742 18.215 1.00 16.43 48 VAL B CA 1
ATOM 2704 C C . VAL B 1 49 ? 27.632 86.658 19.417 1.00 18.14 48 VAL B C 1
ATOM 2705 O O . VAL B 1 49 ? 26.721 87.026 20.149 1.00 17.94 48 VAL B O 1
ATOM 2709 N N . ILE B 1 50 ? 28.899 87.032 19.598 1.00 16.28 49 ILE B N 1
ATOM 2710 C CA . ILE B 1 50 ? 29.285 87.986 20.646 1.00 16.27 49 ILE B CA 1
ATOM 2711 C C . ILE B 1 50 ? 28.494 89.280 20.472 1.00 15.51 49 ILE B C 1
ATOM 2712 O O . ILE B 1 50 ? 27.864 89.755 21.421 1.00 17.35 49 ILE B O 1
ATOM 2717 N N . GLU B 1 51 ? 28.524 89.806 19.254 1.00 16.92 50 GLU B N 1
ATOM 2718 C CA A GLU B 1 51 ? 27.817 91.033 18.879 0.50 21.60 50 GLU B CA 1
ATOM 2719 C CA B GLU B 1 51 ? 27.809 91.050 18.934 0.50 20.45 50 GLU B CA 1
ATOM 2720 C C . GLU B 1 51 ? 26.300 90.885 19.099 1.00 21.77 50 GLU B C 1
ATOM 2721 O O . GLU B 1 51 ? 25.639 91.768 19.650 1.00 19.38 50 GLU B O 1
ATOM 2732 N N . ALA B 1 52 ? 25.753 89.759 18.655 1.00 17.91 51 ALA B N 1
ATOM 2733 C CA . ALA B 1 52 ? 24.328 89.466 18.819 1.00 19.27 51 ALA B CA 1
ATOM 2734 C C . ALA B 1 52 ? 23.914 89.432 20.285 1.00 17.86 51 ALA B C 1
ATOM 2735 O O . ALA B 1 52 ? 22.779 89.765 20.610 1.00 18.29 51 ALA B O 1
ATOM 2737 N N . LEU B 1 53 ? 24.832 89.020 21.153 1.00 18.03 52 LEU B N 1
ATOM 2738 C CA . LEU B 1 53 ? 24.590 88.940 22.588 1.00 19.46 52 LEU B CA 1
ATOM 2739 C C . LEU B 1 53 ? 24.851 90.254 23.296 1.00 21.66 52 LEU B C 1
ATOM 2740 O O . LEU B 1 53 ? 24.899 90.287 24.529 1.00 19.49 52 LEU B O 1
ATOM 2745 N N . GLN B 1 54 ? 25.020 91.312 22.509 1.00 18.84 53 GLN B N 1
ATOM 2746 C CA . GLN B 1 54 ? 25.055 92.706 22.981 1.00 22.28 53 GLN B CA 1
ATOM 2747 C C . GLN B 1 54 ? 26.389 93.092 23.615 1.00 27.52 53 GLN B C 1
ATOM 2748 O O . GLN B 1 54 ? 26.471 94.024 24.407 1.00 23.29 53 GLN B O 1
ATOM 2754 N N . ILE B 1 55 ? 27.446 92.407 23.214 1.00 20.72 54 ILE B N 1
ATOM 2755 C CA . ILE B 1 55 ? 28.769 92.649 23.776 1.00 21.58 54 ILE B CA 1
ATOM 2756 C C . ILE B 1 55 ? 29.618 93.406 22.767 1.00 24.77 54 ILE B C 1
ATOM 2757 O O . ILE B 1 55 ? 29.819 92.933 21.638 1.00 21.64 54 ILE B O 1
ATOM 2762 N N . PRO B 1 56 ? 30.120 94.593 23.153 1.00 21.87 55 PRO B N 1
ATOM 2763 C CA . PRO B 1 56 ? 30.998 95.313 22.245 1.00 19.98 55 PRO B CA 1
ATOM 2764 C C . PRO B 1 56 ? 32.230 94.477 21.915 1.00 19.57 55 PRO B C 1
ATOM 2765 O O . PRO B 1 56 ? 32.801 93.857 22.822 1.00 26.20 55 PRO B O 1
ATOM 2769 N N . LEU B 1 57 ? 32.584 94.425 20.631 1.00 22.06 56 LEU B N 1
ATOM 2770 C CA . LEU B 1 57 ? 33.768 93.677 20.181 1.00 23.43 56 LEU B CA 1
ATOM 2771 C C . LEU B 1 57 ? 35.063 94.367 20.594 1.00 26.71 56 LEU B C 1
ATOM 2772 O O . LEU B 1 57 ? 35.195 95.576 20.465 1.00 24.97 56 LEU B O 1
ATOM 2777 N N . THR B 1 58 ? 36.016 93.580 21.086 1.00 20.97 57 THR B N 1
ATOM 2778 C CA . THR B 1 58 ? 37.323 94.048 21.494 1.00 20.09 57 THR B CA 1
ATOM 2779 C C . THR B 1 58 ? 38.390 93.252 20.748 1.00 25.81 57 THR B C 1
ATOM 2780 O O . THR B 1 58 ? 38.095 92.221 20.109 1.00 20.76 57 THR B O 1
ATOM 2784 N N . GLU B 1 59 ? 39.632 93.710 20.849 1.00 22.66 58 GLU B N 1
ATOM 2785 C CA . GLU B 1 59 ? 40.750 92.971 20.253 1.00 23.63 58 GLU B CA 1
ATOM 2786 C C . GLU B 1 59 ? 40.788 91.519 20.741 1.00 19.90 58 GLU B C 1
ATOM 2787 O O . GLU B 1 59 ? 41.177 90.629 19.972 1.00 22.45 58 GLU B O 1
ATOM 2793 N N . SER B 1 60 ? 40.417 91.282 21.997 1.00 19.93 59 SER B N 1
ATOM 2794 C CA . SER B 1 60 ? 40.417 89.932 22.556 1.00 18.95 59 SER B CA 1
ATOM 2795 C C . SER B 1 60 ? 39.455 89.008 21.804 1.00 23.38 59 SER B C 1
ATOM 2796 O O . SER B 1 60 ? 39.765 87.842 21.575 1.00 16.65 59 SER B O 1
ATOM 2799 N N . HIS B 1 61 ? 38.284 89.519 21.428 1.00 18.35 60 HIS B N 1
ATOM 2800 C CA . HIS B 1 61 ? 37.356 88.713 20.630 1.00 17.17 60 HIS B CA 1
ATOM 2801 C C . HIS B 1 61 ? 37.979 88.336 19.286 1.00 14.84 60 HIS B C 1
ATOM 2802 O O . HIS B 1 61 ? 37.838 87.204 18.815 1.00 16.21 60 HIS B O 1
ATOM 2809 N N . PHE B 1 62 ? 38.662 89.286 18.654 1.00 16.17 61 PHE B N 1
ATOM 2810 C CA . PHE B 1 62 ? 39.307 89.016 17.370 1.00 16.97 61 PHE B CA 1
ATOM 2811 C C . PHE B 1 62 ? 40.442 88.032 17.504 1.00 16.13 61 PHE B C 1
ATOM 2812 O O . PHE B 1 62 ? 40.645 87.214 16.606 1.00 17.17 61 PHE B O 1
ATOM 2820 N N . LYS B 1 63 ? 41.164 88.074 18.625 1.00 16.72 62 LYS B N 1
ATOM 2821 C CA . LYS B 1 63 ? 42.198 87.041 18.886 1.00 16.81 62 LYS B CA 1
ATOM 2822 C C . LYS B 1 63 ? 41.622 85.616 19.028 1.00 18.52 62 LYS B C 1
ATOM 2823 O O . LYS B 1 63 ? 42.153 84.673 18.427 1.00 14.98 62 LYS B O 1
ATOM 2829 N N . ALA B 1 64 ? 40.538 85.476 19.786 1.00 19.04 63 ALA B N 1
ATOM 2830 C CA . ALA B 1 64 ? 39.846 84.203 19.918 1.00 16.65 63 ALA B CA 1
ATOM 2831 C C . ALA B 1 64 ? 39.344 83.711 18.563 1.00 15.81 63 ALA B C 1
ATOM 2832 O O . ALA B 1 64 ? 39.481 82.522 18.226 1.00 14.98 63 ALA B O 1
ATOM 2834 N N . ALA B 1 65 ? 38.765 84.619 17.777 1.00 13.79 64 ALA B N 1
ATOM 2835 C CA . ALA B 1 65 ? 38.300 84.288 16.432 1.00 15.69 64 ALA B CA 1
ATOM 2836 C C . ALA B 1 65 ? 39.464 83.871 15.522 1.00 12.76 64 ALA B C 1
ATOM 2837 O O . ALA B 1 65 ? 39.377 82.878 14.781 1.00 14.62 64 ALA B O 1
ATOM 2839 N N . ALA B 1 66 ? 40.578 84.592 15.615 1.00 14.70 65 ALA B N 1
ATOM 2840 C CA . ALA B 1 66 ? 41.759 84.274 14.837 1.00 14.03 65 ALA B CA 1
ATOM 2841 C C . ALA B 1 66 ? 42.307 82.879 15.174 1.00 14.52 65 ALA B C 1
ATOM 2842 O O . ALA B 1 66 ? 42.675 82.112 14.275 1.00 15.34 65 ALA B O 1
ATOM 2844 N N . ALA B 1 67 ? 42.315 82.540 16.455 1.00 14.88 66 ALA B N 1
ATOM 2845 C CA . ALA B 1 67 ? 42.808 81.233 16.892 1.00 13.39 66 ALA B CA 1
ATOM 2846 C C . ALA B 1 67 ? 42.023 80.128 16.194 1.00 16.38 66 ALA B C 1
ATOM 2847 O O . ALA B 1 67 ? 42.601 79.176 15.688 1.00 13.77 66 ALA B O 1
ATOM 2849 N N . LEU B 1 68 ? 40.696 80.281 16.149 1.00 13.09 67 LEU B N 1
ATOM 2850 C CA . LEU B 1 68 ? 39.827 79.311 15.485 1.00 13.04 67 LEU B CA 1
ATOM 2851 C C . LEU B 1 68 ? 40.158 79.205 13.993 1.00 15.21 67 LEU B C 1
ATOM 2852 O O . LEU B 1 68 ? 40.280 78.099 13.453 1.00 13.73 67 LEU B O 1
ATOM 2857 N N . GLU B 1 69 ? 40.316 80.346 13.329 1.00 13.82 68 GLU B N 1
ATOM 2858 C CA . GLU B 1 69 ? 40.657 80.350 11.917 1.00 12.27 68 GLU B CA 1
ATOM 2859 C C . GLU B 1 69 ? 42.040 79.707 11.688 1.00 15.58 68 GLU B C 1
ATOM 2860 O O . GLU B 1 69 ? 42.256 79.027 10.679 1.00 13.38 68 GLU B O 1
ATOM 2866 N N . MET B 1 70 ? 42.964 79.906 12.613 1.00 14.48 69 MET B N 1
ATOM 2867 C CA . MET B 1 70 ? 44.297 79.310 12.465 1.00 12.71 69 MET B CA 1
ATOM 2868 C C . MET B 1 70 ? 44.228 77.787 12.452 1.00 14.81 69 MET B C 1
ATOM 2869 O O . MET B 1 70 ? 44.830 77.153 11.596 1.00 13.05 69 MET B O 1
ATOM 2874 N N . ILE B 1 71 ? 43.463 77.205 13.366 1.00 12.91 70 ILE B N 1
ATOM 2875 C CA . ILE B 1 71 ? 43.301 75.755 13.380 1.00 11.41 70 ILE B CA 1
ATOM 2876 C C . ILE B 1 71 ? 42.629 75.263 12.098 1.00 11.30 70 ILE B C 1
ATOM 2877 O O . ILE B 1 71 ? 43.088 74.285 11.468 1.00 12.45 70 ILE B O 1
ATOM 2882 N N . HIS B 1 72 ? 41.584 75.969 11.674 1.00 11.86 71 HIS B N 1
ATOM 2883 C CA . HIS B 1 72 ? 40.911 75.651 10.402 1.00 12.98 71 HIS B CA 1
ATOM 2884 C C . HIS B 1 72 ? 41.903 75.665 9.228 1.00 13.27 71 HIS B C 1
ATOM 2885 O O . HIS B 1 72 ? 41.968 74.715 8.434 1.00 12.25 71 HIS B O 1
ATOM 2892 N N . THR B 1 73 ? 42.729 76.702 9.158 1.00 13.43 72 THR B N 1
ATOM 2893 C CA . THR B 1 73 ? 43.709 76.794 8.081 1.00 15.32 72 THR B CA 1
ATOM 2894 C C . THR B 1 73 ? 44.735 75.666 8.101 1.00 11.62 72 THR B C 1
ATOM 2895 O O . THR B 1 73 ? 45.014 75.076 7.060 1.00 15.26 72 THR B O 1
ATOM 2899 N N . GLY B 1 74 ? 45.270 75.339 9.273 1.00 13.26 73 GLY B N 1
ATOM 2900 C CA . GLY B 1 74 ? 46.177 74.200 9.387 1.00 11.49 73 GLY B CA 1
ATOM 2901 C C . GLY B 1 74 ? 45.539 72.924 8.909 1.00 12.52 73 GLY B C 1
ATOM 2902 O O . GLY B 1 74 ? 46.184 72.090 8.243 1.00 14.38 73 GLY B O 1
ATOM 2903 N N . SER B 1 75 ? 44.272 72.744 9.251 1.00 12.08 74 SER B N 1
ATOM 2904 C CA . SER B 1 75 ? 43.546 71.525 8.827 1.00 11.31 74 SER B CA 1
ATOM 2905 C C . SER B 1 75 ? 43.453 71.418 7.302 1.00 12.84 74 SER B C 1
ATOM 2906 O O . SER B 1 75 ? 43.578 70.313 6.757 1.00 14.54 74 SER B O 1
ATOM 2909 N N . LEU B 1 76 ? 43.265 72.548 6.619 1.00 11.71 75 LEU B N 1
ATOM 2910 C CA . LEU B 1 76 ? 43.199 72.575 5.156 1.00 14.68 75 LEU B CA 1
ATOM 2911 C C . LEU B 1 76 ? 44.522 72.206 4.526 1.00 13.83 75 LEU B C 1
ATOM 2912 O O . LEU B 1 76 ? 44.584 71.376 3.614 1.00 14.20 75 LEU B O 1
ATOM 2917 N N . ILE B 1 77 ? 45.583 72.792 5.043 1.00 12.64 76 ILE B N 1
ATOM 2918 C CA . ILE B 1 77 ? 46.917 72.530 4.521 1.00 12.55 76 ILE B CA 1
ATOM 2919 C C . ILE B 1 77 ? 47.255 71.045 4.560 1.00 13.57 76 ILE B C 1
ATOM 2920 O O . ILE B 1 77 ? 47.709 70.490 3.559 1.00 13.42 76 ILE B O 1
ATOM 2925 N N . HIS B 1 78 ? 46.968 70.387 5.685 1.00 13.52 77 HIS B N 1
ATOM 2926 C CA . HIS B 1 78 ? 47.242 68.966 5.811 1.00 11.63 77 HIS B CA 1
ATOM 2927 C C . HIS B 1 78 ? 46.254 68.119 4.981 1.00 11.66 77 HIS B C 1
ATOM 2928 O O . HIS B 1 78 ? 46.645 67.142 4.356 1.00 15.88 77 HIS B O 1
ATOM 2935 N N . ASP B 1 79 ? 44.991 68.519 4.935 1.00 11.55 78 ASP B N 1
ATOM 2936 C CA . ASP B 1 79 ? 43.981 67.807 4.144 1.00 12.99 78 ASP B CA 1
ATOM 2937 C C . ASP B 1 79 ? 44.338 67.703 2.655 1.00 12.64 78 ASP B C 1
ATOM 2938 O O . ASP B 1 79 ? 44.044 66.697 2.010 1.00 14.40 78 ASP B O 1
ATOM 2943 N N . ASP B 1 80 ? 44.973 68.752 2.138 1.00 13.85 79 ASP B N 1
ATOM 2944 C CA . ASP B 1 80 ? 45.373 68.838 0.748 1.00 16.11 79 ASP B CA 1
ATOM 2945 C C . ASP B 1 80 ? 46.586 68.000 0.353 1.00 15.48 79 ASP B C 1
ATOM 2946 O O . ASP B 1 80 ? 46.826 67.810 -0.841 1.00 16.39 79 ASP B O 1
ATOM 2951 N N . LEU B 1 81 ? 47.344 67.513 1.333 1.00 12.46 80 LEU B N 1
ATOM 2952 C CA . LEU B 1 81 ? 48.624 66.867 1.062 1.00 13.69 80 LEU B CA 1
ATOM 2953 C C . LEU B 1 81 ? 48.427 65.633 0.207 1.00 14.77 80 LEU B C 1
ATOM 2954 O O . LEU B 1 81 ? 47.353 65.013 0.218 1.00 15.20 80 LEU B O 1
ATOM 2959 N N . PRO B 1 82 ? 49.476 65.244 -0.524 1.00 16.57 81 PRO B N 1
ATOM 2960 C CA . PRO B 1 82 ? 49.426 64.043 -1.368 1.00 19.25 81 PRO B CA 1
ATOM 2961 C C . PRO B 1 82 ? 48.977 62.777 -0.652 1.00 20.93 81 PRO B C 1
ATOM 2962 O O . PRO B 1 82 ? 48.234 61.996 -1.245 1.00 19.33 81 PRO B O 1
ATOM 2966 N N . ALA B 1 83 ? 49.398 62.568 0.601 1.00 15.77 82 ALA B N 1
ATOM 2967 C CA . ALA B 1 83 ? 48.928 61.391 1.363 1.00 20.50 82 ALA B CA 1
ATOM 2968 C C . ALA B 1 83 ? 47.483 61.477 1.861 1.00 17.10 82 ALA B C 1
ATOM 2969 O O . ALA B 1 83 ? 46.912 60.480 2.303 1.00 17.82 82 ALA B O 1
ATOM 2971 N N . MET B 1 84 ? 46.882 62.659 1.773 1.00 17.09 83 MET B N 1
ATOM 2972 C CA . MET B 1 84 ? 45.513 62.872 2.191 1.00 14.91 83 MET B CA 1
ATOM 2973 C C . MET B 1 84 ? 44.648 63.027 0.937 1.00 16.78 83 MET B C 1
ATOM 2974 O O . MET B 1 84 ? 44.449 62.036 0.202 1.00 17.77 83 MET B O 1
ATOM 2979 N N . ASP B 1 85 ? 44.136 64.224 0.658 1.00 13.74 84 ASP B N 1
ATOM 2980 C CA . ASP B 1 85 ? 43.240 64.397 -0.489 1.00 15.08 84 ASP B CA 1
ATOM 2981 C C . ASP B 1 85 ? 43.980 64.754 -1.786 1.00 16.78 84 ASP B C 1
ATOM 2982 O O . ASP B 1 85 ? 43.397 64.682 -2.864 1.00 16.63 84 ASP B O 1
ATOM 2987 N N . ASN B 1 86 ? 45.255 65.132 -1.687 1.00 16.05 85 ASN B N 1
ATOM 2988 C CA . ASN B 1 86 ? 46.103 65.337 -2.866 1.00 15.56 85 ASN B CA 1
ATOM 2989 C C . ASN B 1 86 ? 45.539 66.325 -3.906 1.00 20.20 85 ASN B C 1
ATOM 2990 O O . ASN B 1 86 ? 45.300 65.951 -5.057 1.00 19.07 85 ASN B O 1
ATOM 2995 N N . ASP B 1 87 ? 45.304 67.577 -3.503 1.00 16.30 86 ASP B N 1
ATOM 2996 C CA . ASP B 1 87 ? 44.870 68.608 -4.428 1.00 17.67 86 ASP B CA 1
ATOM 2997 C C . ASP B 1 87 ? 46.037 69.523 -4.719 1.00 16.58 86 ASP B C 1
ATOM 2998 O O . ASP B 1 87 ? 46.834 69.839 -3.818 1.00 16.51 86 ASP B O 1
ATOM 3003 N N . ASP B 1 88 ? 46.120 69.960 -5.978 1.00 16.80 87 ASP B N 1
ATOM 3004 C CA . ASP B 1 88 ? 47.053 70.990 -6.383 1.00 18.86 87 ASP B CA 1
ATOM 3005 C C . ASP B 1 88 ? 46.515 72.405 -6.107 1.00 15.61 87 ASP B C 1
ATOM 3006 O O . ASP B 1 88 ? 47.296 73.352 -6.099 1.00 16.63 87 ASP B O 1
ATOM 3011 N N . TYR B 1 89 ? 45.199 72.545 -5.881 1.00 15.86 88 TYR B N 1
ATOM 3012 C CA . TYR B 1 89 ? 44.560 73.854 -5.670 1.00 14.39 88 TYR B CA 1
ATOM 3013 C C . TYR B 1 89 ? 43.712 73.951 -4.401 1.00 12.87 88 TYR B C 1
ATOM 3014 O O . TYR B 1 89 ? 42.995 73.017 -4.038 1.00 15.01 88 TYR B O 1
ATOM 3023 N N . ARG B 1 90 ? 43.817 75.106 -3.753 1.00 13.89 89 ARG B N 1
ATOM 3024 C CA . ARG B 1 90 ? 43.037 75.460 -2.574 1.00 13.85 89 ARG B CA 1
ATOM 3025 C C . ARG B 1 90 ? 42.848 76.977 -2.618 1.00 15.25 89 ARG B C 1
ATOM 3026 O O . ARG B 1 90 ? 43.800 77.734 -2.801 1.00 17.33 89 ARG B O 1
ATOM 3034 N N . ARG B 1 91 ? 41.608 77.425 -2.452 1.00 15.23 90 ARG B N 1
ATOM 3035 C CA . ARG B 1 91 ? 41.303 78.864 -2.443 1.00 14.91 90 ARG B CA 1
ATOM 3036 C C . ARG B 1 91 ? 41.705 79.557 -3.740 1.00 18.23 90 ARG B C 1
ATOM 3037 O O . ARG B 1 91 ? 42.117 80.717 -3.743 1.00 19.47 90 ARG B O 1
ATOM 3045 N N . GLY B 1 92 ? 41.620 78.820 -4.841 1.00 18.26 91 GLY B N 1
ATOM 3046 C CA . GLY B 1 92 ? 41.919 79.373 -6.156 1.00 19.17 91 GLY B CA 1
ATOM 3047 C C . GLY B 1 92 ? 43.401 79.497 -6.472 1.00 18.08 91 GLY B C 1
ATOM 3048 O O . GLY B 1 92 ? 43.746 79.979 -7.536 1.00 19.07 91 GLY B O 1
ATOM 3049 N N . GLN B 1 93 ? 44.272 79.039 -5.574 1.00 16.73 92 GLN B N 1
ATOM 3050 C CA A GLN B 1 93 ? 45.721 79.156 -5.754 0.50 16.91 92 GLN B CA 1
ATOM 3051 C CA B GLN B 1 93 ? 45.724 79.151 -5.759 0.50 16.74 92 GLN B CA 1
ATOM 3052 C C . GLN B 1 93 ? 46.375 77.790 -5.560 1.00 18.80 92 GLN B C 1
ATOM 3053 O O . GLN B 1 93 ? 45.723 76.839 -5.121 1.00 16.40 92 GLN B O 1
ATOM 3064 N N . LEU B 1 94 ? 47.662 77.680 -5.887 1.00 15.14 93 LEU B N 1
ATOM 3065 C CA . LEU B 1 94 ? 48.366 76.437 -5.609 1.00 17.38 93 LEU B CA 1
ATOM 3066 C C . LEU B 1 94 ? 48.275 76.130 -4.127 1.00 13.96 93 LEU B C 1
ATOM 3067 O O . LEU B 1 94 ? 48.396 77.021 -3.281 1.00 14.63 93 LEU B O 1
ATOM 3072 N N . THR B 1 95 ? 48.052 74.862 -3.821 1.00 14.55 94 THR B N 1
ATOM 3073 C CA . THR B 1 95 ? 48.153 74.416 -2.447 1.00 16.40 94 THR B CA 1
ATOM 3074 C C . THR B 1 95 ? 49.553 74.681 -1.884 1.00 16.35 94 THR B C 1
ATOM 3075 O O . THR B 1 95 ? 50.534 74.800 -2.622 1.00 16.41 94 THR B O 1
ATOM 3079 N N . ASN B 1 96 ? 49.637 74.750 -0.560 1.00 14.78 95 ASN B N 1
ATOM 3080 C CA . ASN B 1 96 ? 50.871 75.084 0.099 1.00 14.75 95 ASN B CA 1
ATOM 3081 C C . ASN B 1 96 ? 52.026 74.189 -0.363 1.00 14.26 95 ASN B C 1
ATOM 3082 O O . ASN B 1 96 ? 53.101 74.697 -0.689 1.00 16.24 95 ASN B O 1
ATOM 3087 N N . HIS B 1 97 ? 51.789 72.875 -0.420 1.00 13.61 96 HIS B N 1
ATOM 3088 C CA . HIS B 1 97 ? 52.839 71.922 -0.796 1.00 15.24 96 HIS B CA 1
ATOM 3089 C C . HIS B 1 97 ? 53.298 72.055 -2.251 1.00 19.48 96 HIS B C 1
ATOM 3090 O O . HIS B 1 97 ? 54.446 71.743 -2.546 1.00 16.50 96 HIS B O 1
ATOM 3097 N N . LYS B 1 98 ? 52.421 72.518 -3.141 1.00 13.81 97 LYS B N 1
ATOM 3098 C CA . LYS B 1 98 ? 52.789 72.777 -4.547 1.00 16.13 97 LYS B CA 1
ATOM 3099 C C . LYS B 1 98 ? 53.436 74.135 -4.729 1.00 19.49 97 LYS B C 1
ATOM 3100 O O . LYS B 1 98 ? 54.283 74.299 -5.609 1.00 19.26 97 LYS B O 1
ATOM 3106 N N . LYS B 1 99 ? 53.021 75.115 -3.930 1.00 16.17 98 LYS B N 1
ATOM 3107 C CA . LYS B 1 99 ? 53.642 76.434 -3.924 1.00 16.39 98 LYS B CA 1
ATOM 3108 C C . LYS B 1 99 ? 55.069 76.340 -3.398 1.00 22.31 98 LYS B C 1
ATOM 3109 O O . LYS B 1 99 ? 55.991 76.957 -3.939 1.00 17.87 98 LYS B O 1
ATOM 3115 N N . PHE B 1 100 ? 55.250 75.552 -2.346 1.00 15.80 99 PHE B N 1
ATOM 3116 C CA . PHE B 1 100 ? 56.531 75.462 -1.665 1.00 17.60 99 PHE B CA 1
ATOM 3117 C C . PHE B 1 100 ? 57.031 74.044 -1.840 1.00 18.67 99 PHE B C 1
ATOM 3118 O O . PHE B 1 100 ? 57.512 73.694 -2.935 1.00 17.53 99 PHE B O 1
ATOM 3126 N N . ASP B 1 101 ? 56.910 73.224 -0.805 1.00 18.45 100 ASP B N 1
ATOM 3127 C CA . ASP B 1 101 ? 57.167 71.794 -0.908 1.00 16.33 100 ASP B CA 1
ATOM 3128 C C . ASP B 1 101 ? 56.416 71.112 0.226 1.00 16.52 100 ASP B C 1
ATOM 3129 O O . ASP B 1 101 ? 55.806 71.794 1.068 1.00 16.11 100 ASP B O 1
ATOM 3134 N N . GLU B 1 102 ? 56.434 69.786 0.254 1.00 16.40 101 GLU B N 1
ATOM 3135 C CA . GLU B 1 102 ? 55.644 69.056 1.256 1.00 17.34 101 GLU B CA 1
ATOM 3136 C C . GLU B 1 102 ? 56.113 69.313 2.685 1.00 16.97 101 GLU B C 1
ATOM 3137 O O . GLU B 1 102 ? 55.296 69.423 3.589 1.00 15.01 101 GLU B O 1
ATOM 3143 N N . ALA B 1 103 ? 57.423 69.397 2.885 1.00 18.18 102 ALA B N 1
ATOM 3144 C CA . ALA B 1 103 ? 57.965 69.658 4.225 1.00 18.90 102 ALA B CA 1
ATOM 3145 C C . ALA B 1 103 ? 57.442 70.980 4.730 1.00 15.94 102 ALA B C 1
ATOM 3146 O O . ALA B 1 103 ? 56.994 71.092 5.870 1.00 15.67 102 ALA B O 1
ATOM 3148 N N . THR B 1 104 ? 57.497 71.987 3.867 1.00 14.40 103 THR B N 1
ATOM 3149 C CA . THR B 1 104 ? 57.043 73.305 4.260 1.00 14.36 103 THR B CA 1
ATOM 3150 C C . THR B 1 104 ? 55.569 73.274 4.637 1.00 15.29 103 THR B C 1
ATOM 3151 O O . THR B 1 104 ? 55.178 73.911 5.617 1.00 15.39 103 THR B O 1
ATOM 3155 N N . ALA B 1 105 ? 54.759 72.558 3.861 1.00 15.15 104 ALA B N 1
ATOM 3156 C CA . ALA B 1 105 ? 53.309 72.500 4.120 1.00 14.95 104 ALA B CA 1
ATOM 3157 C C . ALA B 1 105 ? 53.014 71.748 5.420 1.00 15.48 104 ALA B C 1
ATOM 3158 O O . ALA B 1 105 ? 52.149 72.140 6.202 1.00 13.51 104 ALA B O 1
ATOM 3160 N N . ILE B 1 106 ? 53.744 70.673 5.663 1.00 13.60 105 ILE B N 1
ATOM 3161 C CA . ILE B 1 106 ? 53.559 69.921 6.898 1.00 14.20 105 ILE B CA 1
ATOM 3162 C C . ILE B 1 106 ? 53.851 70.849 8.074 1.00 12.71 105 ILE B C 1
ATOM 3163 O O . ILE B 1 106 ? 53.034 70.956 9.013 1.00 13.45 105 ILE B O 1
ATOM 3168 N N . LEU B 1 107 ? 54.988 71.539 8.041 1.00 13.39 106 LEU B N 1
ATOM 3169 C CA . LEU B 1 107 ? 55.341 72.437 9.127 1.00 13.14 106 LEU B CA 1
ATOM 3170 C C . LEU B 1 107 ? 54.446 73.667 9.229 1.00 14.74 106 LEU B C 1
ATOM 3171 O O . LEU B 1 107 ? 54.181 74.132 10.329 1.00 14.13 106 LEU B O 1
ATOM 3176 N N . ALA B 1 108 ? 53.994 74.220 8.110 1.00 14.19 107 ALA B N 1
ATOM 3177 C CA . ALA B 1 108 ? 53.075 75.357 8.189 1.00 15.36 107 ALA B CA 1
ATOM 3178 C C . ALA B 1 108 ? 51.792 74.980 8.912 1.00 12.04 107 ALA B C 1
ATOM 3179 O O . ALA B 1 108 ? 51.293 75.743 9.756 1.00 11.91 107 ALA B O 1
ATOM 3181 N N . GLY B 1 109 ? 51.240 73.821 8.573 1.00 11.55 108 GLY B N 1
ATOM 3182 C CA . GLY B 1 109 ? 50.086 73.301 9.290 1.00 13.56 108 GLY B CA 1
ATOM 3183 C C . GLY B 1 109 ? 50.333 73.137 10.779 1.00 13.63 108 GLY B C 1
ATOM 3184 O O . GLY B 1 109 ? 49.504 73.551 11.595 1.00 13.86 108 GLY B O 1
ATOM 3185 N N . ASP B 1 110 ? 51.457 72.502 11.130 1.00 12.92 109 ASP B N 1
ATOM 3186 C CA . ASP B 1 110 ? 51.867 72.314 12.535 1.00 14.66 109 ASP B CA 1
ATOM 3187 C C . ASP B 1 110 ? 51.962 73.656 13.278 1.00 13.48 109 ASP B C 1
ATOM 3188 O O . ASP B 1 110 ? 51.525 73.767 14.412 1.00 12.47 109 ASP B O 1
ATOM 3193 N N . SER B 1 111 ? 52.555 74.653 12.636 1.00 13.24 110 SER B N 1
ATOM 3194 C CA . SER B 1 111 ? 52.683 75.969 13.228 1.00 14.13 110 SER B CA 1
ATOM 3195 C C . SER B 1 111 ? 51.319 76.519 13.581 1.00 16.36 110 SER B C 1
ATOM 3196 O O . SER B 1 111 ? 51.099 77.003 14.681 1.00 15.43 110 SER B O 1
ATOM 3199 N N . LEU B 1 112 ? 50.412 76.449 12.629 1.00 12.17 111 LEU B N 1
ATOM 3200 C CA . LEU B 1 112 ? 49.068 76.988 12.829 1.00 13.14 111 LEU B CA 1
ATOM 3201 C C . LEU B 1 112 ? 48.356 76.330 13.996 1.00 15.03 111 LEU B C 1
ATOM 3202 O O . LEU B 1 112 ? 47.712 77.019 14.796 1.00 16.30 111 LEU B O 1
ATOM 3207 N N . PHE B 1 113 ? 48.488 75.009 14.119 1.00 12.67 112 PHE B N 1
ATOM 3208 C CA . PHE B 1 113 ? 47.882 74.297 15.239 1.00 12.64 112 PHE B CA 1
ATOM 3209 C C . PHE B 1 113 ? 48.449 74.768 16.570 1.00 13.75 112 PHE B C 1
ATOM 3210 O O . PHE B 1 113 ? 47.697 75.067 17.503 1.00 16.27 112 PHE B O 1
ATOM 3218 N N . LEU B 1 114 ? 49.767 74.852 16.648 1.00 13.74 113 LEU B N 1
ATOM 3219 C CA . LEU B 1 114 ? 50.444 75.157 17.895 1.00 13.16 113 LEU B CA 1
ATOM 3220 C C . LEU B 1 114 ? 50.317 76.640 18.260 1.00 15.61 113 LEU B C 1
ATOM 3221 O O . LEU B 1 114 ? 50.081 76.976 19.437 1.00 15.80 113 LEU B O 1
ATOM 3226 N N . ASP B 1 115 ? 50.474 77.497 17.251 1.00 13.18 114 ASP B N 1
ATOM 3227 C CA . ASP B 1 115 ? 50.318 78.949 17.402 1.00 15.11 114 ASP B CA 1
ATOM 3228 C C . ASP B 1 115 ? 48.907 79.337 17.838 1.00 13.36 114 ASP B C 1
ATOM 3229 O O . ASP B 1 115 ? 48.722 80.320 18.554 1.00 14.32 114 ASP B O 1
ATOM 3234 N N . ALA B 1 116 ? 47.902 78.568 17.424 1.00 14.22 115 ALA B N 1
ATOM 3235 C CA . ALA B 1 116 ? 46.517 78.944 17.696 1.00 16.65 115 ALA B CA 1
ATOM 3236 C C . ALA B 1 116 ? 46.252 79.091 19.201 1.00 14.99 115 ALA B C 1
ATOM 3237 O O . ALA B 1 116 ? 45.534 80.001 19.647 1.00 12.70 115 ALA B O 1
ATOM 3239 N N . PHE B 1 117 ? 46.836 78.193 19.983 1.00 13.83 116 PHE B N 1
ATOM 3240 C CA . PHE B 1 117 ? 46.644 78.198 21.407 1.00 14.53 116 PHE B CA 1
ATOM 3241 C C . PHE B 1 117 ? 47.364 79.350 22.096 1.00 15.11 116 PHE B C 1
ATOM 3242 O O . PHE B 1 117 ? 46.856 79.859 23.092 1.00 15.95 116 PHE B O 1
ATOM 3250 N N . GLY B 1 118 ? 48.483 79.805 21.525 1.00 14.64 117 GLY B N 1
ATOM 3251 C CA . GLY B 1 118 ? 49.161 80.999 22.001 1.00 19.63 117 GLY B CA 1
ATOM 3252 C C . GLY B 1 118 ? 48.310 82.238 21.743 1.00 16.66 117 GLY B C 1
ATOM 3253 O O . GLY B 1 118 ? 48.150 83.074 22.644 1.00 19.00 117 GLY B O 1
ATOM 3254 N N . MET B 1 119 ? 47.784 82.342 20.515 1.00 15.99 118 MET B N 1
ATOM 3255 C CA . MET B 1 119 ? 46.831 83.392 20.143 1.00 16.64 118 MET B CA 1
ATOM 3256 C C . MET B 1 119 ? 45.679 83.435 21.141 1.00 19.07 118 MET B C 1
ATOM 3257 O O . MET B 1 119 ? 45.344 84.498 21.662 1.00 17.90 118 MET B O 1
ATOM 3262 N N . LEU B 1 120 ? 45.079 82.272 21.410 1.00 13.55 119 LEU B N 1
ATOM 3263 C CA . LEU B 1 120 ? 43.919 82.211 22.306 1.00 12.46 119 LEU B CA 1
ATOM 3264 C C . LEU B 1 120 ? 44.319 82.654 23.727 1.00 17.96 119 LEU B C 1
ATOM 3265 O O . LEU B 1 120 ? 43.553 83.331 24.411 1.00 20.05 119 LEU B O 1
ATOM 3270 N N . ALA B 1 121 ? 45.517 82.272 24.167 1.00 20.11 120 ALA B N 1
ATOM 3271 C CA . ALA B 1 121 ? 45.966 82.601 25.522 1.00 19.10 120 ALA B CA 1
ATOM 3272 C C . ALA B 1 121 ? 46.380 84.065 25.703 1.00 18.55 120 ALA B C 1
ATOM 3273 O O . ALA B 1 121 ? 46.645 84.471 26.835 1.00 22.01 120 ALA B O 1
ATOM 3275 N N . GLU B 1 122 ? 46.430 84.840 24.617 1.00 18.65 121 GLU B N 1
ATOM 3276 C CA . GLU B 1 122 ? 46.767 86.279 24.647 1.00 22.89 121 GLU B CA 1
ATOM 3277 C C . GLU B 1 122 ? 45.559 87.188 24.870 1.00 22.60 121 GLU B C 1
ATOM 3278 O O . GLU B 1 122 ? 45.707 88.402 24.889 1.00 30.34 121 GLU B O 1
ATOM 3284 N N . THR B 1 123 ? 44.368 86.628 25.012 1.00 21.24 122 THR B N 1
ATOM 3285 C CA . THR B 1 123 ? 43.183 87.465 25.246 1.00 20.70 122 THR B CA 1
ATOM 3286 C C . THR B 1 123 ? 43.195 88.072 26.651 1.00 26.95 122 THR B C 1
ATOM 3287 O O . THR B 1 123 ? 43.948 87.634 27.517 1.00 24.64 122 THR B O 1
ATOM 3291 N N . ASP B 1 124 ? 42.329 89.063 26.864 1.00 27.30 123 ASP B N 1
ATOM 3292 C CA . ASP B 1 124 ? 42.087 89.632 28.201 1.00 28.71 123 ASP B CA 1
ATOM 3293 C C . ASP B 1 124 ? 40.851 89.035 28.875 1.00 29.19 123 ASP B C 1
ATOM 3294 O O . ASP B 1 124 ? 40.309 89.620 29.818 1.00 24.42 123 ASP B O 1
ATOM 3299 N N . PHE B 1 125 ? 40.379 87.880 28.410 1.00 20.51 124 PHE B N 1
ATOM 3300 C CA . PHE B 1 125 ? 39.230 87.266 29.055 1.00 20.22 124 PHE B CA 1
ATOM 3301 C C . PHE B 1 125 ? 39.619 86.842 30.465 1.00 24.01 124 PHE B C 1
ATOM 3302 O O . PHE B 1 125 ? 40.804 86.604 30.739 1.00 25.89 124 PHE B O 1
ATOM 3310 N N . PRO B 1 126 ? 38.630 86.711 31.354 1.00 22.77 125 PRO B N 1
ATOM 3311 C CA . PRO B 1 126 ? 38.916 86.075 32.644 1.00 21.49 125 PRO B CA 1
ATOM 3312 C C . PRO B 1 126 ? 39.639 84.742 32.419 1.00 27.29 125 PRO B C 1
ATOM 3313 O O . PRO B 1 126 ? 39.331 84.046 31.456 1.00 20.43 125 PRO B O 1
ATOM 3317 N N . THR B 1 127 ? 40.597 84.391 33.272 1.00 19.74 126 THR B N 1
ATOM 3318 C CA . THR B 1 127 ? 41.417 83.205 32.988 1.00 19.40 126 THR B CA 1
ATOM 3319 C C . THR B 1 127 ? 40.613 81.888 33.064 1.00 19.79 126 THR B C 1
ATOM 3320 O O . THR B 1 127 ? 40.924 80.939 32.334 1.00 18.72 126 THR B O 1
ATOM 3324 N N . ASP B 1 128 ? 39.533 81.833 33.850 1.00 17.59 127 ASP B N 1
ATOM 3325 C CA . ASP B 1 128 ? 38.689 80.629 33.855 1.00 20.39 127 ASP B CA 1
ATOM 3326 C C . ASP B 1 128 ? 37.967 80.415 32.511 1.00 21.27 127 ASP B C 1
ATOM 3327 O O . ASP B 1 128 ? 37.798 79.270 32.074 1.00 20.06 127 ASP B O 1
ATOM 3332 N N . VAL B 1 129 ? 37.580 81.513 31.872 1.00 20.34 128 VAL B N 1
ATOM 3333 C CA . VAL B 1 129 ? 36.976 81.487 30.538 1.00 21.21 128 VAL B CA 1
ATOM 3334 C C . VAL B 1 129 ? 37.999 80.922 29.552 1.00 19.77 128 VAL B C 1
ATOM 3335 O O . VAL B 1 129 ? 37.717 79.986 28.794 1.00 17.62 128 VAL B O 1
ATOM 3339 N N . THR B 1 130 ? 39.188 81.495 29.594 1.00 16.75 129 THR B N 1
ATOM 3340 C CA . THR B 1 130 ? 40.245 81.118 28.678 1.00 15.52 129 THR B CA 1
ATOM 3341 C C . THR B 1 130 ? 40.575 79.634 28.796 1.00 15.88 129 THR B C 1
ATOM 3342 O O . THR B 1 130 ? 40.712 78.971 27.776 1.00 17.58 129 THR B O 1
ATOM 3346 N N . VAL B 1 131 ? 40.699 79.120 30.019 1.00 16.61 130 VAL B N 1
ATOM 3347 C CA . VAL B 1 131 ? 40.995 77.698 30.210 1.00 17.99 130 VAL B CA 1
ATOM 3348 C C . VAL B 1 131 ? 39.890 76.826 29.598 1.00 17.34 130 VAL B C 1
ATOM 3349 O O . VAL B 1 131 ? 40.186 75.836 28.924 1.00 15.65 130 VAL B O 1
ATOM 3353 N N . ASP B 1 132 ? 38.625 77.212 29.788 1.00 19.30 131 ASP B N 1
ATOM 3354 C CA A ASP B 1 132 ? 37.515 76.466 29.191 0.50 17.85 131 ASP B CA 1
ATOM 3355 C CA B ASP B 1 132 ? 37.501 76.484 29.192 0.50 19.97 131 ASP B CA 1
ATOM 3356 C C . ASP B 1 132 ? 37.571 76.515 27.661 1.00 15.48 131 ASP B C 1
ATOM 3357 O O . ASP B 1 132 ? 37.334 75.514 27.005 1.00 17.55 131 ASP B O 1
ATOM 3366 N N . LEU B 1 133 ? 37.868 77.680 27.091 1.00 13.72 132 LEU B N 1
ATOM 3367 C CA . LEU B 1 133 ? 38.010 77.821 25.645 1.00 14.58 132 LEU B CA 1
ATOM 3368 C C . LEU B 1 133 ? 39.134 76.956 25.095 1.00 16.04 132 LEU B C 1
ATOM 3369 O O . LEU B 1 133 ? 38.960 76.292 24.067 1.00 15.97 132 LEU B O 1
ATOM 3374 N N . VAL B 1 134 ? 40.272 76.940 25.785 1.00 13.69 133 VAL B N 1
ATOM 3375 C CA . VAL B 1 134 ? 41.399 76.074 25.381 1.00 14.24 133 VAL B CA 1
ATOM 3376 C C . VAL B 1 134 ? 40.988 74.597 25.427 1.00 12.85 133 VAL B C 1
ATOM 3377 O O . VAL B 1 134 ? 41.221 73.846 24.472 1.00 15.26 133 VAL B O 1
ATOM 3381 N N . ARG B 1 135 ? 40.399 74.169 26.533 1.00 14.54 134 ARG B N 1
ATOM 3382 C CA . ARG B 1 135 ? 39.985 72.786 26.666 1.00 16.67 134 ARG B CA 1
ATOM 3383 C C . ARG B 1 135 ? 39.041 72.410 25.538 1.00 16.90 134 ARG B C 1
ATOM 3384 O O . ARG B 1 135 ? 39.179 71.341 24.936 1.00 14.61 134 ARG B O 1
ATOM 3392 N N . SER B 1 136 ? 38.062 73.272 25.273 1.00 15.25 135 SER B N 1
ATOM 3393 C CA . SER B 1 136 ? 37.062 72.958 24.257 1.00 17.20 135 SER B CA 1
ATOM 3394 C C . SER B 1 136 ? 37.617 73.032 22.831 1.00 14.17 135 SER B C 1
ATOM 3395 O O . SER B 1 136 ? 37.206 72.256 21.972 1.00 13.84 135 SER B O 1
ATOM 3398 N N . LEU B 1 137 ? 38.546 73.940 22.582 1.00 13.61 136 LEU B N 1
ATOM 3399 C CA . LEU B 1 137 ? 39.142 74.039 21.254 1.00 13.41 136 LEU B CA 1
ATOM 3400 C C . LEU B 1 137 ? 39.998 72.794 20.953 1.00 13.17 136 LEU B C 1
ATOM 3401 O O . LEU B 1 137 ? 39.938 72.264 19.840 1.00 12.47 136 LEU B O 1
ATOM 3406 N N . SER B 1 138 ? 40.755 72.332 21.944 1.00 13.73 137 SER B N 1
ATOM 3407 C CA . SER B 1 138 ? 41.478 71.071 21.840 1.00 15.14 137 SER B CA 1
ATOM 3408 C C . SER B 1 138 ? 40.517 69.923 21.554 1.00 14.48 137 SER B C 1
ATOM 3409 O O . SER B 1 138 ? 40.748 69.118 20.651 1.00 13.82 137 SER B O 1
ATOM 3412 N N . SER B 1 139 ? 39.438 69.854 22.325 1.00 14.23 138 SER B N 1
ATOM 3413 C CA A SER B 1 139 ? 38.431 68.814 22.133 0.50 15.16 138 SER B CA 1
ATOM 3414 C CA B SER B 1 139 ? 38.418 68.824 22.137 0.50 17.03 138 SER B CA 1
ATOM 3415 C C . SER B 1 139 ? 37.864 68.831 20.717 1.00 13.87 138 SER B C 1
ATOM 3416 O O . SER B 1 139 ? 37.743 67.762 20.072 1.00 13.41 138 SER B O 1
ATOM 3421 N N . ALA B 1 140 ? 37.538 70.022 20.222 1.00 12.68 139 ALA B N 1
ATOM 3422 C CA . ALA B 1 140 ? 36.962 70.156 18.888 1.00 13.65 139 ALA B CA 1
ATOM 3423 C C . ALA B 1 140 ? 37.934 69.782 17.758 1.00 13.73 139 ALA B C 1
ATOM 3424 O O . ALA B 1 140 ? 37.497 69.388 16.685 1.00 11.87 139 ALA B O 1
ATOM 3426 N N . SER B 1 141 ? 39.240 69.954 18.010 1.00 11.99 140 SER B N 1
ATOM 3427 C CA . SER B 1 141 ? 40.260 69.906 16.972 1.00 12.73 140 SER B CA 1
ATOM 3428 C C . SER B 1 141 ? 40.985 68.561 16.902 1.00 12.71 140 SER B C 1
ATOM 3429 O O . SER B 1 141 ? 41.421 68.135 15.835 1.00 13.39 140 SER B O 1
ATOM 3432 N N . GLY B 1 142 ? 41.139 67.898 18.037 1.00 12.63 141 GLY B N 1
ATOM 3433 C CA . GLY B 1 142 ? 42.083 66.790 18.133 1.00 12.28 141 GLY B CA 1
ATOM 3434 C C . GLY B 1 142 ? 41.512 65.413 17.870 1.00 15.69 141 GLY B C 1
ATOM 3435 O O . GLY B 1 142 ? 40.625 65.240 17.019 1.00 14.68 141 GLY B O 1
ATOM 3436 N N . THR B 1 143 ? 41.993 64.439 18.646 1.00 14.62 142 THR B N 1
ATOM 3437 C CA . THR B 1 143 ? 41.693 63.030 18.437 1.00 13.92 142 THR B CA 1
ATOM 3438 C C . THR B 1 143 ? 40.190 62.700 18.550 1.00 15.65 142 THR B C 1
ATOM 3439 O O . THR B 1 143 ? 39.687 61.758 17.916 1.00 17.31 142 THR B O 1
ATOM 3443 N N . PHE B 1 144 ? 39.475 63.476 19.338 1.00 13.92 143 PHE B N 1
ATOM 3444 C CA . PHE B 1 144 ? 38.044 63.309 19.533 1.00 14.69 143 PHE B CA 1
ATOM 3445 C C . PHE B 1 144 ? 37.239 64.371 18.787 1.00 14.26 143 PHE B C 1
ATOM 3446 O O . PHE B 1 144 ? 36.045 64.548 19.028 1.00 16.71 143 PHE B O 1
ATOM 3454 N N . GLY B 1 145 ? 37.894 65.067 17.864 1.00 12.55 144 GLY B N 1
ATOM 3455 C CA . GLY B 1 145 ? 37.247 66.074 17.032 1.00 12.33 144 GLY B CA 1
ATOM 3456 C C . GLY B 1 145 ? 37.764 65.994 15.598 1.00 13.95 144 GLY B C 1
ATOM 3457 O O . GLY B 1 145 ? 37.704 64.938 14.978 1.00 14.06 144 GLY B O 1
ATOM 3458 N N . MET B 1 146 ? 38.299 67.103 15.088 1.00 14.82 145 MET B N 1
ATOM 3459 C CA . MET B 1 146 ? 38.623 67.216 13.670 1.00 11.60 145 MET B CA 1
ATOM 3460 C C . MET B 1 146 ? 39.590 66.121 13.209 1.00 14.65 145 MET B C 1
ATOM 3461 O O . MET B 1 146 ? 39.335 65.485 12.199 1.00 12.98 145 MET B O 1
ATOM 3466 N N . VAL B 1 147 ? 40.675 65.873 13.947 1.00 11.38 146 VAL B N 1
ATOM 3467 C CA . VAL B 1 147 ? 41.676 64.902 13.491 1.00 13.43 146 VAL B CA 1
ATOM 3468 C C . VAL B 1 147 ? 41.080 63.487 13.507 1.00 12.27 146 VAL B C 1
ATOM 3469 O O . VAL B 1 147 ? 41.318 62.689 12.582 1.00 12.04 146 VAL B O 1
ATOM 3473 N N . GLY B 1 148 ? 40.317 63.168 14.549 1.00 13.49 147 GLY B N 1
ATOM 3474 C CA . GLY B 1 148 ? 39.569 61.897 14.572 1.00 12.51 147 GLY B CA 1
ATOM 3475 C C . GLY B 1 148 ? 38.686 61.737 13.351 1.00 12.97 147 GLY B C 1
ATOM 3476 O O . GLY B 1 148 ? 38.677 60.687 12.709 1.00 13.97 147 GLY B O 1
ATOM 3477 N N . GLY B 1 149 ? 37.959 62.803 13.014 1.00 13.56 148 GLY B N 1
ATOM 3478 C CA . GLY B 1 149 ? 37.117 62.825 11.823 1.00 14.97 148 GLY B CA 1
ATOM 3479 C C . GLY B 1 149 ? 37.913 62.622 10.551 1.00 15.53 148 GLY B C 1
ATOM 3480 O O . GLY B 1 149 ? 37.492 61.896 9.653 1.00 13.61 148 GLY B O 1
ATOM 3481 N N . GLN B 1 150 ? 39.076 63.257 10.469 1.00 13.30 149 GLN B N 1
ATOM 3482 C CA . GLN B 1 150 ? 39.946 63.087 9.319 1.00 13.49 149 GLN B CA 1
ATOM 3483 C C . GLN B 1 150 ? 40.416 61.660 9.138 1.00 13.93 149 GLN B C 1
ATOM 3484 O O . GLN B 1 150 ? 40.421 61.151 8.022 1.00 13.42 149 GLN B O 1
ATOM 3490 N N . MET B 1 151 ? 40.800 61.002 10.223 1.00 15.02 150 MET B N 1
ATOM 3491 C CA . MET B 1 151 ? 41.157 59.578 10.130 1.00 15.22 150 MET B CA 1
ATOM 3492 C C . MET B 1 151 ? 39.992 58.711 9.643 1.00 13.87 150 MET B C 1
ATOM 3493 O O . MET B 1 151 ? 40.192 57.807 8.814 1.00 18.62 150 MET B O 1
ATOM 3498 N N . LEU B 1 152 ? 38.800 58.946 10.170 1.00 15.47 151 LEU B N 1
ATOM 3499 C CA . LEU B 1 152 ? 37.608 58.188 9.743 1.00 14.00 151 LEU B CA 1
ATOM 3500 C C . LEU B 1 152 ? 37.309 58.423 8.257 1.00 17.50 151 LEU B C 1
ATOM 3501 O O . LEU B 1 152 ? 36.947 57.487 7.538 1.00 18.34 151 LEU B O 1
ATOM 3506 N N . ASP B 1 153 ? 37.488 59.666 7.805 1.00 15.02 152 ASP B N 1
ATOM 3507 C CA . ASP B 1 153 ? 37.263 60.039 6.395 1.00 15.72 152 ASP B CA 1
ATOM 3508 C C . ASP B 1 153 ? 38.215 59.263 5.482 1.00 16.46 152 ASP B C 1
ATOM 3509 O O . ASP B 1 153 ? 37.797 58.681 4.485 1.00 17.32 152 ASP B O 1
ATOM 3514 N N . MET B 1 154 ? 39.483 59.214 5.864 1.00 14.37 153 MET B N 1
ATOM 3515 C CA . MET B 1 154 ? 40.466 58.465 5.098 1.00 17.24 153 MET B CA 1
ATOM 3516 C C . MET B 1 154 ? 40.170 56.964 5.144 1.00 20.84 153 MET B C 1
ATOM 3517 O O . MET B 1 154 ? 40.221 56.286 4.114 1.00 21.59 153 MET B O 1
ATOM 3522 N N . ALA B 1 155 ? 39.819 56.448 6.313 1.00 17.73 154 ALA B N 1
ATOM 3523 C CA . ALA B 1 155 ? 39.515 55.021 6.456 1.00 25.74 154 ALA B CA 1
ATOM 3524 C C . ALA B 1 155 ? 38.249 54.569 5.692 1.00 27.10 154 ALA B C 1
ATOM 3525 O O . ALA B 1 155 ? 38.143 53.402 5.330 1.00 21.15 154 ALA B O 1
ATOM 3527 N N . ALA B 1 156 ? 37.304 55.482 5.444 1.00 16.98 155 ALA B N 1
ATOM 3528 C CA . ALA B 1 156 ? 36.032 55.138 4.795 1.00 16.92 155 ALA B CA 1
ATOM 3529 C C . ALA B 1 156 ? 36.143 55.086 3.264 1.00 18.68 155 ALA B C 1
ATOM 3530 O O . ALA B 1 156 ? 35.194 54.672 2.600 1.00 23.32 155 ALA B O 1
ATOM 3532 N N . GLU B 1 157 ? 37.284 55.502 2.710 1.00 19.99 156 GLU B N 1
ATOM 3533 C CA . GLU B 1 157 ? 37.470 55.497 1.253 1.00 22.66 156 GLU B CA 1
ATOM 3534 C C . GLU B 1 157 ? 37.219 54.092 0.697 1.00 22.46 156 GLU B C 1
ATOM 3535 O O . GLU B 1 157 ? 37.827 53.106 1.143 1.00 23.26 156 GLU B O 1
ATOM 3541 N N . GLY B 1 158 ? 36.315 54.009 -0.271 1.00 22.07 157 GLY B N 1
ATOM 3542 C CA . GLY B 1 158 ? 35.954 52.731 -0.889 1.00 26.70 157 GLY B CA 1
ATOM 3543 C C . GLY B 1 158 ? 35.056 51.795 -0.094 1.00 28.54 157 GLY B C 1
ATOM 3544 O O . GLY B 1 158 ? 34.765 50.686 -0.554 1.00 28.57 157 GLY B O 1
ATOM 3545 N N . LYS B 1 159 ? 34.612 52.219 1.088 1.00 27.28 158 LYS B N 1
ATOM 3546 C CA . LYS B 1 159 ? 33.773 51.381 1.959 1.00 24.93 158 LYS B CA 1
ATOM 3547 C C . LYS B 1 159 ? 32.298 51.766 1.868 1.00 24.96 158 LYS B C 1
ATOM 3548 O O . LYS B 1 159 ? 31.962 52.926 1.677 1.00 28.32 158 LYS B O 1
ATOM 3554 N N . LYS B 1 160 ? 31.417 50.775 1.990 1.00 24.78 159 LYS B N 1
ATOM 3555 C CA . LYS B 1 160 ? 29.979 51.012 1.991 1.00 27.85 159 LYS B CA 1
ATOM 3556 C C . LYS B 1 160 ? 29.453 51.201 3.404 1.00 33.55 159 LYS B C 1
ATOM 3557 O O . LYS B 1 160 ? 28.955 50.265 4.013 1.00 32.10 159 LYS B O 1
ATOM 3563 N N . LEU B 1 161 ? 29.532 52.419 3.916 1.00 27.91 160 LEU B N 1
ATOM 3564 C CA . LEU B 1 161 ? 29.104 52.695 5.275 1.00 27.46 160 LEU B CA 1
ATOM 3565 C C . LEU B 1 161 ? 27.687 53.210 5.305 1.00 24.96 160 LEU B C 1
ATOM 3566 O O . LEU B 1 161 ? 27.133 53.644 4.294 1.00 28.07 160 LEU B O 1
ATOM 3571 N N . ASN B 1 162 ? 27.096 53.170 6.483 1.00 21.11 161 ASN B N 1
ATOM 3572 C CA . ASN B 1 162 ? 25.724 53.622 6.644 1.00 24.49 161 ASN B CA 1
ATOM 3573 C C . ASN B 1 162 ? 25.676 55.066 7.132 1.00 23.27 161 ASN B C 1
ATOM 3574 O O . ASN B 1 162 ? 26.720 55.686 7.398 1.00 23.17 161 ASN B O 1
ATOM 3579 N N . LEU B 1 163 ? 24.462 55.594 7.252 1.00 20.41 162 LEU B N 1
ATOM 3580 C CA . LEU B 1 163 ? 24.257 56.988 7.566 1.00 25.06 162 LEU B CA 1
ATOM 3581 C C . LEU B 1 163 ? 24.832 57.378 8.927 1.00 22.02 162 LEU B C 1
ATOM 3582 O O . LEU B 1 163 ? 25.377 58.475 9.092 1.00 21.70 162 LEU B O 1
ATOM 3587 N N . LYS B 1 164 ? 24.656 56.506 9.912 1.00 20.90 163 LYS B N 1
ATOM 3588 C CA . LYS B 1 164 ? 25.229 56.721 11.226 1.00 25.38 163 LYS B CA 1
ATOM 3589 C C . LYS B 1 164 ? 26.726 56.950 11.122 1.00 22.65 163 LYS B C 1
ATOM 3590 O O . LYS B 1 164 ? 27.268 57.849 11.757 1.00 22.92 163 LYS B O 1
ATOM 3596 N N . ASN B 1 165 ? 27.396 56.126 10.334 1.00 20.46 164 ASN B N 1
ATOM 3597 C CA . ASN B 1 165 ? 28.839 56.225 10.216 1.00 23.49 164 ASN B CA 1
ATOM 3598 C C . ASN B 1 165 ? 29.255 57.455 9.403 1.00 19.43 164 ASN B C 1
ATOM 3599 O O . ASN B 1 165 ? 30.270 58.081 9.703 1.00 23.16 164 ASN B O 1
ATOM 3604 N N . LEU B 1 166 ? 28.454 57.810 8.403 1.00 19.28 165 LEU B N 1
ATOM 3605 C CA . LEU B 1 166 ? 28.671 59.050 7.656 1.00 18.38 165 LEU B CA 1
ATOM 3606 C C . LEU B 1 166 ? 28.502 60.273 8.559 1.00 20.48 165 LEU B C 1
ATOM 3607 O O . LEU B 1 166 ? 29.324 61.183 8.548 1.00 17.51 165 LEU B O 1
ATOM 3612 N N . GLN B 1 167 ? 27.448 60.281 9.364 1.00 20.27 166 GLN B N 1
ATOM 3613 C CA . GLN B 1 167 ? 27.256 61.356 10.338 1.00 18.96 166 GLN B CA 1
ATOM 3614 C C . GLN B 1 167 ? 28.420 61.477 11.328 1.00 18.84 166 GLN B C 1
ATOM 3615 O O . GLN B 1 167 ? 28.854 62.595 11.657 1.00 20.56 166 GLN B O 1
ATOM 3621 N N . LEU B 1 168 ? 28.946 60.345 11.774 1.00 16.88 167 LEU B N 1
ATOM 3622 C CA . LEU B 1 168 ? 30.100 60.329 12.672 1.00 23.14 167 LEU B CA 1
ATOM 3623 C C . LEU B 1 168 ? 31.324 60.989 12.043 1.00 24.03 167 LEU B C 1
ATOM 3624 O O . LEU B 1 168 ? 31.989 61.805 12.691 1.00 21.48 167 LEU B O 1
ATOM 3629 N N . ILE B 1 169 ? 31.635 60.644 10.794 1.00 16.49 168 ILE B N 1
ATOM 3630 C CA . ILE B 1 169 ? 32.718 61.321 10.091 1.00 17.03 168 ILE B CA 1
ATOM 3631 C C . ILE B 1 169 ? 32.478 62.841 10.062 1.00 16.32 168 ILE B C 1
ATOM 3632 O O . ILE B 1 169 ? 33.341 63.622 10.478 1.00 16.76 168 ILE B O 1
ATOM 3637 N N . HIS B 1 170 ? 31.313 63.244 9.555 1.00 15.90 169 HIS B N 1
ATOM 3638 C CA . HIS B 1 170 ? 31.048 64.645 9.232 1.00 14.04 169 HIS B CA 1
ATOM 3639 C C . HIS B 1 170 ? 30.931 65.518 10.478 1.00 15.94 169 HIS B C 1
ATOM 3640 O O . HIS B 1 170 ? 31.418 66.639 10.490 1.00 16.36 169 HIS B O 1
ATOM 3647 N N . ARG B 1 171 ? 30.303 64.993 11.523 1.00 15.67 170 ARG B N 1
ATOM 3648 C CA . ARG B 1 171 ? 30.163 65.757 12.764 1.00 15.38 170 ARG B CA 1
ATOM 3649 C C . ARG B 1 171 ? 31.506 66.032 13.406 1.00 15.11 170 ARG B C 1
ATOM 3650 O O . ARG B 1 171 ? 31.663 67.033 14.108 1.00 15.67 170 ARG B O 1
ATOM 3658 N N . HIS B 1 172 ? 32.481 65.162 13.168 1.00 13.93 171 HIS B N 1
ATOM 3659 C CA . HIS B 1 172 ? 33.795 65.332 13.772 1.00 16.43 171 HIS B CA 1
ATOM 3660 C C . HIS B 1 172 ? 34.774 66.082 12.899 1.00 14.61 171 HIS B C 1
ATOM 3661 O O . HIS B 1 172 ? 35.417 67.033 13.366 1.00 14.70 171 HIS B O 1
ATOM 3668 N N . LYS B 1 173 ? 34.877 65.727 11.623 1.00 14.08 172 LYS B N 1
ATOM 3669 C CA . LYS B 1 173 ? 35.861 66.393 10.776 1.00 16.72 172 LYS B CA 1
ATOM 3670 C C . LYS B 1 173 ? 35.490 67.857 10.490 1.00 15.20 172 LYS B C 1
ATOM 3671 O O . LYS B 1 173 ? 36.375 68.672 10.237 1.00 16.30 172 LYS B O 1
ATOM 3677 N N . THR B 1 174 ? 34.196 68.172 10.510 1.00 12.96 173 THR B N 1
ATOM 3678 C CA . THR B 1 174 ? 33.705 69.511 10.179 1.00 13.01 173 THR B CA 1
ATOM 3679 C C . THR B 1 174 ? 32.795 70.118 11.225 1.00 12.10 173 THR B C 1
ATOM 3680 O O . THR B 1 174 ? 32.878 71.318 11.520 1.00 15.00 173 THR B O 1
ATOM 3684 N N . GLY B 1 175 ? 31.905 69.304 11.771 1.00 13.10 174 GLY B N 1
ATOM 3685 C CA . GLY B 1 175 ? 30.907 69.764 12.704 1.00 12.91 174 GLY B CA 1
ATOM 3686 C C . GLY B 1 175 ? 31.470 70.447 13.944 1.00 12.70 174 GLY B C 1
ATOM 3687 O O . GLY B 1 175 ? 30.974 71.505 14.328 1.00 14.93 174 GLY B O 1
ATOM 3688 N N . GLN B 1 176 ? 32.488 69.841 14.567 1.00 14.23 175 GLN B N 1
ATOM 3689 C CA . GLN B 1 176 ? 33.009 70.341 15.845 1.00 17.22 175 GLN B CA 1
ATOM 3690 C C . GLN B 1 176 ? 33.537 71.783 15.750 1.00 14.93 175 GLN B C 1
ATOM 3691 O O . GLN B 1 176 ? 33.247 72.618 16.622 1.00 15.02 175 GLN B O 1
ATOM 3697 N N . LEU B 1 177 ? 34.302 72.088 14.702 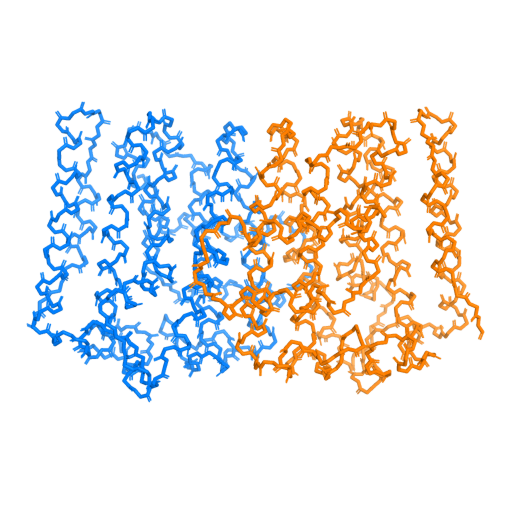1.00 15.08 176 LEU B N 1
ATOM 3698 C CA . LEU B 1 177 ? 34.899 73.420 14.567 1.00 16.99 176 LEU B CA 1
ATOM 3699 C C . LEU B 1 177 ? 33.932 74.479 14.040 1.00 17.67 176 LEU B C 1
ATOM 3700 O O . LEU B 1 177 ? 34.247 75.669 14.039 1.00 18.30 176 LEU B O 1
ATOM 3705 N N . LEU B 1 178 ? 32.763 74.058 13.573 1.00 17.45 177 LEU B N 1
ATOM 3706 C CA . LEU B 1 178 ? 31.695 75.025 13.317 1.00 17.92 177 LEU B CA 1
ATOM 3707 C C . LEU B 1 178 ? 30.770 75.206 14.517 1.00 17.15 177 LEU B C 1
ATOM 3708 O O . LEU B 1 178 ? 30.123 76.234 14.640 1.00 18.57 177 LEU B O 1
ATOM 3713 N N . ALA B 1 179 ? 30.720 74.217 15.403 1.00 16.55 178 ALA B N 1
ATOM 3714 C CA . ALA B 1 179 ? 29.916 74.298 16.617 1.00 15.88 178 ALA B CA 1
ATOM 3715 C C . ALA B 1 179 ? 30.643 75.130 17.653 1.00 15.66 178 ALA B C 1
ATOM 3716 O O . ALA B 1 179 ? 30.039 75.915 18.383 1.00 18.45 178 ALA B O 1
ATOM 3718 N N . TYR B 1 180 ? 31.968 75.000 17.670 1.00 14.50 179 TYR B N 1
ATOM 3719 C CA . TYR B 1 180 ? 32.780 75.734 18.630 1.00 13.14 179 TYR B CA 1
ATOM 3720 C C . TYR B 1 180 ? 32.550 77.255 18.649 1.00 15.60 179 TYR B C 1
ATOM 3721 O O . TYR B 1 180 ? 32.427 77.838 19.729 1.00 15.52 179 TYR B O 1
ATOM 3730 N N . PRO B 1 181 ? 32.491 77.927 17.476 1.00 17.04 180 PRO B N 1
ATOM 3731 C CA . PRO B 1 181 ? 32.320 79.363 17.596 1.00 15.10 180 PRO B CA 1
ATOM 3732 C C . PRO B 1 181 ? 31.022 79.805 18.289 1.00 18.30 180 PRO B C 1
ATOM 3733 O O . PRO B 1 181 ? 31.036 80.809 18.982 1.00 15.24 180 PRO B O 1
ATOM 3737 N N . PHE B 1 182 ? 29.931 79.069 18.085 1.00 16.22 181 PHE B N 1
ATOM 3738 C CA . PHE B 1 182 ? 28.664 79.355 18.785 1.00 15.75 181 PHE B CA 1
ATOM 3739 C C . PHE B 1 182 ? 28.816 79.135 20.287 1.00 16.89 181 PHE B C 1
ATOM 3740 O O . PHE B 1 182 ? 28.439 80.007 21.081 1.00 17.37 181 PHE B O 1
ATOM 3748 N N . TRP B 1 183 ? 29.348 77.974 20.671 1.00 16.22 182 TRP B N 1
ATOM 3749 C CA . TRP B 1 183 ? 29.493 77.625 22.073 1.00 14.83 182 TRP B CA 1
ATOM 3750 C C . TRP B 1 183 ? 30.448 78.592 22.762 1.00 16.63 182 TRP B C 1
ATOM 3751 O O . TRP B 1 183 ? 30.162 79.079 23.868 1.00 16.57 182 TRP B O 1
ATOM 3762 N N . ALA B 1 184 ? 31.564 78.882 22.088 1.00 15.48 183 ALA B N 1
ATOM 3763 C CA . ALA B 1 184 ? 32.622 79.719 22.633 1.00 17.12 183 ALA B CA 1
ATOM 3764 C C . ALA B 1 184 ? 32.140 81.126 22.894 1.00 16.07 183 ALA B C 1
ATOM 3765 O O . ALA B 1 184 ? 32.479 81.724 23.918 1.00 17.36 183 ALA B O 1
ATOM 3767 N N . ALA B 1 185 ? 31.361 81.668 21.967 1.00 14.49 184 ALA B N 1
ATOM 3768 C CA . ALA B 1 185 ? 30.814 82.993 22.138 1.00 16.08 184 ALA B CA 1
ATOM 3769 C C . ALA B 1 185 ? 29.878 83.021 23.335 1.00 15.94 184 ALA B C 1
ATOM 3770 O O . ALA B 1 185 ? 29.951 83.930 24.167 1.00 19.78 184 ALA B O 1
ATOM 3772 N N . ALA B 1 186 ? 29.035 81.997 23.451 1.00 16.53 185 ALA B N 1
ATOM 3773 C CA . ALA B 1 186 ? 28.124 81.900 24.582 1.00 19.38 185 ALA B CA 1
ATOM 3774 C C . ALA B 1 186 ? 28.898 81.773 25.894 1.00 24.82 185 ALA B C 1
ATOM 3775 O O . ALA B 1 186 ? 28.482 82.310 26.929 1.00 18.11 185 ALA B O 1
ATOM 3777 N N . ARG B 1 187 ? 30.020 81.053 25.852 1.00 16.74 186 ARG B N 1
ATOM 3778 C CA . ARG B 1 187 ? 30.838 80.868 27.045 1.00 19.64 186 ARG B CA 1
ATOM 3779 C C . ARG B 1 187 ? 31.494 82.175 27.488 1.00 14.64 186 ARG B C 1
ATOM 3780 O O . ARG B 1 187 ? 31.527 82.457 28.680 1.00 17.02 186 ARG B O 1
ATOM 3788 N N . VAL B 1 188 ? 32.007 82.949 26.528 1.00 17.84 187 VAL B N 1
ATOM 3789 C CA . VAL B 1 188 ? 32.586 84.271 26.774 1.00 19.23 187 VAL B CA 1
ATOM 3790 C C . VAL B 1 188 ? 31.521 85.218 27.331 1.00 24.69 187 VAL B C 1
ATOM 3791 O O . VAL B 1 188 ? 31.804 86.042 28.208 1.00 20.86 187 VAL B O 1
ATOM 3795 N N . ALA B 1 189 ? 30.295 85.071 26.847 1.00 19.48 188 ALA B N 1
ATOM 3796 C CA . ALA B 1 189 ? 29.159 85.845 27.365 1.00 20.54 188 ALA B CA 1
ATOM 3797 C C . ALA B 1 189 ? 28.709 85.367 28.745 1.00 24.13 188 ALA B C 1
ATOM 3798 O O . ALA B 1 189 ? 27.808 85.953 29.335 1.00 24.93 188 ALA B O 1
ATOM 3800 N N . GLN B 1 190 ? 29.325 84.298 29.241 1.00 19.01 189 GLN B N 1
ATOM 3801 C CA . GLN B 1 190 ? 29.053 83.724 30.564 1.00 27.48 189 GLN B CA 1
ATOM 3802 C C . GLN B 1 190 ? 27.598 83.292 30.716 1.00 28.41 189 GLN B C 1
ATOM 3803 O O . GLN B 1 190 ? 26.991 83.507 31.762 1.00 25.97 189 GLN B O 1
ATOM 3809 N N . LEU B 1 191 ? 27.034 82.672 29.679 1.00 23.09 190 LEU B N 1
ATOM 3810 C CA . LEU B 1 191 ? 25.639 82.246 29.724 1.00 21.01 190 LEU B CA 1
ATOM 3811 C C . LEU B 1 191 ? 25.492 80.971 30.557 1.00 19.13 190 LEU B C 1
ATOM 3812 O O . LEU B 1 191 ? 26.460 80.226 30.751 1.00 25.49 190 LEU B O 1
ATOM 3817 N N . ASP B 1 192 ? 24.294 80.740 31.077 1.00 23.27 191 ASP B N 1
ATOM 3818 C CA . ASP B 1 192 ? 24.020 79.538 31.866 1.00 28.79 191 ASP B CA 1
ATOM 3819 C C . ASP B 1 192 ? 24.063 78.262 31.017 1.00 31.94 191 ASP B C 1
ATOM 3820 O O . ASP B 1 192 ? 24.099 78.315 29.780 1.00 29.86 191 ASP B O 1
ATOM 3825 N N . GLU B 1 193 ? 24.044 77.118 31.690 1.00 28.55 192 GLU B N 1
ATOM 3826 C CA . GLU B 1 193 ? 24.252 75.831 31.032 1.00 32.10 192 GLU B CA 1
ATOM 3827 C C . GLU B 1 193 ? 23.218 75.531 29.956 1.00 27.34 192 GLU B C 1
ATOM 3828 O O . GLU B 1 193 ? 23.566 75.006 28.903 1.00 27.12 192 GLU B O 1
ATOM 3834 N N . ASN B 1 194 ? 21.952 75.827 30.230 1.00 27.47 193 ASN B N 1
ATOM 3835 C CA A ASN B 1 194 ? 20.888 75.596 29.249 0.50 29.50 193 ASN B CA 1
ATOM 3836 C CA B ASN B 1 194 ? 20.869 75.627 29.267 0.50 29.61 193 ASN B CA 1
ATOM 3837 C C . ASN B 1 194 ? 21.158 76.378 27.961 1.00 26.14 193 ASN B C 1
ATOM 3838 O O . ASN B 1 194 ? 21.011 75.839 26.863 1.00 23.65 193 ASN B O 1
ATOM 3847 N N . LEU B 1 195 ? 21.561 77.634 28.093 1.00 23.61 194 LEU B N 1
ATOM 3848 C CA . LEU B 1 195 ? 21.878 78.449 26.918 1.00 22.78 194 LEU B CA 1
ATOM 3849 C C . LEU B 1 195 ? 23.144 77.978 26.191 1.00 21.02 194 LEU B C 1
ATOM 3850 O O . LEU B 1 195 ? 23.191 77.987 24.955 1.00 22.06 194 LEU B O 1
ATOM 3855 N N . LEU B 1 196 ? 24.154 77.554 26.935 1.00 21.67 195 LEU B N 1
ATOM 3856 C CA . LEU B 1 196 ? 25.376 77.016 26.302 1.00 21.01 195 LEU B CA 1
ATOM 3857 C C . LEU B 1 196 ? 25.041 75.801 25.439 1.00 20.66 195 LEU B C 1
ATOM 3858 O O . LEU B 1 196 ? 25.603 75.626 24.341 1.00 18.20 195 LEU B O 1
ATOM 3863 N N . ALA B 1 197 ? 24.123 74.966 25.926 1.00 23.45 196 ALA B N 1
ATOM 3864 C CA . ALA B 1 197 ? 23.690 73.785 25.189 1.00 23.69 196 ALA B CA 1
ATOM 3865 C C . ALA B 1 197 ? 22.914 74.128 23.925 1.00 22.07 196 ALA B C 1
ATOM 3866 O O . ALA B 1 197 ? 23.049 73.441 22.894 1.00 22.92 196 ALA B O 1
ATOM 3868 N N . THR B 1 198 ? 22.109 75.184 23.991 1.00 19.36 197 THR B N 1
ATOM 3869 C CA . THR B 1 198 ? 21.321 75.599 22.839 1.00 20.75 197 THR B CA 1
ATOM 3870 C C . THR B 1 198 ? 22.251 76.153 21.756 1.00 16.69 197 THR B C 1
ATOM 3871 O O . THR B 1 198 ? 22.094 75.846 20.574 1.00 18.07 197 THR B O 1
ATOM 3875 N N . PHE B 1 199 ? 23.247 76.923 22.170 1.00 16.79 198 PHE B N 1
ATOM 3876 C CA . PHE B 1 199 ? 24.227 77.450 21.222 1.00 17.73 198 PHE B CA 1
ATOM 3877 C C . PHE B 1 199 ? 25.072 76.338 20.599 1.00 18.89 198 PHE B C 1
ATOM 3878 O O . PHE B 1 199 ? 25.314 76.354 19.382 1.00 16.97 198 PHE B O 1
ATOM 3886 N N . LEU B 1 200 ? 25.477 75.355 21.404 1.00 18.14 199 LEU B N 1
ATOM 3887 C CA . LEU B 1 200 ? 26.182 74.183 20.860 1.00 19.15 199 LEU B CA 1
ATOM 3888 C C . LEU B 1 200 ? 25.308 73.427 19.852 1.00 21.49 199 LEU B C 1
ATOM 3889 O O . LEU B 1 200 ? 25.814 72.984 18.825 1.00 22.30 199 LEU B O 1
ATOM 3894 N N . GLU B 1 201 ? 24.012 73.268 20.153 1.00 20.53 200 GLU B N 1
ATOM 3895 C CA . GLU B 1 201 ? 23.074 72.582 19.252 1.00 20.00 200 GLU B CA 1
ATOM 3896 C C . GLU B 1 201 ? 22.956 73.282 17.901 1.00 18.80 200 GLU B C 1
ATOM 3897 O O . GLU B 1 201 ? 23.027 72.624 16.845 1.00 19.92 200 GLU B O 1
ATOM 3903 N N . ILE B 1 202 ? 22.768 74.595 17.932 1.00 16.56 201 ILE B N 1
ATOM 3904 C CA . ILE B 1 202 ? 22.721 75.396 16.710 1.00 13.52 201 ILE B CA 1
ATOM 3905 C C . ILE B 1 202 ? 24.018 75.176 15.933 1.00 16.90 201 ILE B C 1
ATOM 3906 O O . ILE B 1 202 ? 23.987 74.935 14.740 1.00 16.02 201 ILE B O 1
ATOM 3911 N N . GLY B 1 203 ? 25.155 75.281 16.613 1.00 15.48 202 GLY B N 1
ATOM 3912 C CA . GLY B 1 203 ? 26.455 75.068 15.964 1.00 16.19 202 GLY B CA 1
ATOM 3913 C C . GLY B 1 203 ? 26.618 73.678 15.355 1.00 16.09 202 GLY B C 1
ATOM 3914 O O . GLY B 1 203 ? 27.188 73.533 14.263 1.00 16.41 202 GLY B O 1
ATOM 3915 N N . MET B 1 204 ? 26.142 72.646 16.039 1.00 16.35 203 MET B N 1
ATOM 3916 C CA A MET B 1 204 ? 26.240 71.285 15.514 0.50 18.99 203 MET B CA 1
ATOM 3917 C CA B MET B 1 204 ? 26.256 71.283 15.506 0.50 18.04 203 MET B CA 1
ATOM 3918 C C . MET B 1 204 ? 25.369 71.094 14.273 1.00 19.85 203 MET B C 1
ATOM 3919 O O . MET B 1 204 ? 25.743 70.376 13.354 1.00 16.82 203 MET B O 1
ATOM 3928 N N . ILE B 1 205 ? 24.197 71.730 14.252 1.00 13.61 204 ILE B N 1
ATOM 3929 C CA . ILE B 1 205 ? 23.307 71.687 13.079 1.00 13.21 204 ILE B CA 1
ATOM 3930 C C . ILE B 1 205 ? 23.974 72.385 11.887 1.00 15.86 204 ILE B C 1
ATOM 3931 O O . ILE B 1 205 ? 24.025 71.844 10.774 1.00 14.79 204 ILE B O 1
ATOM 3936 N N . ILE B 1 206 ? 24.507 73.577 12.128 1.00 12.51 205 ILE B N 1
ATOM 3937 C CA . ILE B 1 206 ? 25.223 74.323 11.093 1.00 14.57 205 ILE B CA 1
ATOM 3938 C C . ILE B 1 206 ? 26.457 73.538 10.623 1.00 12.83 205 ILE B C 1
ATOM 3939 O O . ILE B 1 206 ? 26.744 73.4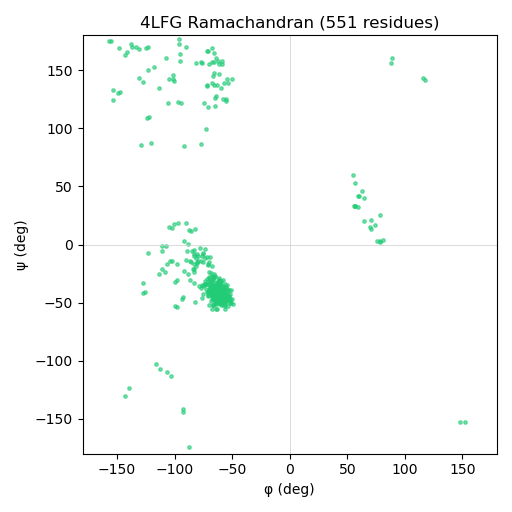96 9.422 1.00 15.49 205 ILE B O 1
ATOM 3944 N N . GLY B 1 207 ? 27.177 72.919 11.550 1.00 15.07 206 GLY B N 1
ATOM 3945 C CA . GLY B 1 207 ? 28.421 72.206 11.203 1.00 15.91 206 GLY B CA 1
ATOM 3946 C C . GLY B 1 207 ? 28.179 71.002 10.311 1.00 16.34 206 GLY B C 1
ATOM 3947 O O . GLY B 1 207 ? 28.883 70.806 9.318 1.00 17.29 206 GLY B O 1
ATOM 3948 N N . LEU B 1 208 ? 27.173 70.193 10.634 1.00 17.06 207 LEU B N 1
ATOM 3949 C CA . LEU B 1 208 ? 26.846 69.059 9.774 1.00 16.40 207 LEU B CA 1
ATOM 3950 C C . LEU B 1 208 ? 26.343 69.524 8.417 1.00 15.96 207 LEU B C 1
ATOM 3951 O O . LEU B 1 208 ? 26.744 68.972 7.374 1.00 15.71 207 LEU B O 1
ATOM 3956 N N . ALA B 1 209 ? 25.477 70.542 8.420 1.00 16.13 208 ALA B N 1
ATOM 3957 C CA . ALA B 1 209 ? 24.919 71.080 7.189 1.00 16.70 208 ALA B CA 1
ATOM 3958 C C . ALA B 1 209 ? 26.017 71.619 6.277 1.00 18.38 208 ALA B C 1
ATOM 3959 O O . ALA B 1 209 ? 25.971 71.441 5.060 1.00 15.00 208 ALA B O 1
ATOM 3961 N N . PHE B 1 210 ? 27.011 72.271 6.872 1.00 17.93 209 PHE B N 1
ATOM 3962 C CA . PHE B 1 210 ? 28.134 72.793 6.092 1.00 13.99 209 PHE B CA 1
ATOM 3963 C C . PHE B 1 210 ? 28.860 71.694 5.344 1.00 11.97 209 PHE B C 1
ATOM 3964 O O . PHE B 1 210 ? 29.322 71.926 4.227 1.00 14.88 209 PHE B O 1
ATOM 3972 N N . GLN B 1 211 ? 29.000 70.507 5.942 1.00 10.80 210 GLN B N 1
ATOM 3973 C CA . GLN B 1 211 ? 29.690 69.415 5.227 1.00 13.58 210 GLN B CA 1
ATOM 3974 C C . GLN B 1 211 ? 28.795 68.785 4.158 1.00 13.71 210 GLN B C 1
ATOM 3975 O O . GLN B 1 211 ? 29.283 68.369 3.107 1.00 12.66 210 GLN B O 1
ATOM 3981 N N . VAL B 1 212 ? 27.498 68.709 4.417 1.00 14.76 211 VAL B N 1
ATOM 3982 C CA . VAL B 1 212 ? 26.555 68.265 3.372 1.00 14.54 211 VAL B CA 1
ATOM 3983 C C . VAL B 1 212 ? 26.704 69.201 2.160 1.00 15.08 211 VAL B C 1
ATOM 3984 O O . VAL B 1 212 ? 26.803 68.755 1.016 1.00 14.22 211 VAL B O 1
ATOM 3988 N N . ARG B 1 213 ? 26.749 70.501 2.442 1.00 13.21 212 ARG B N 1
ATOM 3989 C CA . ARG B 1 213 ? 26.925 71.554 1.444 1.00 14.72 212 ARG B CA 1
ATOM 3990 C C . ARG B 1 213 ? 28.237 71.349 0.688 1.00 14.96 212 ARG B C 1
ATOM 3991 O O . ARG B 1 213 ? 28.257 71.390 -0.528 1.00 14.82 212 ARG B O 1
ATOM 3999 N N . ASP B 1 214 ? 29.324 71.137 1.426 1.00 13.74 213 ASP B N 1
ATOM 4000 C CA . ASP B 1 214 ? 30.650 70.924 0.819 1.00 13.56 213 ASP B CA 1
ATOM 4001 C C . ASP B 1 214 ? 30.637 69.681 -0.095 1.00 13.69 213 ASP B C 1
ATOM 4002 O O . ASP B 1 214 ? 31.218 69.712 -1.178 1.00 13.02 213 ASP B O 1
ATOM 4007 N N . ASP B 1 215 ? 29.962 68.614 0.339 1.00 14.72 214 ASP B N 1
ATOM 4008 C CA . ASP B 1 215 ? 29.817 67.382 -0.476 1.00 13.14 214 ASP B CA 1
ATOM 4009 C C . ASP B 1 215 ? 29.055 67.643 -1.781 1.00 14.94 214 ASP B C 1
ATOM 4010 O O . ASP B 1 215 ? 29.450 67.159 -2.847 1.00 14.06 214 ASP B O 1
ATOM 4015 N N . ILE B 1 216 ? 27.976 68.424 -1.707 1.00 14.54 215 ILE B N 1
ATOM 4016 C CA . ILE B 1 216 ? 27.166 68.745 -2.884 1.00 15.36 215 ILE B CA 1
ATOM 4017 C C . ILE B 1 216 ? 27.998 69.588 -3.855 1.00 14.12 215 ILE B C 1
ATOM 4018 O O . ILE B 1 216 ? 28.037 69.345 -5.056 1.00 15.47 215 ILE B O 1
ATOM 4023 N N . LEU B 1 217 ? 28.689 70.582 -3.326 1.00 13.69 216 LEU B N 1
ATOM 4024 C CA . LEU B 1 217 ? 29.531 71.420 -4.169 1.00 13.90 216 LEU B CA 1
ATOM 4025 C C . LEU B 1 217 ? 30.650 70.622 -4.837 1.00 14.83 216 LEU B C 1
ATOM 4026 O O . LEU B 1 217 ? 31.002 70.907 -5.978 1.00 17.09 216 LEU B O 1
ATOM 4031 N N . ASP B 1 218 ? 31.171 69.595 -4.171 1.00 14.79 217 ASP B N 1
ATOM 4032 C CA . ASP B 1 218 ? 32.257 68.811 -4.767 1.00 13.99 217 ASP B CA 1
ATOM 4033 C C . ASP B 1 218 ? 31.850 68.252 -6.143 1.00 18.93 217 ASP B C 1
ATOM 4034 O O . ASP B 1 218 ? 32.674 68.109 -7.025 1.00 16.48 217 ASP B O 1
ATOM 4039 N N . ILE B 1 219 ? 30.576 67.914 -6.302 1.00 15.57 218 ILE B N 1
ATOM 4040 C CA . ILE B 1 219 ? 30.130 67.216 -7.504 1.00 14.83 218 ILE B CA 1
ATOM 4041 C C . ILE B 1 219 ? 29.241 68.049 -8.410 1.00 18.59 218 ILE B C 1
ATOM 4042 O O . ILE B 1 219 ? 28.903 67.607 -9.493 1.00 19.07 218 ILE B O 1
ATOM 4047 N N . THR B 1 220 ? 28.875 69.251 -7.976 1.00 15.75 219 THR B N 1
ATOM 4048 C CA . THR B 1 220 ? 28.016 70.130 -8.770 1.00 16.47 219 THR B CA 1
ATOM 4049 C C . THR B 1 220 ? 28.691 71.408 -9.262 1.00 21.91 219 THR B C 1
ATOM 4050 O O . THR B 1 220 ? 28.241 71.994 -10.245 1.00 19.59 219 THR B O 1
ATOM 4054 N N . ALA B 1 221 ? 29.723 71.869 -8.562 1.00 17.16 220 ALA B N 1
ATOM 4055 C CA . ALA B 1 221 ? 30.323 73.159 -8.863 1.00 18.01 220 ALA B CA 1
ATOM 4056 C C . ALA B 1 221 ? 31.527 73.049 -9.778 1.00 17.34 220 ALA B C 1
ATOM 4057 O O . ALA B 1 221 ? 32.166 71.996 -9.882 1.00 17.22 220 ALA B O 1
ATOM 4059 N N . ASN B 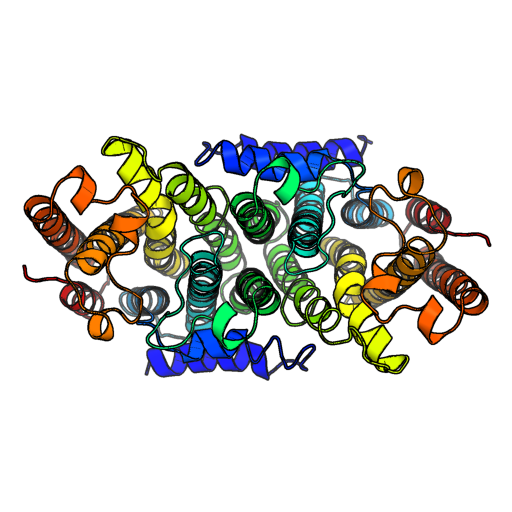1 222 ? 31.845 74.152 -10.446 1.00 16.36 221 ASN B N 1
ATOM 4060 C CA . ASN B 1 222 ? 33.054 74.190 -11.253 1.00 17.97 221 ASN B CA 1
ATOM 4061 C C . ASN B 1 222 ? 34.242 74.673 -10.449 1.00 16.98 221 ASN B C 1
ATOM 4062 O O . ASN B 1 222 ? 34.110 75.156 -9.319 1.00 16.39 221 ASN B O 1
ATOM 4067 N N . PHE B 1 223 ? 35.419 74.539 -11.056 1.00 17.24 222 PHE B N 1
ATOM 4068 C CA . PHE B 1 223 ? 36.669 74.878 -10.401 1.00 15.64 222 PHE B CA 1
ATOM 4069 C C . PHE B 1 223 ? 36.694 76.307 -9.879 1.00 15.31 222 PHE B C 1
ATOM 4070 O O . PHE B 1 223 ? 37.115 76.543 -8.757 1.00 17.97 222 PHE B O 1
ATOM 4078 N N . GLU B 1 224 ? 36.226 77.259 -10.680 1.00 17.25 223 GLU B N 1
ATOM 4079 C CA . GLU B 1 224 ? 36.243 78.673 -10.308 1.00 21.17 223 GLU B CA 1
ATOM 4080 C C . GLU B 1 224 ? 35.377 78.931 -9.079 1.00 20.48 223 GLU B C 1
ATOM 4081 O O . GLU B 1 224 ? 35.718 79.762 -8.223 1.00 21.73 223 GLU B O 1
ATOM 4087 N N . GLU B 1 225 ? 34.262 78.216 -9.009 1.00 19.10 224 GLU B N 1
ATOM 4088 C CA . GLU B 1 225 ? 33.279 78.406 -7.942 1.00 18.97 224 GLU B CA 1
ATOM 4089 C C . GLU B 1 225 ? 33.801 77.928 -6.589 1.00 22.32 224 GLU B C 1
ATOM 4090 O O . GLU B 1 225 ? 33.575 78.593 -5.577 1.00 22.03 224 GLU B O 1
ATOM 4096 N N . ILE B 1 226 ? 34.514 76.802 -6.574 1.00 14.81 225 ILE B N 1
ATOM 4097 C CA . ILE B 1 226 ? 34.976 76.221 -5.306 1.00 17.24 225 ILE B CA 1
ATOM 4098 C C . ILE B 1 226 ? 36.465 76.425 -5.002 1.00 20.90 225 ILE B C 1
ATOM 4099 O O . ILE B 1 226 ? 36.877 76.218 -3.869 1.00 18.62 225 ILE B O 1
ATOM 4104 N N . GLY B 1 227 ? 37.260 76.831 -5.994 1.00 15.20 226 GLY B N 1
ATOM 4105 C CA . GLY B 1 227 ? 38.682 77.127 -5.769 1.00 16.52 226 GLY B CA 1
ATOM 4106 C C . GLY B 1 227 ? 39.581 75.940 -5.485 1.00 14.25 226 GLY B C 1
ATOM 4107 O O . GLY B 1 227 ? 40.729 76.114 -5.028 1.00 15.81 226 GLY B O 1
ATOM 4108 N N . LYS B 1 228 ? 39.057 74.748 -5.738 1.00 15.40 227 LYS B N 1
ATOM 4109 C CA . LYS B 1 228 ? 39.764 73.490 -5.563 1.00 18.35 227 LYS B CA 1
ATOM 4110 C C . LYS B 1 228 ? 39.313 72.576 -6.702 1.00 15.82 227 LYS B C 1
ATOM 4111 O O . LYS B 1 228 ? 38.299 72.841 -7.369 1.00 15.27 227 LYS B O 1
ATOM 4117 N N . THR B 1 229 ? 40.070 71.521 -6.956 1.00 15.42 228 THR B N 1
ATOM 4118 C CA . THR B 1 229 ? 39.770 70.630 -8.070 1.00 16.41 228 THR B CA 1
ATOM 4119 C C . THR B 1 229 ? 38.421 69.916 -7.846 1.00 16.50 228 THR B C 1
ATOM 4120 O O . THR B 1 229 ? 38.213 69.279 -6.807 1.00 16.10 228 THR B O 1
ATOM 4124 N N . PRO B 1 230 ? 37.507 70.013 -8.817 1.00 16.97 229 PRO B N 1
ATOM 4125 C CA . PRO B 1 230 ? 36.211 69.368 -8.584 1.00 16.42 229 PRO B CA 1
ATOM 4126 C C . PRO B 1 230 ? 36.250 67.841 -8.596 1.00 15.62 229 PRO B C 1
ATOM 4127 O O . PRO B 1 230 ? 37.160 67.203 -9.188 1.00 18.83 229 PRO B O 1
ATOM 4131 N N . LYS B 1 231 ? 35.271 67.267 -7.915 1.00 15.79 230 LYS B N 1
ATOM 4132 C CA . LYS B 1 231 ? 34.982 65.825 -7.960 1.00 15.19 230 LYS B CA 1
ATOM 4133 C C . LYS B 1 231 ? 36.027 64.849 -7.412 1.00 18.31 230 LYS B C 1
ATOM 4134 O O . LYS B 1 231 ? 35.955 63.661 -7.706 1.00 17.85 230 LYS B O 1
ATOM 4140 N N . LYS B 1 232 ? 36.949 65.314 -6.571 1.00 13.71 231 LYS B N 1
ATOM 4141 C CA . LYS B 1 232 ? 37.920 64.418 -5.962 1.00 16.32 231 LYS B CA 1
ATOM 4142 C C . LYS B 1 232 ? 37.248 63.367 -5.104 1.00 17.64 231 LYS B C 1
ATOM 4143 O O . LYS B 1 232 ? 37.755 62.243 -4.989 1.00 18.28 231 LYS B O 1
ATOM 4149 N N . ASP B 1 233 ? 36.107 63.719 -4.520 1.00 16.43 232 ASP B N 1
ATOM 4150 C CA . ASP B 1 233 ? 35.370 62.784 -3.687 1.00 13.29 232 ASP B CA 1
ATOM 4151 C C . ASP B 1 233 ? 34.950 61.550 -4.481 1.00 15.03 232 ASP B C 1
ATOM 4152 O O . ASP B 1 233 ? 34.865 60.462 -3.923 1.00 18.13 232 ASP B O 1
ATOM 4157 N N . VAL B 1 234 ? 34.643 61.741 -5.760 1.00 15.91 233 VAL B N 1
ATOM 4158 C CA . VAL B 1 234 ? 34.184 60.629 -6.607 1.00 18.53 233 VAL B CA 1
ATOM 4159 C C . VAL B 1 234 ? 35.343 59.670 -6.884 1.00 20.04 233 VAL B C 1
ATOM 4160 O O . VAL B 1 234 ? 35.238 58.457 -6.655 1.00 21.83 233 VAL B O 1
ATOM 4164 N N . MET B 1 235 ? 36.452 60.221 -7.357 1.00 21.92 234 MET B N 1
ATOM 4165 C CA . MET B 1 235 ? 37.614 59.409 -7.713 1.00 29.70 234 MET B CA 1
ATOM 4166 C C . MET B 1 235 ? 38.155 58.679 -6.485 1.00 25.68 234 MET B C 1
ATOM 4167 O O . MET B 1 235 ? 38.573 57.534 -6.576 1.00 21.26 234 MET B O 1
ATOM 4172 N N . ALA B 1 236 ? 38.151 59.355 -5.333 1.00 19.47 235 ALA B N 1
ATOM 4173 C CA . ALA B 1 236 ? 38.673 58.778 -4.092 1.00 20.11 235 ALA B CA 1
ATOM 4174 C C . ALA B 1 236 ? 37.684 57.836 -3.393 1.00 19.19 235 ALA B C 1
ATOM 4175 O O . ALA B 1 236 ? 38.048 57.174 -2.428 1.00 21.22 235 ALA B O 1
ATOM 4177 N N . GLU B 1 237 ? 36.440 57.772 -3.874 1.00 17.58 236 GLU B N 1
ATOM 4178 C CA . GLU B 1 237 ? 35.408 56.922 -3.267 1.00 19.01 236 GLU B CA 1
ATOM 4179 C C . GLU B 1 237 ? 35.135 57.313 -1.794 1.00 19.92 236 GLU B C 1
ATOM 4180 O O . GLU B 1 237 ? 34.953 56.455 -0.934 1.00 18.97 236 GLU B O 1
ATOM 4186 N N . LYS B 1 238 ? 35.082 58.613 -1.531 1.00 15.70 237 LYS B N 1
ATOM 4187 C CA . LYS B 1 238 ? 34.779 59.128 -0.192 1.00 17.81 237 LYS B CA 1
ATOM 4188 C C . LYS B 1 238 ? 33.340 58.794 0.181 1.00 20.46 237 LYS B C 1
ATOM 4189 O O . LYS B 1 238 ? 32.441 58.812 -0.687 1.00 21.71 237 LYS B O 1
ATOM 4195 N N . MET B 1 239 ? 33.114 58.514 1.462 1.00 17.63 238 MET B N 1
ATOM 4196 C CA . MET B 1 239 ? 31.765 58.487 2.009 1.00 16.40 238 MET B CA 1
ATOM 4197 C C . MET B 1 239 ? 31.249 59.925 2.075 1.00 18.36 238 MET B C 1
ATOM 4198 O O . MET B 1 239 ? 31.858 60.778 2.714 1.00 18.38 238 MET B O 1
ATOM 4203 N N . THR B 1 240 ? 30.167 60.202 1.357 1.00 15.19 239 THR B N 1
ATOM 4204 C CA . THR B 1 240 ? 29.574 61.531 1.300 1.00 14.63 239 THR B CA 1
ATOM 4205 C C . THR B 1 240 ? 28.065 61.441 1.284 1.00 15.17 239 THR B C 1
ATOM 4206 O O . THR B 1 240 ? 27.494 60.367 1.028 1.00 16.31 239 THR B O 1
ATOM 4210 N N . TYR B 1 241 ? 27.420 62.571 1.521 1.00 18.18 240 TYR B N 1
ATOM 4211 C CA . TYR B 1 241 ? 25.959 62.640 1.452 1.00 16.25 240 TYR B CA 1
ATOM 4212 C C . TYR B 1 241 ? 25.405 62.280 0.055 1.00 15.93 240 TYR B C 1
ATOM 4213 O O . TYR B 1 241 ? 24.486 61.450 -0.056 1.00 17.44 240 TYR B O 1
ATOM 4222 N N . PRO B 1 242 ? 25.951 62.881 -1.013 1.00 17.39 241 PRO B N 1
ATOM 4223 C CA . PRO B 1 242 ? 25.438 62.501 -2.327 1.00 21.39 241 PRO B CA 1
ATOM 4224 C C . PRO B 1 242 ? 25.702 61.039 -2.671 1.00 18.01 241 PRO B C 1
ATOM 4225 O O . PRO B 1 242 ? 24.867 60.381 -3.315 1.00 18.87 241 PRO B O 1
ATOM 4229 N N . HIS B 1 243 ? 26.845 60.520 -2.254 1.00 15.20 242 HIS B N 1
ATOM 4230 C CA . HIS B 1 243 ? 27.183 59.130 -2.587 1.00 19.08 242 HIS B CA 1
ATOM 4231 C C . HIS B 1 243 ? 26.275 58.154 -1.830 1.00 21.59 242 HIS B C 1
ATOM 4232 O O . HIS B 1 243 ? 25.895 57.118 -2.371 1.00 20.87 242 HIS B O 1
ATOM 4239 N N . LEU B 1 244 ? 25.920 58.483 -0.589 1.00 15.66 243 LEU B N 1
ATOM 4240 C CA . LEU B 1 244 ? 25.016 57.614 0.186 1.00 16.84 243 LEU B CA 1
ATOM 4241 C C . LEU B 1 244 ? 23.533 57.856 -0.148 1.00 22.47 243 LEU B C 1
ATOM 4242 O O . LEU B 1 244 ? 22.777 56.907 -0.402 1.00 23.29 243 LEU B O 1
ATOM 4247 N N . LEU B 1 245 ? 23.114 59.115 -0.137 1.00 19.14 244 LEU B N 1
ATOM 4248 C CA . LEU B 1 245 ? 21.694 59.460 -0.167 1.00 21.24 244 LEU B CA 1
ATOM 4249 C C . LEU B 1 245 ? 21.202 60.016 -1.502 1.00 19.47 244 LEU B C 1
ATOM 4250 O O . LEU B 1 245 ? 19.985 60.099 -1.738 1.00 23.80 244 LEU B O 1
ATOM 4255 N N . GLY B 1 246 ? 22.129 60.453 -2.352 1.00 17.66 245 GLY B N 1
ATOM 4256 C CA . GLY B 1 246 ? 21.798 61.134 -3.591 1.00 19.24 245 GLY B CA 1
ATOM 4257 C C . GLY B 1 246 ? 21.670 62.632 -3.409 1.00 15.72 245 GLY B C 1
ATOM 4258 O O . GLY B 1 246 ? 21.507 63.138 -2.283 1.00 17.24 245 GLY B O 1
ATOM 4259 N N . LEU B 1 247 ? 21.764 63.350 -4.516 1.00 20.08 246 LEU B N 1
ATOM 4260 C CA . LEU B 1 247 ? 21.678 64.809 -4.498 1.00 19.61 246 LEU B CA 1
ATOM 4261 C C . LEU B 1 247 ? 20.334 65.347 -4.043 1.00 28.42 246 LEU B C 1
ATOM 4262 O O . LEU B 1 247 ? 20.299 66.303 -3.267 1.00 19.78 246 LEU B O 1
ATOM 4267 N N . ASN B 1 248 ? 19.234 64.753 -4.516 1.00 23.16 247 ASN B N 1
ATOM 4268 C CA . ASN B 1 248 ? 17.912 65.278 -4.162 1.00 25.81 247 ASN B CA 1
ATOM 4269 C C . ASN B 1 248 ? 17.737 65.299 -2.649 1.00 20.67 247 ASN B C 1
ATOM 4270 O O . ASN B 1 248 ? 17.355 66.325 -2.089 1.00 23.58 247 ASN B O 1
ATOM 4275 N N . GLU B 1 249 ? 18.028 64.181 -1.991 1.00 22.15 248 GLU B N 1
ATOM 4276 C CA . GLU B 1 249 ? 17.904 64.119 -0.535 1.00 17.73 248 GLU B CA 1
ATOM 4277 C C . GLU B 1 249 ? 18.941 65.049 0.153 1.00 21.41 248 GLU B C 1
ATOM 4278 O O . GLU B 1 249 ? 18.626 65.664 1.181 1.00 19.65 248 GLU B O 1
ATOM 4284 N N . SER B 1 250 ? 20.147 65.156 -0.418 1.00 16.81 249 SER B N 1
ATOM 4285 C CA . SER B 1 250 ? 21.209 65.982 0.178 1.00 14.80 249 SER B CA 1
ATOM 4286 C C . SER B 1 250 ? 20.805 67.445 0.186 1.00 17.06 249 SER B C 1
ATOM 4287 O O . SER B 1 250 ? 20.967 68.138 1.190 1.00 17.91 249 SER B O 1
ATOM 4290 N N . TYR B 1 251 ? 20.283 67.923 -0.937 1.00 19.39 250 TYR B N 1
ATOM 4291 C CA . TYR B 1 251 ? 19.742 69.275 -1.008 1.00 18.81 250 TYR B CA 1
ATOM 4292 C C . TYR B 1 251 ? 18.618 69.502 0.017 1.00 20.82 250 TYR B C 1
ATOM 4293 O O . TYR B 1 251 ? 18.565 70.557 0.676 1.00 19.07 250 TYR B O 1
ATOM 4302 N N . GLN B 1 252 ? 17.717 68.528 0.150 1.00 19.49 251 GLN B N 1
ATOM 4303 C CA . GLN B 1 252 ? 16.611 68.652 1.126 1.00 20.02 251 GLN B CA 1
ATOM 4304 C C . GLN B 1 252 ? 17.135 68.760 2.568 1.00 19.27 251 GLN B C 1
ATOM 4305 O O . GLN B 1 252 ? 16.652 69.593 3.360 1.00 21.16 251 GLN B O 1
ATOM 4311 N N . ILE B 1 253 ? 18.130 67.929 2.896 1.00 20.55 252 ILE B N 1
ATOM 4312 C CA . ILE B 1 253 ? 18.725 67.905 4.224 1.00 20.47 252 ILE B CA 1
ATOM 4313 C C . ILE B 1 253 ? 19.419 69.238 4.510 1.00 21.40 252 ILE B C 1
ATOM 4314 O O . ILE B 1 253 ? 19.290 69.773 5.613 1.00 17.54 252 ILE B O 1
ATOM 4319 N N . LEU B 1 254 ? 20.158 69.762 3.528 1.00 16.58 253 LEU B N 1
ATOM 4320 C CA . LEU B 1 254 ? 20.857 71.036 3.705 1.00 16.79 253 LEU B CA 1
ATOM 4321 C C . LEU B 1 254 ? 19.862 72.150 4.001 1.00 18.15 253 LEU B C 1
ATOM 4322 O O . LEU B 1 254 ? 20.015 72.915 4.962 1.00 18.26 253 LEU B O 1
ATOM 4327 N N . ASP B 1 255 ? 18.824 72.236 3.178 1.00 16.25 254 ASP B N 1
ATOM 4328 C CA . ASP B 1 255 ? 17.859 73.311 3.340 1.00 20.21 254 ASP B CA 1
ATOM 4329 C C . ASP B 1 255 ? 17.090 73.197 4.649 1.00 17.06 254 ASP B C 1
ATOM 4330 O O . ASP B 1 255 ? 16.879 74.211 5.329 1.00 18.63 254 ASP B O 1
ATOM 4335 N N . GLU B 1 256 ? 16.703 71.979 5.026 1.00 18.64 255 GLU B N 1
ATOM 4336 C CA . GLU B 1 256 ? 15.987 71.747 6.282 1.00 17.83 255 GLU B CA 1
ATOM 4337 C C . GLU B 1 256 ? 16.861 72.098 7.480 1.00 20.10 255 GLU B C 1
ATOM 4338 O O . GLU B 1 256 ? 16.394 72.738 8.434 1.00 20.59 255 GLU B O 1
ATOM 4344 N N . SER B 1 257 ? 18.128 71.680 7.433 1.00 17.87 256 SER B N 1
ATOM 4345 C CA . SER B 1 257 ? 19.075 71.966 8.504 1.00 17.91 256 SER B CA 1
ATOM 4346 C C . SER B 1 257 ? 19.283 73.461 8.690 1.00 15.87 256 SER B C 1
ATOM 4347 O O . SER B 1 257 ? 19.251 73.964 9.816 1.00 15.94 256 SER B O 1
ATOM 4350 N N . LEU B 1 258 ? 19.485 74.182 7.586 1.00 16.97 257 LEU B N 1
ATOM 4351 C CA . LEU B 1 258 ? 19.662 75.625 7.677 1.00 16.08 257 LEU B CA 1
ATOM 4352 C C . LEU B 1 258 ? 18.386 76.262 8.235 1.00 20.25 257 LEU B C 1
ATOM 4353 O O . LEU B 1 258 ? 18.470 77.112 9.096 1.00 17.07 257 LEU B O 1
ATOM 4358 N N . ASP B 1 259 ? 17.214 75.804 7.802 1.00 19.68 258 ASP B N 1
ATOM 4359 C CA . ASP B 1 259 ? 15.946 76.300 8.367 1.00 22.38 258 ASP B CA 1
ATOM 4360 C C . ASP B 1 259 ? 15.869 76.099 9.881 1.00 16.56 258 ASP B C 1
ATOM 4361 O O . ASP B 1 259 ? 15.424 76.999 10.621 1.00 21.12 258 ASP B O 1
ATOM 4366 N N . GLN B 1 260 ? 16.280 74.919 10.351 1.00 16.09 259 GLN B N 1
ATOM 4367 C CA . GLN B 1 260 ? 16.199 74.591 11.765 1.00 16.95 259 GLN B CA 1
ATOM 4368 C C . GLN B 1 260 ? 17.111 75.470 12.597 1.00 20.86 259 GLN B C 1
ATOM 4369 O O . GLN B 1 260 ? 16.706 75.946 13.651 1.00 18.56 259 GLN B O 1
ATOM 4375 N N . ALA B 1 261 ? 18.348 75.679 12.133 1.00 17.84 260 ALA B N 1
ATOM 4376 C CA . ALA B 1 261 ? 19.265 76.537 12.854 1.00 15.53 260 ALA B CA 1
ATOM 4377 C C . ALA B 1 261 ? 18.682 77.950 12.987 1.00 16.67 260 ALA B C 1
ATOM 4378 O O . ALA B 1 261 ? 18.736 78.561 14.054 1.00 19.55 260 ALA B O 1
ATOM 4380 N N . GLU B 1 262 ? 18.103 78.454 11.903 1.00 17.38 261 GLU B N 1
ATOM 4381 C CA . GLU B 1 262 ? 17.526 79.798 11.894 1.00 17.44 261 GLU B CA 1
ATOM 4382 C C . GLU B 1 262 ? 16.365 79.901 12.873 1.00 20.96 261 GLU B C 1
ATOM 4383 O O . GLU B 1 262 ? 16.257 80.884 13.589 1.00 17.71 261 GLU B O 1
ATOM 4389 N N . ALA B 1 263 ? 15.523 78.875 12.918 1.00 19.66 262 ALA B N 1
ATOM 4390 C CA . ALA B 1 263 ? 14.384 78.863 13.829 1.00 21.88 262 ALA B CA 1
ATOM 4391 C C . ALA B 1 263 ? 14.821 78.854 15.301 1.00 26.20 262 ALA B C 1
ATOM 4392 O O . ALA B 1 263 ? 14.240 79.560 16.116 1.00 22.41 262 ALA B O 1
ATOM 4394 N N . ILE B 1 264 ? 15.853 78.084 15.641 1.00 18.50 263 ILE B N 1
ATOM 4395 C CA . ILE B 1 264 ? 16.363 78.066 17.012 1.00 19.15 263 ILE B CA 1
ATOM 4396 C C . ILE B 1 264 ? 16.957 79.434 17.368 1.00 19.01 263 ILE B C 1
ATOM 4397 O O . ILE B 1 264 ? 16.740 79.908 18.480 1.00 21.97 263 ILE B O 1
ATOM 4402 N N . LEU B 1 265 ? 17.647 80.076 16.416 1.00 18.26 264 LEU B N 1
ATOM 4403 C CA . LEU B 1 265 ? 18.205 81.413 16.623 1.00 19.93 264 LEU B CA 1
ATOM 4404 C C . LEU B 1 265 ? 17.113 82.454 16.872 1.00 21.42 264 LEU B C 1
ATOM 4405 O O . LEU B 1 265 ? 17.253 83.297 17.744 1.00 22.21 264 LEU B O 1
ATOM 4410 N N . ARG B 1 266 ? 16.035 82.385 16.101 1.00 23.26 265 ARG B N 1
ATOM 4411 C CA . ARG B 1 266 ? 14.914 83.301 16.290 1.00 26.32 265 ARG B CA 1
ATOM 4412 C C . ARG B 1 266 ? 14.216 83.045 17.616 1.00 26.46 265 ARG B C 1
ATOM 4413 O O . ARG B 1 266 ? 13.773 83.990 18.271 1.00 30.27 265 ARG B O 1
ATOM 4421 N N . LYS B 1 267 ? 14.129 81.778 18.021 1.00 23.26 266 LYS B N 1
ATOM 4422 C CA . LYS B 1 267 ? 13.550 81.426 19.309 1.00 24.27 266 LYS B CA 1
ATOM 4423 C C . LYS B 1 267 ? 14.325 82.036 20.466 1.00 37.09 266 LYS B C 1
ATOM 4424 O O . LYS B 1 267 ? 13.722 82.565 21.405 1.00 27.34 266 LYS B O 1
ATOM 4430 N N . LEU B 1 268 ? 15.652 81.950 20.407 1.00 23.66 267 LEU B N 1
ATOM 4431 C CA . LEU B 1 268 ? 16.497 82.526 21.449 1.00 21.26 267 LEU B CA 1
ATOM 4432 C C . LEU B 1 268 ? 16.213 84.009 21.644 1.00 21.90 267 LEU B C 1
ATOM 4433 O O . LEU B 1 268 ? 16.247 84.486 22.772 1.00 29.19 267 LEU B O 1
ATOM 4438 N N . SER B 1 269 ? 15.963 84.718 20.547 1.00 22.75 268 SER B N 1
ATOM 4439 C CA . SER B 1 269 ? 15.753 86.163 20.579 1.00 31.30 268 SER B CA 1
ATOM 4440 C C . SER B 1 269 ? 14.416 86.544 21.197 1.00 41.57 268 SER B C 1
ATOM 4441 O O . SER B 1 269 ? 14.182 87.718 21.471 1.00 66.34 268 SER B O 1
ATOM 4444 N N . ASP B 1 270 ? 13.547 85.558 21.421 1.00 50.88 269 ASP B N 1
ATOM 4445 C CA . ASP B 1 270 ? 12.331 85.759 22.211 1.00 65.70 269 ASP B CA 1
ATOM 4446 C C . ASP B 1 270 ? 12.622 85.634 23.705 1.00 48.24 269 ASP B C 1
ATOM 4447 O O . ASP B 1 270 ? 11.888 86.182 24.522 1.00 63.25 269 ASP B O 1
ATOM 4452 N N . GLU B 1 271 ? 13.691 84.917 24.053 1.00 37.53 270 GLU B N 1
ATOM 4453 C CA . GLU B 1 271 ? 13.963 84.507 25.434 1.00 38.18 270 GLU B CA 1
ATOM 4454 C C . GLU B 1 271 ? 15.126 85.208 26.144 1.00 44.82 270 GLU B C 1
ATOM 4455 O O . GLU B 1 271 ? 15.162 85.239 27.379 1.00 37.75 270 GLU B O 1
ATOM 4461 N N . ILE B 1 272 ? 16.081 85.737 25.377 1.00 37.93 271 ILE B N 1
ATOM 4462 C CA . ILE B 1 272 ? 17.192 86.523 25.931 1.00 23.11 271 ILE B CA 1
ATOM 4463 C C . ILE B 1 272 ? 17.408 87.739 25.050 1.00 22.74 271 ILE B C 1
ATOM 4464 O O . ILE B 1 272 ? 16.815 87.846 23.976 1.00 29.72 271 ILE B O 1
ATOM 4469 N N . ALA B 1 273 ? 18.235 88.667 25.516 1.00 22.16 272 ALA B N 1
ATOM 4470 C CA . ALA B 1 273 ? 18.613 89.824 24.721 1.00 24.02 272 ALA B CA 1
ATOM 4471 C C . ALA B 1 273 ? 19.563 89.340 23.632 1.00 25.45 272 ALA B C 1
ATOM 4472 O O . ALA B 1 273 ? 20.745 89.140 23.883 1.00 27.14 272 ALA B O 1
ATOM 4474 N N . PHE B 1 274 ? 19.037 89.143 22.427 1.00 22.60 273 PHE B N 1
ATOM 4475 C CA . PHE B 1 274 ? 19.798 88.488 21.361 1.00 18.90 273 PHE B CA 1
ATOM 4476 C C . PHE B 1 274 ? 19.285 88.959 20.019 1.00 21.57 273 PHE B C 1
ATOM 4477 O O . PHE B 1 274 ? 18.090 88.887 19.746 1.00 23.66 273 PHE B O 1
ATOM 4485 N N . ALA B 1 275 ? 20.190 89.485 19.204 1.00 18.81 274 ALA B N 1
ATOM 4486 C CA . ALA B 1 275 ? 19.844 90.090 17.925 1.00 20.02 274 ALA B CA 1
ATOM 4487 C C . ALA B 1 275 ? 20.568 89.348 16.782 1.00 18.43 274 ALA B C 1
ATOM 4488 O O . ALA B 1 275 ? 21.643 89.762 16.352 1.00 24.58 274 ALA B O 1
ATOM 4490 N N .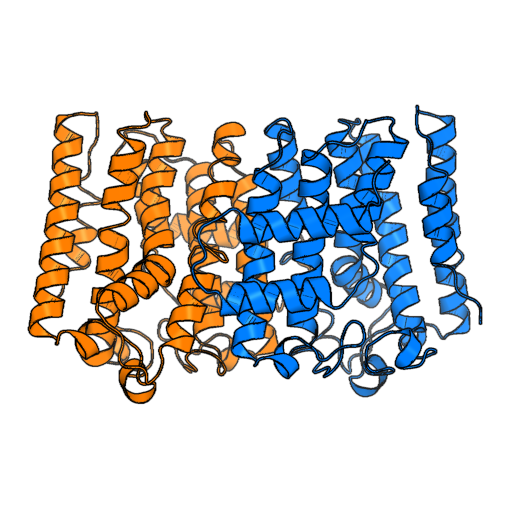 PRO B 1 276 ? 19.957 88.283 16.267 1.00 21.92 275 PRO B N 1
ATOM 4491 C CA . PRO B 1 276 ? 20.659 87.375 15.341 1.00 21.19 275 PRO B CA 1
ATOM 4492 C C . PRO B 1 276 ? 20.619 87.729 13.858 1.00 22.41 275 PRO B C 1
ATOM 4493 O O . PRO B 1 276 ? 21.049 86.907 13.057 1.00 22.44 275 PRO B O 1
ATOM 4497 N N . GLN B 1 277 ? 20.197 88.939 13.483 1.00 23.70 276 GLN B N 1
ATOM 4498 C CA A GLN B 1 277 ? 19.955 89.212 12.063 0.50 23.53 276 GLN B CA 1
ATOM 4499 C CA B GLN B 1 277 ? 19.978 89.292 12.084 0.50 22.34 276 GLN B CA 1
ATOM 4500 C C . GLN B 1 277 ? 21.190 88.977 11.193 1.00 19.10 276 GLN B C 1
ATOM 4501 O O . GLN B 1 277 ? 21.049 88.409 10.116 1.00 21.96 276 GLN B O 1
ATOM 4512 N N . LYS B 1 278 ? 22.383 89.374 11.645 1.00 19.59 277 LYS B N 1
ATOM 4513 C CA . LYS B 1 278 ? 23.589 89.138 10.855 1.00 17.94 277 LYS B CA 1
ATOM 4514 C C . LYS B 1 278 ? 23.914 87.647 10.697 1.00 16.44 277 LYS B C 1
ATOM 4515 O O . LYS B 1 278 ? 24.395 87.238 9.648 1.00 19.32 277 LYS B O 1
ATOM 4521 N N . ILE B 1 279 ? 23.681 86.866 11.745 1.00 18.11 278 ILE B N 1
ATOM 4522 C CA . ILE B 1 279 ? 23.900 85.425 11.684 1.00 19.11 278 ILE B CA 1
ATOM 4523 C C . ILE B 1 279 ? 22.921 84.813 10.692 1.00 18.02 278 ILE B C 1
ATOM 4524 O O . ILE B 1 279 ? 23.286 83.978 9.866 1.00 16.97 278 ILE B O 1
ATOM 4529 N N . LEU B 1 280 ? 21.672 85.263 10.748 1.00 20.22 279 LEU B N 1
ATOM 4530 C CA . LEU B 1 280 ? 20.656 84.790 9.814 1.00 20.39 279 LEU B CA 1
ATOM 4531 C C . LEU B 1 280 ? 21.038 85.136 8.379 1.00 20.69 279 LEU B C 1
ATOM 4532 O O . LEU B 1 280 ? 20.904 84.295 7.484 1.00 19.69 279 LEU B O 1
ATOM 4537 N N . SER B 1 281 ? 21.563 86.336 8.161 1.00 20.28 280 SER B N 1
ATOM 4538 C CA A SER B 1 281 ? 21.993 86.762 6.830 0.50 20.31 280 SER B CA 1
ATOM 4539 C CA B SER B 1 281 ? 21.964 86.739 6.819 0.50 19.89 280 SER B CA 1
ATOM 4540 C C . SER B 1 281 ? 23.113 85.866 6.297 1.00 22.22 280 SER B C 1
ATOM 4541 O O . SER B 1 281 ? 23.130 85.489 5.115 1.00 22.22 280 SER B O 1
ATOM 4546 N N . LEU B 1 282 ? 24.050 85.526 7.172 1.00 18.99 281 LEU B N 1
ATOM 4547 C CA . LEU B 1 282 ? 25.150 84.653 6.805 1.00 18.08 281 LEU B CA 1
ATOM 4548 C C . LEU B 1 282 ? 24.624 83.264 6.444 1.00 16.96 281 LEU B C 1
ATOM 4549 O O . LEU B 1 282 ? 25.050 82.654 5.449 1.00 18.00 281 LEU B O 1
ATOM 4554 N N . ILE B 1 283 ? 23.708 82.757 7.239 1.00 17.11 282 ILE B N 1
ATOM 4555 C CA . ILE B 1 283 ? 23.147 81.430 6.972 1.00 18.40 282 ILE B CA 1
ATOM 4556 C C . ILE B 1 283 ? 22.428 81.399 5.628 1.00 22.89 282 ILE B C 1
ATOM 4557 O O . ILE B 1 283 ? 22.586 80.442 4.868 1.00 20.76 282 ILE B O 1
ATOM 4562 N N . GLU B 1 284 ? 21.675 82.458 5.317 1.00 22.11 283 GLU B N 1
ATOM 4563 C CA . GLU B 1 284 ? 21.019 82.569 4.007 1.00 21.63 283 GLU B CA 1
ATOM 4564 C C . GLU B 1 284 ? 21.993 82.455 2.837 1.00 19.63 283 GLU B C 1
ATOM 4565 O O . GLU B 1 284 ? 21.671 81.869 1.797 1.00 19.64 283 GLU B O 1
ATOM 4571 N N . ARG B 1 285 ? 23.187 83.001 3.019 1.00 20.16 284 ARG B N 1
ATOM 4572 C CA . ARG B 1 285 ? 24.212 82.963 1.983 1.00 20.97 284 ARG B CA 1
ATOM 4573 C C . ARG B 1 285 ? 24.798 81.576 1.756 1.00 19.39 284 ARG B C 1
ATOM 4574 O O . ARG B 1 285 ? 25.412 81.346 0.726 1.00 22.67 284 ARG B O 1
ATOM 4582 N N . LEU B 1 286 ? 24.595 80.658 2.704 1.00 18.53 285 LEU B N 1
ATOM 4583 C CA . LEU B 1 286 ? 25.008 79.246 2.555 1.00 16.24 285 LEU B CA 1
ATOM 4584 C C . LEU B 1 286 ? 24.046 78.376 1.738 1.00 19.04 285 LEU B C 1
ATOM 4585 O O . LEU B 1 286 ? 24.400 77.254 1.345 1.00 18.29 285 LEU B O 1
ATOM 4590 N N . ARG B 1 287 ? 22.823 78.850 1.515 1.00 18.08 286 ARG B N 1
ATOM 4591 C CA . ARG B 1 287 ? 21.844 78.053 0.779 1.00 19.27 286 ARG B CA 1
ATOM 4592 C C . ARG B 1 287 ? 22.315 77.761 -0.648 1.00 18.32 286 ARG B C 1
ATOM 4593 O O . ARG B 1 287 ? 23.019 78.572 -1.273 1.00 18.04 286 ARG B O 1
ATOM 4601 N N . LEU B 1 288 ? 21.930 76.590 -1.145 1.00 20.12 287 LEU B N 1
ATOM 4602 C CA . LEU B 1 288 ? 22.193 76.211 -2.530 1.00 23.75 287 LEU B CA 1
ATOM 4603 C C . LEU B 1 288 ? 20.885 75.996 -3.265 1.00 29.54 287 LEU B C 1
ATOM 4604 O O . LEU B 1 288 ? 19.889 75.624 -2.659 1.00 26.55 287 LEU B O 1
ATOM 4609 N N . ASP B 1 289 ? 20.920 76.208 -4.577 1.00 36.34 288 ASP B N 1
ATOM 4610 C CA . ASP B 1 289 ? 19.814 75.854 -5.466 1.00 42.92 288 ASP B CA 1
ATOM 4611 C C . ASP B 1 289 ? 20.271 74.748 -6.398 1.00 31.60 288 ASP B C 1
ATOM 4612 O O . ASP B 1 289 ? 21.380 74.808 -6.950 1.00 34.52 288 ASP B O 1
ATOM 4617 N N . ALA B 1 290 ? 19.428 73.733 -6.559 1.00 29.98 289 ALA B N 1
ATOM 4618 C CA . ALA B 1 290 ? 19.723 72.618 -7.464 1.00 36.12 289 ALA B CA 1
ATOM 4619 C C . ALA B 1 290 ? 19.794 73.089 -8.911 1.00 53.56 289 ALA B C 1
ATOM 4620 O O . ALA B 1 290 ? 20.599 72.586 -9.697 1.00 47.15 289 ALA B O 1
#

B-factor: mean 25.37, std 13.88, range [9.82, 130.24]